Protein 5FGU (pdb70)

GO terms:
  GO:0141144 symbiont-mediated disruption of host neutrophil extracellular traps (P, EXP)

Sequence (494 aa):
KGEELLFTGVVPILVELDGDVNGHKFSVSSSGEGEGDATTYGKLTTLKFICTTGKLPVPWPTLVTTFVQCFARRYPDHMKQHDFFKSAMPEGYVQERTIFFKDDGNYKTRAEVKFEGDDTLVNRIEELKGIDFKEDGNILGHKLEYNYNSHNVYIMADKQKNGIKVNFKIRHNIEDGSVQLADHYQQNTTPIGDGPVLLPDNHYLSTQSALSKDPNEKRDHMVLLEFVTTAAGIIAAAGKAQLDIKNFPELYRTTERVYKKSGQSTKPPVTVSNIHYSVLDGYGRSGEAYGIITKDMIDMSASKPEPSGWYSYFFKNTNQRATESDYKHSPKNVSKISNNIKASILLSNGNVRNGYLFDRSGLIADSLGGRPFRNNLITGTRTQNVGNNDRKGGMQYIENKVLDHIKRNPKVHVYYKKATPPVYQGSELLPRAVLVSALSSDGFIDETVVRVFNNVAGFNIDYQNGGLLSSSSLQDTVYVNGQSDVYWYNKDSMEMSEQVALTRGKHHST

Organism: Streptococcus pyogenes (NCBI:txid1314)

InterPro domains:
  IPR001604 DNA/RNA non-specific endonuclease/pyrophosphatase/phosphodiesterase domain [SM00892] (88-318)
  IPR044927 Type VII secretion system protein EssD-like [PF13930] (174-261)
  IPR044929 DNA/RNA non-specific endonuclease superfamily [G3DSA:3.40.570.10] (49-292)

Foldseek 3Di:
DLLVLQQAKFKEKEKEWEAAARDTWIKIKIWIAHLLQQKTKMKMFTVVADDQWDPVVCVVVGALLSAHEFPLFVLQRQQSQLPQQFKKKWKWKDKPPAKIKTKIWTFHDDDRHTYTYMYIYIDGGDCCDCTSVVFFFQFAEKD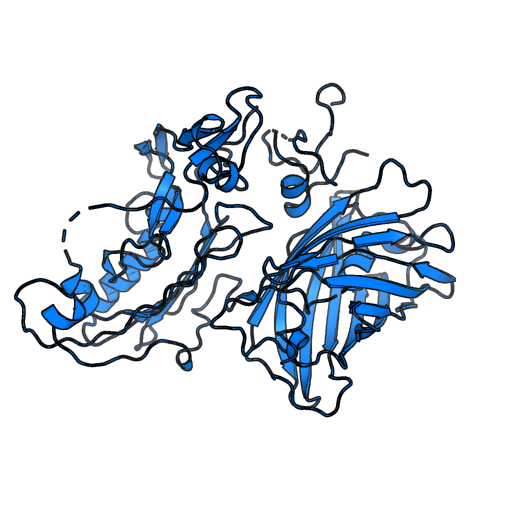KWKWAFDVVQLWIKTWDKGWTAGNVGHTIIMIMTMTMHHPDPDHGRGHHIWMKIKFKFWDDDPPDPGDMIIIMMGIYIGQDDDKDWLSDDCVSAFDKDKAALCVVVVDDDGGHIDIFGDKDFGDQGPLQAAWKIWHKFALSLLVSLCPADDGAQQKWKAFPVPSHTDDVVVCVVCVPGMDIGGQKDWDWDQAPVRDIDTGIQWDQAFQQDSSRNDDRDNNGTFGFGPCLRQNVVPCCAHPSVVVVVQVVVCVVVRGKMKTKMKGFACFRSFRHGQWIWIRIAIPVRPHTIIDTRGRDDPPFAFDRRNTHGDPVVWADDWDDVNPDLEIENDPVPDDDTSSVSRSNTHHYDD

Nearest PDB structures (foldseek):
  5fgu-assembly1_A  TM=1.002E+00  e=0.000E+00  Aequorea victoria
  1w7t-assembly1_B  TM=9.895E-01  e=1.037E-47  Aequorea victoria
  2hrs-assembly1_A  TM=9.938E-01  e=1.294E-46  Aequorea victoria
  7a7p-assembly1_A  TM=9.909E-01  e=6.013E-46  Aequorea victoria
  7a7s-assembly1_A  TM=9.895E-01  e=1.528E-45  Aequorea victoria

Solvent-accessible surface area: 22040 Å² total

Structure (mmCIF, N/CA/C/O backbone):
data_5FGU
#
_entry.id   5FGU
#
_cell.length_a   81.407
_cell.length_b   139.373
_cell.length_c   120.970
_cell.angle_alpha   90.00
_cell.angle_beta   90.00
_cell.angle_gamma   90.00
#
_symmetry.space_group_name_H-M   'C 2 2 21'
#
loop_
_entity.id
_entity.type
_entity.pdbx_description
1 polymer 'Green fluorescent protein,Extracellular streptodornase D'
2 non-polymer 'SULFATE ION'
3 non-polymer 1,2-ETHANEDIOL
4 non-polymer 'ACETATE ION'
5 water water
#
loop_
_atom_site.group_PDB
_atom_site.id
_atom_site.type_symbol
_atom_site.label_atom_id
_atom_site.label_alt_id
_atom_site.label_comp_id
_atom_site.label_asym_id
_atom_site.label_entity_id
_atom_site.label_seq_id
_atom_site.pdbx_PDB_ins_code
_atom_site.Cartn_x
_atom_site.Cartn_y
_atom_site.Cartn_z
_atom_site.occupancy
_atom_site.B_iso_or_equiv
_atom_site.auth_seq_id
_atom_site.auth_comp_id
_atom_site.auth_asym_id
_atom_site.auth_atom_id
_atom_site.pdbx_PDB_model_num
ATOM 1 N N . LYS A 1 6 ? 36.169 22.042 54.341 1.00 51.69 3 LYS A N 1
ATOM 2 C CA . LYS A 1 6 ? 36.702 21.406 55.543 1.00 48.77 3 LYS A CA 1
ATOM 3 C C . LYS A 1 6 ? 37.865 22.211 56.133 1.00 46.62 3 LYS A C 1
ATOM 4 O O . LYS A 1 6 ? 38.010 22.317 57.350 1.00 38.72 3 LYS A O 1
ATOM 6 N N . GLY A 1 7 ? 38.704 22.776 55.271 1.00 45.26 4 GLY A N 1
ATOM 7 C CA . GLY A 1 7 ? 39.771 23.628 55.754 1.00 27.16 4 GLY A CA 1
ATOM 8 C C . GLY A 1 7 ? 39.182 24.918 56.292 1.00 27.98 4 GLY A C 1
ATOM 9 O O . GLY A 1 7 ? 39.689 25.477 57.247 1.00 28.03 4 GLY A O 1
ATOM 10 N N . GLU A 1 8 ? 38.070 25.362 55.715 1.00 28.17 5 GLU A N 1
ATOM 11 C CA . GLU A 1 8 ? 37.417 26.596 56.159 1.00 28.18 5 GLU A CA 1
ATOM 12 C C . GLU A 1 8 ? 36.947 26.499 57.627 1.00 27.85 5 GLU A C 1
ATOM 13 O O . GLU A 1 8 ? 36.894 27.501 58.331 1.00 26.05 5 GLU A O 1
ATOM 16 N N . GLU A 1 9 ? 36.643 25.291 58.086 1.00 25.38 6 GLU A N 1
ATOM 17 C CA . GLU A 1 9 ? 36.185 25.083 59.465 1.00 28.73 6 GLU A CA 1
ATOM 18 C C . GLU A 1 9 ? 37.245 25.422 60.522 1.00 28.26 6 GLU A C 1
ATOM 19 O O . GLU A 1 9 ? 36.919 25.667 61.677 1.00 27.79 6 GLU A O 1
ATOM 22 N N . LEU A 1 10 ? 38.505 25.465 60.125 1.00 25.59 7 LEU A N 1
ATOM 23 C CA A LEU A 1 10 ? 39.584 25.796 61.048 0.35 22.25 7 LEU A CA 1
ATOM 24 C CA B LEU A 1 10 ? 39.593 25.805 61.034 0.65 22.13 7 LEU A CA 1
ATOM 25 C C . LEU A 1 10 ? 39.679 27.296 61.310 1.00 23.03 7 LEU A C 1
ATOM 26 O O . LEU A 1 10 ? 40.442 27.728 62.171 1.00 26.65 7 LEU A O 1
ATOM 35 N N . PHE A 1 11 ? 38.880 28.083 60.590 1.00 19.67 8 PHE A N 1
ATOM 36 C CA . PHE A 1 11 ? 38.986 29.536 60.630 1.00 20.04 8 PHE A CA 1
ATOM 37 C C . PHE A 1 11 ? 37.716 30.249 61.117 1.00 23.53 8 PHE A C 1
ATOM 38 O O . PHE A 1 11 ? 37.550 31.441 60.903 1.00 26.17 8 PHE A O 1
ATOM 46 N N . THR A 1 12 ? 36.827 29.527 61.788 1.00 25.67 9 THR A N 1
ATOM 47 C CA . THR A 1 12 ? 35.582 30.140 62.227 1.00 24.46 9 THR A CA 1
ATOM 48 C C . THR A 1 12 ? 35.753 30.886 63.559 1.00 27.62 9 THR A C 1
ATOM 49 O O . THR A 1 12 ? 34.858 31.627 63.975 1.00 21.89 9 THR A O 1
ATOM 53 N N . GLY A 1 13 ? 36.897 30.701 64.220 1.00 23.19 10 GLY A N 1
ATOM 54 C CA . GLY A 1 13 ? 37.182 31.437 65.436 1.00 20.01 10 GLY A CA 1
ATOM 55 C C . GLY A 1 13 ? 38.505 32.173 65.280 1.00 22.14 10 GLY A C 1
ATOM 56 O O . GLY A 1 13 ? 39.077 32.254 64.202 1.00 24.33 10 GLY A O 1
ATOM 57 N N . VAL A 1 14 ? 39.016 32.672 66.392 1.00 23.03 11 VAL A N 1
ATOM 58 C CA . VAL A 1 14 ? 40.324 33.303 66.404 1.00 24.19 11 VAL A CA 1
ATOM 59 C C . VAL A 1 14 ? 41.419 32.226 66.352 1.00 24.85 11 VAL A C 1
ATOM 60 O O . VAL A 1 14 ? 41.359 31.225 67.091 1.00 19.93 11 VAL A O 1
ATOM 64 N N . VAL A 1 15 ? 42.423 32.455 65.505 1.00 24.40 12 VAL A N 1
ATOM 65 C CA . VAL A 1 15 ? 43.522 31.510 65.293 1.00 19.30 12 VAL A CA 1
ATOM 66 C C . VAL A 1 15 ? 44.871 32.182 65.603 1.00 22.91 12 VAL A C 1
ATOM 67 O O . VAL A 1 15 ? 45.152 33.228 65.043 1.00 22.00 12 VAL A O 1
ATOM 71 N N . PRO A 1 16 ? 45.698 31.581 66.477 1.00 18.75 13 PRO A N 1
ATOM 72 C CA . PRO A 1 16 ? 47.022 32.150 66.792 1.00 19.45 13 PRO A CA 1
ATOM 73 C C . PRO A 1 16 ? 47.908 32.077 65.565 1.00 17.52 13 PRO A C 1
ATOM 74 O O . PRO A 1 16 ? 47.779 31.101 64.822 1.00 19.48 13 PRO A O 1
ATOM 78 N N . ILE A 1 17 ? 48.795 33.057 65.371 1.00 18.68 14 ILE A N 1
ATOM 79 C CA . ILE A 1 17 ? 49.698 33.085 64.237 1.00 17.60 14 ILE A CA 1
ATOM 80 C C . ILE A 1 17 ? 51.152 33.211 64.705 1.00 17.36 14 ILE A C 1
ATOM 81 O O . ILE A 1 17 ? 51.442 33.919 65.676 1.00 16.57 14 ILE A O 1
ATOM 86 N N . LEU A 1 18 ? 52.034 32.493 64.018 1.00 19.19 15 LEU A N 1
ATOM 87 C CA . LEU A 1 18 ? 53.489 32.638 64.183 1.00 23.10 15 LEU A CA 1
ATOM 88 C C . LEU A 1 18 ? 54.118 32.881 62.802 1.00 18.90 15 LEU A C 1
ATOM 89 O O . LEU A 1 18 ? 53.777 32.206 61.819 1.00 20.15 15 LEU A O 1
ATOM 94 N N . VAL A 1 19 ? 55.022 33.852 62.727 1.00 19.85 16 VAL A N 1
ATOM 95 C CA . VAL A 1 19 ? 55.728 34.173 61.494 1.00 17.36 16 VAL A CA 1
ATOM 96 C C . VAL A 1 19 ? 57.229 34.084 61.796 1.00 18.12 16 VAL A C 1
ATOM 97 O O . VAL A 1 19 ? 57.648 34.405 62.899 1.00 18.16 16 VAL A O 1
ATOM 101 N N . GLU A 1 20 ? 57.980 33.497 60.865 1.00 16.46 17 GLU A N 1
ATOM 102 C CA . GLU A 1 20 ? 59.427 33.425 61.003 1.00 16.55 17 GLU A CA 1
ATOM 103 C C . GLU A 1 20 ? 60.035 33.623 59.642 1.00 17.22 17 GLU A C 1
ATOM 104 O O . GLU A 1 20 ? 59.632 32.978 58.668 1.00 21.49 17 GLU A O 1
ATOM 110 N N . LEU A 1 21 ? 61.001 34.536 59.583 1.00 19.60 18 LEU A N 1
ATOM 111 C CA . LEU A 1 21 ? 61.621 34.897 58.321 1.00 17.29 18 LEU A CA 1
ATOM 112 C C . LEU A 1 21 ? 63.124 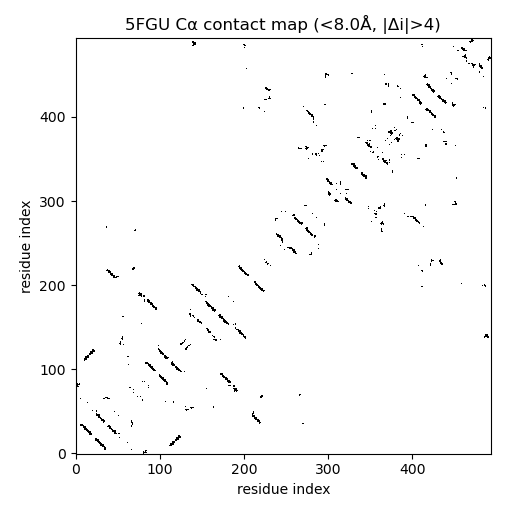34.766 58.454 1.00 21.83 18 LEU A C 1
ATOM 113 O O . LEU A 1 21 ? 63.725 35.307 59.383 1.00 19.48 18 LEU A O 1
ATOM 118 N N . ASP A 1 22 ? 63.692 34.023 57.514 1.00 19.92 19 ASP A N 1
ATOM 119 C CA . ASP A 1 22 ? 65.150 33.854 57.351 1.00 22.46 19 ASP A CA 1
ATOM 120 C C . ASP A 1 22 ? 65.512 34.696 56.132 1.00 22.51 19 ASP A C 1
ATOM 121 O O . ASP A 1 22 ? 65.116 34.342 55.007 1.00 20.13 19 ASP A O 1
ATOM 126 N N . GLY A 1 23 ? 66.265 35.778 56.338 1.00 22.17 20 GLY A N 1
ATOM 127 C CA . GLY A 1 23 ? 66.500 36.775 55.292 1.00 23.38 20 GLY A CA 1
ATOM 128 C C . GLY A 1 23 ? 67.973 36.897 54.914 1.00 24.61 20 GLY A C 1
ATOM 129 O O . GLY A 1 23 ? 68.843 36.707 55.745 1.00 21.40 20 GLY A O 1
ATOM 130 N N . ASP A 1 24 ? 68.223 37.196 53.640 1.00 20.93 21 ASP A N 1
ATOM 131 C CA . ASP A 1 24 ? 69.549 37.459 53.134 1.00 24.47 21 ASP A CA 1
ATOM 132 C C . ASP A 1 24 ? 69.388 38.558 52.081 1.00 25.00 21 ASP A C 1
ATOM 133 O O . ASP A 1 24 ? 68.716 38.343 51.092 1.00 29.92 21 ASP A O 1
ATOM 138 N N . VAL A 1 25 ? 69.920 39.750 52.340 1.00 22.91 22 VAL A N 1
ATOM 139 C CA . VAL A 1 25 ? 69.868 40.852 51.373 1.00 22.56 22 VAL A CA 1
ATOM 140 C C . VAL A 1 25 ? 71.258 41.325 51.059 1.00 25.29 22 VAL A C 1
ATOM 141 O O . VAL A 1 25 ? 72.023 41.735 51.951 1.00 24.90 22 VAL A O 1
ATOM 145 N N . ASN A 1 26 ? 71.611 41.194 49.778 1.00 22.42 23 ASN A N 1
ATOM 146 C CA . ASN A 1 26 ? 72.931 41.527 49.291 1.00 23.76 23 ASN A CA 1
ATOM 147 C C . ASN A 1 26 ? 74.014 40.756 50.080 1.00 29.19 23 ASN A C 1
ATOM 148 O O . ASN A 1 26 ? 75.103 41.272 50.326 1.00 27.18 23 ASN A O 1
ATOM 153 N N . GLY A 1 27 ? 73.673 39.539 50.492 1.00 25.15 24 GLY A N 1
ATOM 154 C CA . GLY A 1 27 ? 74.584 38.656 51.188 1.00 28.46 24 GLY A CA 1
ATOM 155 C C . GLY A 1 27 ? 74.581 38.811 52.698 1.00 34.11 24 GLY A C 1
ATOM 156 O O . GLY A 1 27 ? 75.289 38.073 53.400 1.00 31.34 24 GLY A O 1
ATOM 157 N N . HIS A 1 28 ? 73.802 39.767 53.192 1.00 24.09 25 HIS A N 1
ATOM 158 C CA . HIS A 1 28 ? 73.725 40.065 54.630 1.00 24.06 25 HIS A CA 1
ATOM 159 C C . HIS A 1 28 ? 72.502 39.427 55.262 1.00 27.56 25 HIS A C 1
ATOM 160 O O . HIS A 1 28 ? 71.365 39.682 54.855 1.00 22.34 25 HIS A O 1
ATOM 167 N N . LYS A 1 29 ? 72.752 38.598 56.267 1.00 20.48 26 LYS A N 1
ATOM 168 C CA . LYS A 1 29 ? 71.710 37.802 56.887 1.00 20.77 26 LYS A CA 1
ATOM 169 C C . LYS A 1 29 ? 70.984 38.523 58.007 1.00 21.39 26 LYS A C 1
ATOM 170 O O . LYS A 1 29 ? 71.586 39.295 58.757 1.00 20.96 26 LYS A O 1
ATOM 176 N N . PHE A 1 30 ? 69.701 38.228 58.140 1.00 21.74 27 PHE A N 1
ATOM 177 C CA . PHE A 1 30 ? 68.905 38.716 59.260 1.00 21.05 27 PHE A CA 1
ATOM 178 C C . PHE A 1 30 ? 67.744 37.779 59.508 1.00 18.59 27 PHE A C 1
ATOM 179 O O . PHE A 1 30 ? 67.379 37.006 58.637 1.00 19.23 27 PHE A O 1
ATOM 187 N N . SER A 1 31 ? 67.180 37.854 60.714 1.00 22.57 28 SER A N 1
ATOM 188 C CA . SER A 1 31 ? 66.018 37.040 61.082 1.00 22.85 28 SER A CA 1
ATOM 189 C C . SER A 1 31 ? 64.937 37.922 61.670 1.00 22.39 28 SER A C 1
ATOM 190 O O . SER A 1 31 ? 65.230 38.902 62.361 1.00 21.68 28 SER A O 1
ATOM 193 N N . VAL A 1 32 ? 63.691 37.565 61.388 1.00 19.27 29 VAL A N 1
ATOM 194 C CA . VAL A 1 32 ? 62.538 38.214 62.012 1.00 20.16 29 VAL A CA 1
ATOM 195 C C . VAL A 1 32 ? 61.573 37.165 62.562 1.00 17.76 29 VAL A C 1
ATOM 196 O O . VAL A 1 32 ? 61.317 36.153 61.913 1.00 19.08 29 VAL A O 1
ATOM 200 N N . SER A 1 33 ? 61.069 37.414 63.764 1.00 19.63 30 SER A N 1
ATOM 201 C CA A SER A 1 33 ? 60.033 36.583 64.365 0.35 19.96 30 SER A CA 1
ATOM 202 C CA B SER A 1 33 ? 60.017 36.583 64.340 0.44 19.94 30 SER A CA 1
ATOM 203 C CA C SER A 1 33 ? 60.013 36.588 64.337 0.21 19.97 30 SER A CA 1
ATOM 204 C C . SER A 1 33 ? 58.782 37.430 64.579 1.00 18.89 30 SER A C 1
ATOM 205 O O . SER A 1 33 ? 58.892 38.577 64.976 1.00 23.56 30 SER A O 1
ATOM 212 N N . GLY A 1 34 ? 57.614 36.845 64.346 1.00 20.71 31 GLY A N 1
ATOM 213 C CA . GLY A 1 34 ? 56.374 37.572 64.558 1.00 19.36 31 GLY A CA 1
ATOM 214 C C . GLY A 1 34 ? 55.329 36.686 65.251 1.00 20.05 31 GLY A C 1
ATOM 215 O O . GLY A 1 34 ? 55.377 35.461 65.177 1.00 17.29 31 GLY A O 1
ATOM 216 N N . GLU A 1 35 ? 54.380 37.305 65.930 1.00 18.27 32 GLU A N 1
ATOM 217 C CA . GLU A 1 35 ? 53.318 36.517 66.564 1.00 16.33 32 GLU A CA 1
ATOM 218 C C . GLU A 1 35 ? 52.092 37.395 66.681 1.00 17.02 32 GLU A C 1
ATOM 219 O O . GLU A 1 35 ? 52.203 38.613 66.726 1.00 20.03 32 GLU A O 1
ATOM 222 N N . GLY A 1 36 ? 50.926 36.761 66.652 1.00 21.26 33 GLY A N 1
ATOM 223 C CA . GLY A 1 36 ? 49.670 37.461 66.866 1.00 20.73 33 GLY A CA 1
ATOM 224 C C . GLY A 1 36 ? 48.517 36.511 66.608 1.00 21.08 33 GLY A C 1
ATOM 225 O O . GLY A 1 36 ? 48.578 35.340 66.991 1.00 18.74 33 GLY A O 1
ATOM 226 N N . GLU A 1 37 ? 47.467 37.011 65.972 1.00 18.27 34 GLU A N 1
ATOM 227 C CA . GLU A 1 37 ? 46.258 36.219 65.790 1.00 19.24 34 GLU A CA 1
ATOM 228 C C . GLU A 1 37 ? 45.443 36.757 64.638 1.00 19.85 34 GLU A C 1
ATOM 229 O O . GLU A 1 37 ? 45.563 37.927 64.284 1.00 17.78 34 GLU A O 1
ATOM 235 N N . GLY A 1 38 ? 44.630 35.881 64.051 1.00 19.50 35 GLY A N 1
ATOM 236 C CA . GLY A 1 38 ? 43.769 36.243 62.935 1.00 18.38 35 GLY A CA 1
ATOM 237 C C . GLY A 1 38 ? 42.341 35.794 63.165 1.00 21.68 35 GLY A C 1
ATOM 238 O O . GLY A 1 38 ? 42.108 34.799 63.837 1.00 19.94 35 GLY A O 1
ATOM 239 N N . ASP A 1 39 ? 41.386 36.543 62.619 1.00 22.81 36 ASP A N 1
ATOM 240 C CA . ASP A 1 39 ? 39.940 36.252 62.806 1.00 21.62 36 ASP A CA 1
ATOM 241 C C . ASP A 1 39 ? 39.327 36.467 61.430 1.00 21.44 36 ASP A C 1
ATOM 242 O O . ASP A 1 39 ? 38.977 37.588 61.037 1.00 25.12 36 ASP A O 1
ATOM 247 N N . ALA A 1 40 ? 39.281 35.385 60.674 1.00 19.54 37 ALA A N 1
ATOM 248 C CA . ALA A 1 40 ? 38.852 35.467 59.283 1.00 22.02 37 ALA A CA 1
ATOM 249 C C . ALA A 1 40 ? 37.396 35.871 59.125 1.00 22.74 37 ALA A C 1
ATOM 250 O O . ALA A 1 40 ? 37.032 36.326 58.063 1.00 23.51 37 ALA A O 1
ATOM 252 N N A THR A 1 41 ? 36.572 35.659 60.160 0.63 20.43 38 THR A N 1
ATOM 253 N N B THR A 1 41 ? 36.561 35.707 60.152 0.37 20.62 38 THR A N 1
ATOM 254 C CA A THR A 1 41 ? 35.182 36.118 60.140 0.63 24.66 38 THR A CA 1
ATOM 255 C CA B THR A 1 41 ? 35.163 36.112 60.014 0.37 24.50 38 THR A CA 1
ATOM 256 C C A THR A 1 41 ? 35.136 37.603 59.839 0.63 23.75 38 THR A C 1
ATOM 257 C C B THR A 1 41 ? 35.047 37.632 59.975 0.37 23.89 38 THR A C 1
ATOM 258 O O A THR A 1 41 ? 34.251 38.069 59.135 0.63 23.53 38 THR A O 1
ATOM 259 O O B THR A 1 41 ? 34.018 38.156 59.575 0.37 26.17 38 THR A O 1
ATOM 266 N N . TYR A 1 42 ? 36.106 38.330 60.379 1.00 19.56 39 TYR A N 1
ATOM 267 C CA . TYR A 1 42 ? 36.203 39.774 60.192 1.00 19.49 39 TYR A CA 1
ATOM 268 C C . TYR A 1 42 ? 37.273 40.158 59.169 1.00 27.20 39 TYR A C 1
ATOM 269 O O . TYR A 1 42 ? 37.477 41.331 58.897 1.00 24.95 39 TYR A O 1
ATOM 278 N N . GLY A 1 43 ? 38.021 39.178 58.692 1.00 21.42 40 GLY A N 1
ATOM 279 C CA . GLY A 1 43 ? 39.125 39.444 57.800 1.00 19.56 40 GLY A CA 1
ATOM 280 C C . GLY A 1 43 ? 40.245 40.227 58.473 1.00 20.26 40 GLY A C 1
ATOM 281 O O . GLY A 1 43 ? 40.949 40.993 57.834 1.00 25.94 40 GLY A O 1
ATOM 282 N N . LYS A 1 44 ? 40.431 40.020 59.765 1.00 20.99 41 LYS A N 1
ATOM 283 C CA . LYS A 1 44 ? 41.292 40.899 60.557 1.00 19.29 41 LYS A CA 1
ATOM 284 C C . LYS A 1 44 ? 42.453 40.122 61.160 1.00 26.03 41 LYS A C 1
ATOM 285 O O . LYS A 1 44 ? 42.244 39.088 61.817 1.00 21.96 41 LYS A O 1
ATOM 291 N N . LEU A 1 45 ? 43.666 40.648 61.032 1.00 21.96 42 LEU A N 1
ATOM 292 C CA . LEU A 1 45 ? 44.777 40.038 61.750 1.00 23.06 42 LEU A CA 1
ATOM 293 C C . LEU A 1 45 ? 45.678 41.106 62.366 1.00 19.47 42 LEU A C 1
ATOM 294 O O . LEU A 1 45 ? 45.715 42.243 61.914 1.00 20.34 42 LEU A O 1
ATOM 299 N N . THR A 1 46 ? 46.320 40.735 63.460 1.00 20.56 43 THR A N 1
ATOM 300 C CA A THR A 1 46 ? 47.192 41.622 64.211 0.45 21.69 43 THR A CA 1
ATOM 301 C CA B THR A 1 46 ? 47.223 41.644 64.160 0.55 21.63 43 THR A CA 1
ATOM 302 C C . THR A 1 46 ? 48.456 40.841 64.491 1.00 20.20 43 THR A C 1
ATOM 303 O O . THR A 1 46 ? 48.358 39.715 64.988 1.00 20.20 43 THR A O 1
ATOM 310 N N . LEU A 1 47 ? 49.606 41.443 64.201 1.00 21.11 44 LEU A N 1
ATOM 311 C CA . LEU A 1 47 ? 50.895 40.785 64.376 1.00 21.07 44 LEU A CA 1
ATOM 312 C C . LEU A 1 47 ? 51.914 41.789 64.859 1.00 21.72 44 LEU A C 1
ATOM 313 O O . LEU A 1 47 ? 51.831 42.965 64.520 1.00 24.25 44 LEU A O 1
ATOM 318 N N . LYS A 1 48 ? 52.877 41.317 65.636 1.00 19.82 45 LYS A N 1
ATOM 319 C CA . LYS A 1 48 ? 54.008 42.158 66.038 1.00 17.69 45 LYS A CA 1
ATOM 320 C C . LYS A 1 48 ? 55.250 41.400 65.627 1.00 18.77 45 LYS A C 1
ATOM 321 O O . LYS A 1 48 ? 55.341 40.226 65.939 1.00 20.45 45 LYS A O 1
ATOM 327 N N . PHE A 1 49 ? 56.169 42.091 64.957 1.00 19.51 46 PHE A N 1
ATOM 328 C CA . PHE A 1 49 ? 57.412 41.500 64.416 1.00 19.01 46 PHE A CA 1
ATOM 329 C C . PHE A 1 49 ? 58.603 42.113 65.116 1.00 23.90 46 PHE A C 1
ATOM 330 O O . PHE A 1 49 ? 58.625 43.316 65.372 1.00 22.31 46 PHE A O 1
ATOM 338 N N . ILE A 1 50 ? 59.590 41.274 65.408 1.00 22.02 47 ILE A N 1
ATOM 339 C CA . ILE A 1 50 ? 60.857 41.692 65.989 1.00 21.01 47 ILE A CA 1
ATOM 340 C C . ILE A 1 50 ? 62.011 41.256 65.096 1.00 19.36 47 ILE A C 1
ATOM 341 O O . ILE A 1 50 ? 62.037 40.107 64.673 1.00 18.98 47 ILE A O 1
ATOM 346 N N . CYS A 1 51 ? 62.969 42.145 64.813 1.00 21.41 48 CYS A N 1
ATOM 347 C CA . CYS A 1 51 ? 64.185 41.704 64.131 1.00 24.67 48 CYS A CA 1
ATOM 348 C C . CYS A 1 51 ? 65.103 41.139 65.224 1.00 24.90 48 CYS A C 1
ATOM 349 O O . CYS A 1 51 ? 65.652 41.875 66.060 1.00 25.96 48 CYS A O 1
ATOM 352 N N . THR A 1 52 ? 65.236 39.825 65.261 1.00 20.74 49 THR A N 1
ATOM 353 C CA . THR A 1 52 ? 65.938 39.223 66.391 1.00 22.83 49 THR A CA 1
ATOM 354 C C . THR A 1 52 ? 67.445 39.317 66.308 1.00 24.03 49 THR A C 1
ATOM 355 O O . THR A 1 52 ? 68.133 39.115 67.314 1.00 22.25 49 THR A O 1
ATOM 359 N N . THR A 1 53 ? 67.958 39.637 65.132 1.00 20.20 50 THR A N 1
ATOM 360 C CA . THR A 1 53 ? 69.389 39.660 64.919 1.00 22.10 50 THR A CA 1
ATOM 361 C C . THR A 1 53 ? 69.980 41.051 65.080 1.00 25.57 50 THR A C 1
ATOM 362 O O . THR A 1 53 ? 71.183 41.209 65.025 1.00 31.19 50 THR A O 1
ATOM 366 N N . GLY A 1 54 ? 69.140 42.057 65.281 1.00 24.87 51 GLY A N 1
ATOM 367 C CA . GLY A 1 54 ? 69.635 43.417 65.454 1.00 29.25 51 GLY A CA 1
ATOM 368 C C . GLY A 1 54 ? 68.810 44.424 64.665 1.00 33.12 51 GLY A C 1
ATOM 369 O O . GLY A 1 54 ? 67.578 44.410 64.714 1.00 31.76 51 GLY A O 1
ATOM 370 N N . LYS A 1 55 ? 69.485 45.310 63.947 1.00 28.14 52 LYS A N 1
ATOM 371 C CA . LYS A 1 55 ? 68.784 46.279 63.105 1.00 31.13 52 LYS A CA 1
ATOM 372 C C . LYS A 1 55 ? 68.336 45.609 61.803 1.00 29.34 52 LYS A C 1
ATOM 373 O O . LYS A 1 55 ? 69.117 44.909 61.155 1.00 29.92 52 LYS A O 1
ATOM 376 N N . LEU A 1 56 ? 67.084 45.819 61.422 1.00 24.82 53 LEU A N 1
ATOM 377 C CA . LEU A 1 56 ? 66.579 45.314 60.160 1.00 22.34 53 LEU A CA 1
ATOM 378 C C . LEU A 1 56 ? 67.298 46.057 59.001 1.00 24.19 53 LEU A C 1
ATOM 379 O O . LEU A 1 56 ? 67.327 47.294 58.977 1.00 26.47 53 LEU A O 1
ATOM 384 N N . PRO A 1 57 ? 67.892 45.312 58.054 1.00 24.86 54 PRO A N 1
ATOM 385 C CA . PRO A 1 57 ? 68.703 46.012 57.040 1.00 26.01 54 PRO A CA 1
ATOM 386 C C . PRO A 1 57 ? 67.913 46.535 55.842 1.00 31.65 54 PRO A C 1
ATOM 387 O O . PRO A 1 57 ? 68.482 47.113 54.918 1.00 28.18 54 PRO A O 1
ATOM 391 N N . VAL A 1 58 ? 66.610 46.302 55.857 1.00 25.96 55 VAL A N 1
ATOM 392 C CA . VAL A 1 58 ? 65.702 46.864 54.868 1.00 26.21 55 VAL A CA 1
ATOM 393 C C . VAL A 1 58 ? 64.561 47.538 55.606 1.00 27.11 55 VAL A C 1
ATOM 394 O O . VAL A 1 58 ? 64.384 47.289 56.789 1.00 24.26 55 VAL A O 1
ATOM 398 N N . PRO A 1 59 ? 63.778 48.391 54.918 1.00 24.91 56 PRO A N 1
ATOM 399 C CA . PRO A 1 59 ? 62.643 49.038 55.615 1.00 25.21 56 PRO A CA 1
ATOM 400 C C . PRO A 1 59 ? 61.521 48.079 55.941 1.00 19.64 56 PRO A C 1
ATOM 401 O O . PRO A 1 59 ? 61.175 47.226 55.107 1.00 22.95 56 PRO A O 1
ATOM 405 N N . TRP A 1 60 ? 60.934 48.228 57.127 1.00 20.35 57 TRP A N 1
ATOM 406 C CA . TRP A 1 60 ? 59.818 47.378 57.558 1.00 21.19 57 TRP A CA 1
ATOM 407 C C . TRP A 1 60 ? 58.698 47.322 56.526 1.00 22.40 57 TRP A C 1
ATOM 408 O O . TRP A 1 60 ? 58.161 46.243 56.238 1.00 20.28 57 TRP A O 1
ATOM 419 N N . PRO A 1 61 ? 58.329 48.480 55.962 1.00 22.38 58 PRO A N 1
ATOM 420 C CA . PRO A 1 61 ? 57.208 48.396 55.016 1.00 21.11 58 PRO A CA 1
ATOM 421 C C . PRO A 1 61 ? 57.456 47.480 53.791 1.00 20.59 58 PRO A C 1
ATOM 422 O O . PRO A 1 61 ? 56.469 46.972 53.231 1.00 22.48 58 PRO A O 1
ATOM 426 N N . THR A 1 62 ? 58.725 47.258 53.397 1.00 21.00 59 THR A N 1
ATOM 427 C CA . THR A 1 62 ? 59.001 46.443 52.208 1.00 17.77 59 THR A CA 1
ATOM 428 C C . THR A 1 62 ? 58.744 44.974 52.464 1.00 16.88 59 THR A C 1
ATOM 429 O O . THR A 1 62 ? 58.692 44.192 51.516 1.00 20.08 59 THR A O 1
ATOM 433 N N . LEU A 1 63 ? 58.551 44.602 53.732 1.00 19.70 60 LEU A N 1
ATOM 434 C CA . LEU A 1 63 ? 58.278 43.205 54.116 1.00 17.62 60 LEU A CA 1
ATOM 435 C C . LEU A 1 63 ? 56.816 42.889 54.496 1.00 21.07 60 LEU A C 1
ATOM 436 O O . LEU A 1 63 ? 56.507 41.737 54.767 1.00 17.90 60 LEU A O 1
ATOM 441 N N . VAL A 1 64 ? 55.942 43.891 54.504 1.00 19.92 61 VAL A N 1
ATOM 442 C CA . VAL A 1 64 ? 54.537 43.700 54.869 1.00 17.61 61 VAL A CA 1
ATOM 443 C C . VAL A 1 64 ? 53.851 42.623 54.039 1.00 18.05 61 VAL A C 1
ATOM 444 O O . VAL A 1 64 ? 53.194 41.745 54.590 1.00 19.86 61 VAL A O 1
ATOM 448 N N . THR A 1 65 ? 54.025 42.622 52.713 1.00 17.55 62 THR A N 1
ATOM 449 C CA . THR A 1 65 ? 53.383 41.590 51.919 1.00 16.81 62 THR A CA 1
ATOM 450 C C . THR A 1 65 ? 53.945 40.202 52.141 1.00 18.87 62 THR A C 1
ATOM 451 O O . THR A 1 65 ? 53.241 39.200 51.993 1.00 18.86 62 THR A O 1
ATOM 455 N N . THR A 1 66 ? 55.216 40.133 52.509 1.00 18.12 63 THR A N 1
ATOM 456 C CA . THR A 1 66 ? 55.846 38.846 52.723 1.00 17.91 63 THR A CA 1
ATOM 457 C C . THR A 1 66 ? 55.346 38.256 54.038 1.00 20.06 63 THR A C 1
ATOM 458 O O . THR A 1 66 ? 55.064 37.061 54.130 1.00 21.32 63 THR A O 1
ATOM 462 N N . PHE A 1 67 ? 55.241 39.107 55.060 1.00 16.87 64 PHE A N 1
ATOM 463 C CA . PHE A 1 67 ? 54.744 38.688 56.372 1.00 21.35 64 PHE A CA 1
ATOM 464 C C . PHE A 1 67 ? 53.242 38.352 56.404 1.00 26.58 64 PHE A C 1
ATOM 465 O O . PHE A 1 67 ? 52.847 37.338 56.998 1.00 24.99 64 PHE A O 1
ATOM 492 N N . VAL A 1 69 ? 49.427 35.925 54.775 1.00 22.39 68 VAL A N 1
ATOM 493 C CA . VAL A 1 69 ? 48.550 34.894 55.320 1.00 18.75 68 VAL A CA 1
ATOM 494 C C . VAL A 1 69 ? 47.127 35.175 54.852 1.00 22.55 68 VAL A C 1
ATOM 495 O O . VAL A 1 69 ? 46.225 35.499 55.629 1.00 21.49 68 VAL A O 1
ATOM 499 N N . GLN A 1 70 ? 46.951 34.992 53.553 1.00 19.72 69 GLN A N 1
ATOM 500 C CA . GLN A 1 70 ? 45.728 35.373 52.868 1.00 20.02 69 GLN A CA 1
ATOM 501 C C . GLN A 1 70 ? 44.614 34.395 53.233 1.00 22.70 69 GLN A C 1
ATOM 502 O O . GLN A 1 70 ? 43.458 34.608 52.901 1.00 23.35 69 GLN A O 1
ATOM 508 N N . CYS A 1 71 ? 44.964 33.343 53.971 1.00 20.64 70 CYS A N 1
ATOM 509 C CA . CYS A 1 71 ? 43.936 32.447 54.491 1.00 22.67 70 CYS A CA 1
ATOM 510 C C . CYS A 1 71 ? 43.052 33.144 55.548 1.00 20.76 70 CYS A C 1
ATOM 511 O O . CYS A 1 71 ? 41.986 32.609 55.928 1.00 21.06 70 CYS A O 1
ATOM 514 N N . PHE A 1 72 ? 43.434 34.343 55.996 1.00 18.97 71 PHE A N 1
ATOM 515 C CA . PHE A 1 72 ? 42.582 35.078 56.950 1.00 20.01 71 PHE A CA 1
ATOM 516 C C . PHE A 1 72 ? 41.625 36.066 56.282 1.00 21.17 71 PHE A C 1
ATOM 517 O O . PHE A 1 72 ? 40.879 36.784 56.962 1.00 19.87 71 PHE A O 1
ATOM 525 N N . ALA A 1 73 ? 41.547 36.050 54.956 1.00 20.80 72 ALA A N 1
ATOM 526 C CA . ALA A 1 73 ? 40.581 36.884 54.261 1.00 18.74 72 ALA A CA 1
ATOM 527 C C . ALA A 1 73 ? 39.143 36.495 54.595 1.00 23.87 72 ALA A C 1
ATOM 528 O O . ALA A 1 73 ? 38.818 35.332 54.772 1.00 20.70 72 ALA A O 1
ATOM 530 N N . ARG A 1 74 ? 38.283 37.491 54.676 1.00 22.34 73 ARG A N 1
ATOM 531 C CA A ARG A 1 74 ? 36.855 37.252 54.768 0.58 20.96 73 ARG A CA 1
ATOM 532 C CA B ARG A 1 74 ? 36.848 37.248 54.773 0.42 20.98 73 ARG A CA 1
ATOM 533 C C . ARG A 1 74 ? 36.258 37.164 53.367 1.00 20.77 73 ARG A C 1
ATOM 534 O O . ARG A 1 74 ? 36.237 38.161 52.634 1.00 21.06 73 ARG A O 1
ATOM 549 N N . TYR A 1 75 ? 35.794 35.976 52.995 1.00 20.33 74 TYR A N 1
ATOM 550 C CA . TYR A 1 75 ? 35.061 35.795 51.729 1.00 21.32 74 TYR A CA 1
ATOM 551 C C . TYR A 1 75 ? 33.588 35.951 52.014 1.00 24.51 74 TYR A C 1
ATOM 552 O O . TYR A 1 75 ? 33.075 35.331 52.975 1.00 21.95 74 TYR A O 1
ATOM 561 N N . PRO A 1 76 ? 32.886 36.779 51.212 1.00 23.82 75 PRO A N 1
ATOM 562 C CA . PRO A 1 76 ? 31.423 36.777 51.347 1.00 25.75 75 PRO A CA 1
ATOM 563 C C . PRO A 1 76 ? 30.869 35.371 51.204 1.00 24.86 75 PRO A C 1
ATOM 564 O O . PRO A 1 76 ? 31.453 34.557 50.485 1.00 23.16 75 PRO A O 1
ATOM 568 N N . ASP A 1 77 ? 29.747 35.090 51.854 1.00 25.64 76 ASP A N 1
ATOM 569 C CA . ASP A 1 77 ? 29.205 33.742 51.874 1.00 26.86 76 ASP A CA 1
ATOM 570 C C . ASP A 1 77 ? 28.976 33.165 50.474 1.00 25.16 76 ASP A C 1
ATOM 571 O O . ASP A 1 77 ? 29.245 31.997 50.245 1.00 27.35 76 ASP A O 1
ATOM 576 N N . HIS A 1 78 ? 28.466 33.969 49.543 1.00 26.28 77 HIS A N 1
ATOM 577 C CA . HIS A 1 78 ? 28.211 33.475 48.187 1.00 29.02 77 HIS A CA 1
ATOM 578 C C . HIS A 1 78 ? 29.489 33.340 47.338 1.00 33.86 77 HIS A C 1
ATOM 579 O O . HIS A 1 78 ? 29.420 33.018 46.144 1.00 30.27 77 HIS A O 1
ATOM 586 N N . MET A 1 79 ? 30.642 33.619 47.935 1.00 26.26 78 MET A N 1
ATOM 587 C CA . MET A 1 79 ? 31.949 33.455 47.274 1.00 24.08 78 MET A CA 1
ATOM 588 C C . MET A 1 79 ? 32.832 32.424 47.935 1.00 23.69 78 MET A C 1
ATOM 589 O O . MET A 1 79 ? 34.001 32.266 47.569 1.00 22.57 78 MET A O 1
ATOM 594 N N . LYS A 1 80 ? 32.319 31.740 48.947 1.00 26.77 79 LYS A N 1
ATOM 595 C CA . LYS A 1 80 ? 33.208 30.962 49.796 1.00 24.83 79 LYS A CA 1
ATOM 596 C C . LYS A 1 80 ? 33.793 29.792 49.026 1.00 31.49 79 LYS A C 1
ATOM 597 O O . LYS A 1 80 ? 34.836 29.247 49.406 1.00 32.00 79 LYS A O 1
ATOM 603 N N . GLN A 1 81 ? 33.160 29.453 47.906 1.00 25.41 80 GLN A N 1
ATOM 604 C CA . GLN A 1 81 ? 33.662 28.375 47.056 1.00 26.30 80 GLN A CA 1
ATOM 605 C C . GLN A 1 81 ? 34.925 28.767 46.294 1.00 29.89 80 GLN A C 1
ATOM 606 O O . GLN A 1 81 ? 35.509 27.929 45.597 1.00 37.25 80 GLN A O 1
ATOM 612 N N . HIS A 1 82 ? 35.333 30.033 46.398 1.00 25.61 81 HIS A N 1
ATOM 613 C CA . HIS A 1 82 ? 36.511 30.524 45.677 1.00 22.86 81 HIS A CA 1
ATOM 614 C C . HIS A 1 82 ? 37.689 30.729 46.603 1.00 22.66 81 HIS A C 1
ATOM 615 O O . HIS A 1 82 ? 38.691 31.342 46.217 1.00 24.91 81 HIS A O 1
ATOM 622 N N . ASP A 1 83 ? 37.576 30.209 47.819 1.00 23.80 82 ASP A N 1
ATOM 623 C CA . ASP A 1 83 ? 38.622 30.410 48.835 1.00 24.47 82 ASP A CA 1
ATOM 624 C C . ASP A 1 83 ? 39.641 29.278 48.822 1.00 24.30 82 ASP A C 1
ATOM 625 O O . ASP A 1 83 ? 39.597 28.352 49.645 1.00 26.12 82 ASP A O 1
ATOM 630 N N . PHE A 1 84 ? 40.586 29.382 47.901 1.00 21.67 83 PHE A N 1
ATOM 631 C CA . PHE A 1 84 ? 41.705 28.434 47.799 1.00 21.19 83 PHE A CA 1
ATOM 632 C C . PHE A 1 84 ? 42.521 28.293 49.093 1.00 20.93 83 PHE A C 1
ATOM 633 O O . PHE A 1 84 ? 42.869 27.190 49.506 1.00 23.67 83 PHE A O 1
ATOM 641 N N . PHE A 1 85 ? 42.857 29.436 49.681 1.00 24.36 84 PHE A N 1
ATOM 642 C CA . PHE A 1 85 ? 43.747 29.525 50.828 1.00 21.37 84 PHE A CA 1
ATOM 643 C C . PHE A 1 85 ? 43.297 28.654 51.988 1.00 23.43 84 PHE A C 1
ATOM 644 O O . PHE A 1 85 ? 44.085 27.884 52.513 1.00 22.48 84 PHE A O 1
ATOM 652 N N . LYS A 1 86 ? 42.040 28.764 52.396 1.00 20.89 85 LYS A N 1
ATOM 653 C CA . LYS A 1 86 ? 41.540 27.912 53.487 1.00 21.98 85 LYS A CA 1
ATOM 654 C C . LYS A 1 86 ? 41.361 26.468 53.050 1.00 21.72 85 LYS A C 1
ATOM 655 O O . LYS A 1 86 ? 41.542 25.566 53.850 1.00 26.30 85 LYS A O 1
ATOM 661 N N . SER A 1 87 ? 41.043 26.231 51.774 1.00 21.96 86 SER A N 1
ATOM 662 C CA . SER A 1 87 ? 40.736 24.868 51.338 1.00 24.35 86 SER A CA 1
ATOM 663 C C . SER A 1 87 ? 41.995 24.017 51.398 1.00 29.99 86 SER A C 1
ATOM 664 O O . SER A 1 87 ? 41.908 22.802 51.567 1.00 29.22 86 SER A O 1
ATOM 667 N N . ALA A 1 88 ? 43.157 24.660 51.326 1.00 26.81 87 ALA A N 1
ATOM 668 C CA . ALA A 1 88 ? 44.438 23.943 51.417 1.00 26.53 87 ALA A CA 1
ATOM 669 C C . ALA A 1 88 ? 44.815 23.507 52.837 1.00 29.20 87 ALA A C 1
ATOM 670 O O . ALA A 1 88 ? 45.745 22.722 53.029 1.00 28.90 87 ALA A O 1
ATOM 672 N N . MET A 1 89 ? 44.116 24.043 53.826 1.00 23.66 88 MET A N 1
ATOM 673 C CA . MET A 1 89 ? 44.432 23.775 55.226 1.00 30.03 88 MET A CA 1
ATOM 674 C C . MET A 1 89 ? 43.808 22.470 55.723 1.00 30.66 88 MET A C 1
ATOM 675 O O . MET A 1 89 ? 42.743 22.046 55.226 1.00 32.79 88 MET A O 1
ATOM 680 N N . PRO A 1 90 ? 44.457 21.823 56.715 1.00 27.95 89 PRO A N 1
ATOM 681 C CA . PRO A 1 90 ? 45.614 22.270 57.507 1.00 26.38 89 PRO A CA 1
ATOM 682 C C . PRO A 1 90 ? 47.005 21.993 56.903 1.00 24.55 89 PRO A C 1
ATOM 683 O O . PRO A 1 90 ? 48.016 22.506 57.410 1.00 26.94 89 PRO A O 1
ATOM 687 N N . GLU A 1 91 ? 47.060 21.219 55.831 1.00 29.36 90 GLU A N 1
ATOM 688 C CA . GLU A 1 91 ? 48.354 20.860 55.240 1.00 27.75 90 GLU A CA 1
ATOM 689 C C . GLU A 1 91 ? 49.088 22.094 54.745 1.00 28.10 90 GLU A C 1
ATOM 690 O O . GLU A 1 91 ? 50.329 22.171 54.788 1.00 28.63 90 GLU A O 1
ATOM 696 N N . GLY A 1 92 ? 48.327 23.039 54.224 1.00 26.04 91 GLY A N 1
ATOM 697 C CA . GLY A 1 92 ? 48.853 24.347 53.892 1.00 26.50 91 GLY A CA 1
ATOM 698 C C . GLY A 1 92 ? 49.209 24.530 52.426 1.00 26.84 91 GLY A C 1
ATOM 699 O O . GLY A 1 92 ? 48.894 23.703 51.562 1.00 22.70 91 GLY A O 1
ATOM 700 N N . TYR A 1 93 ? 49.855 25.652 52.145 1.00 21.89 92 TYR A N 1
ATOM 701 C CA . TYR A 1 93 ? 50.328 25.933 50.809 1.00 23.04 92 TYR A CA 1
ATOM 702 C C . TYR A 1 93 ? 51.708 26.572 50.850 1.00 23.44 92 TYR A C 1
ATOM 703 O O . TYR A 1 93 ? 52.155 27.114 51.876 1.00 21.00 92 TYR A O 1
ATOM 712 N N . VAL A 1 94 ? 52.377 26.454 49.711 1.00 22.24 93 VAL A N 1
ATOM 713 C CA . VAL A 1 94 ? 53.604 27.180 49.430 1.00 21.78 93 VAL A CA 1
ATOM 714 C C . VAL A 1 94 ? 53.257 28.479 48.722 1.00 23.58 93 VAL A C 1
ATOM 715 O O . VAL A 1 94 ? 52.467 28.477 47.791 1.00 27.99 93 VAL A O 1
ATOM 719 N N . GLN A 1 95 ? 53.816 29.584 49.185 1.00 21.18 94 GLN A N 1
ATOM 720 C CA . GLN A 1 95 ? 53.630 30.901 48.564 1.00 21.18 94 GLN A CA 1
ATOM 721 C C . GLN A 1 95 ? 55.000 31.387 48.109 1.00 23.29 94 GLN A C 1
ATOM 722 O O . GLN A 1 95 ? 55.895 31.538 48.932 1.00 23.33 94 GLN A O 1
ATOM 728 N N . GLU A 1 96 ? 55.164 31.600 46.813 1.00 20.29 95 GLU A N 1
ATOM 729 C CA . GLU A 1 96 ? 56.436 32.068 46.250 1.00 21.14 95 GLU A CA 1
ATOM 730 C C . GLU A 1 96 ? 56.215 33.402 45.590 1.00 21.46 95 GLU A C 1
ATOM 731 O O . GLU A 1 96 ? 55.218 33.572 44.882 1.00 22.71 95 GLU A O 1
ATOM 737 N N . ARG A 1 97 ? 57.130 34.342 45.822 1.00 19.97 96 ARG A N 1
ATOM 738 C CA . ARG A 1 97 ? 57.088 35.630 45.132 1.00 19.62 96 ARG A CA 1
ATOM 739 C C . ARG A 1 97 ? 58.433 36.049 44.583 1.00 25.30 96 ARG A C 1
ATOM 740 O O . ARG A 1 97 ? 59.500 35.659 45.111 1.00 20.09 96 ARG A O 1
ATOM 748 N N . THR A 1 98 ? 58.374 36.832 43.518 1.00 19.25 97 THR A N 1
ATOM 749 C CA . THR A 1 98 ? 59.487 37.705 43.150 1.00 20.39 97 THR A CA 1
ATOM 750 C C . THR A 1 98 ? 58.932 39.112 43.307 1.00 21.56 97 THR A C 1
ATOM 751 O O . THR A 1 98 ? 57.817 39.388 42.867 1.00 22.08 97 THR A O 1
ATOM 755 N N . ILE A 1 99 ? 59.664 39.965 44.011 1.00 20.03 98 ILE A N 1
ATOM 756 C CA . ILE A 1 99 ? 59.269 41.352 44.213 1.00 18.80 98 ILE A CA 1
ATOM 757 C C . ILE A 1 99 ? 60.351 42.249 43.653 1.00 23.79 98 ILE A C 1
ATOM 758 O O . ILE A 1 99 ? 61.464 42.313 44.175 1.00 18.57 98 ILE A O 1
ATOM 763 N N . PHE A 1 100 ? 60.027 42.925 42.563 1.00 19.17 99 PHE A N 1
ATOM 764 C CA . PHE A 1 100 ? 60.959 43.833 41.942 1.00 20.88 99 PHE A CA 1
ATOM 765 C C . PHE A 1 100 ? 60.787 45.243 42.468 1.00 21.16 99 PHE A C 1
ATOM 766 O O . PHE A 1 100 ? 59.692 45.791 42.421 1.00 23.80 99 PHE A O 1
ATOM 774 N N . PHE A 1 101 ? 61.888 45.854 42.918 1.00 21.66 100 PHE A N 1
ATOM 775 C CA . PHE A 1 101 ? 61.866 47.267 43.296 1.00 22.17 100 PHE A CA 1
ATOM 776 C C . PHE A 1 101 ? 62.421 48.071 42.139 1.00 22.25 100 PHE A C 1
ATOM 777 O O . PHE A 1 101 ? 63.552 47.849 41.698 1.00 22.80 100 PHE A O 1
ATOM 785 N N . LYS A 1 102 ? 61.593 48.963 41.574 1.00 26.25 101 LYS A N 1
ATOM 786 C CA . LYS A 1 102 ? 61.990 49.716 40.385 1.00 23.96 101 LYS A CA 1
ATOM 787 C C . LYS A 1 102 ? 63.285 50.472 40.602 1.00 28.22 101 LYS A C 1
ATOM 788 O O . LYS A 1 102 ? 63.414 51.183 41.601 1.00 28.37 101 LYS A O 1
ATOM 794 N N . ASP A 1 103 ? 64.224 50.291 39.657 1.00 24.54 102 ASP A N 1
ATOM 795 C CA . ASP A 1 103 ? 65.545 50.911 39.635 1.00 26.50 102 ASP A CA 1
ATOM 796 C C . ASP A 1 103 ? 66.403 50.490 40.837 1.00 31.24 102 ASP A C 1
ATOM 797 O O . ASP A 1 103 ? 67.350 51.178 41.189 1.00 31.98 102 ASP A O 1
ATOM 802 N N . ASP A 1 104 ? 66.119 49.319 41.368 1.00 25.32 103 ASP A N 1
ATOM 803 C CA . ASP A 1 104 ? 66.847 48.795 42.534 1.00 23.41 103 ASP A CA 1
ATOM 804 C C . ASP A 1 104 ? 66.807 47.267 42.472 1.00 24.50 103 ASP A C 1
ATOM 805 O O . ASP A 1 104 ? 66.600 46.678 41.385 1.00 26.49 103 ASP A O 1
ATOM 810 N N . GLY A 1 105 ? 66.971 46.611 43.611 1.00 22.38 104 GLY A N 1
ATOM 811 C CA . GLY A 1 105 ? 67.072 45.163 43.629 1.00 17.78 104 GLY A CA 1
ATOM 812 C C . GLY A 1 105 ? 65.749 44.463 43.685 1.00 19.55 104 GLY A C 1
ATOM 813 O O . GLY A 1 105 ? 64.693 45.102 43.533 1.00 24.75 104 GLY A O 1
ATOM 814 N N . ASN A 1 106 ? 65.805 43.144 43.922 1.00 22.89 105 ASN A N 1
ATOM 815 C CA . ASN A 1 106 ? 64.615 42.320 44.036 1.00 21.72 105 ASN A CA 1
ATOM 816 C C . ASN A 1 106 ? 64.709 41.325 45.185 1.00 24.94 105 ASN A C 1
ATOM 817 O O . ASN A 1 106 ? 65.793 40.851 45.543 1.00 25.08 105 ASN A O 1
ATOM 822 N N . TYR A 1 107 ? 63.551 41.050 45.765 1.00 21.22 106 TYR A N 1
ATOM 823 C CA . TYR A 1 107 ? 63.378 39.933 46.692 1.00 19.34 106 TYR A CA 1
ATOM 824 C C . TYR A 1 107 ? 62.815 38.721 45.957 1.00 23.15 106 TYR A C 1
ATOM 825 O O . TYR A 1 107 ? 61.933 38.856 45.103 1.00 23.13 106 TYR A O 1
ATOM 834 N N . LYS A 1 108 ? 63.303 37.542 46.308 1.00 19.82 107 LYS A N 1
ATOM 835 C CA . LYS A 1 108 ? 62.626 36.286 46.000 1.00 18.33 107 LYS A CA 1
ATOM 836 C C . LYS A 1 108 ? 62.305 35.620 47.325 1.00 22.34 107 LYS A C 1
ATOM 837 O O . LYS A 1 108 ? 63.175 35.511 48.201 1.00 20.20 107 LYS A O 1
ATOM 843 N N . THR A 1 109 ? 61.051 35.205 47.486 1.00 20.50 108 THR A N 1
ATOM 844 C CA . THR A 1 109 ? 60.610 34.640 48.744 1.00 18.70 108 THR A CA 1
ATOM 845 C C . THR A 1 109 ? 59.950 33.299 48.510 1.00 24.07 108 THR A C 1
ATOM 846 O O . THR A 1 109 ? 59.331 33.058 47.467 1.00 21.69 108 THR A O 1
ATOM 850 N N . ARG A 1 110 ? 60.114 32.421 49.487 1.00 21.16 109 ARG A N 1
ATOM 851 C CA . ARG A 1 110 ? 59.398 31.162 49.511 1.00 20.79 109 ARG A CA 1
ATOM 852 C C . ARG A 1 110 ? 58.910 30.962 50.917 1.00 22.07 109 ARG A C 1
ATOM 853 O O . ARG A 1 110 ? 59.702 30.987 51.859 1.00 18.72 109 ARG A O 1
ATOM 861 N N . ALA A 1 111 ? 57.602 30.743 51.040 1.00 23.42 110 ALA A N 1
ATOM 862 C CA . ALA A 1 111 ? 56.975 30.584 52.333 1.00 22.85 110 ALA A CA 1
ATOM 863 C C . ALA A 1 111 ? 56.085 29.364 52.357 1.00 24.33 110 ALA A C 1
ATOM 864 O O . ALA A 1 111 ? 55.505 28.965 51.336 1.00 24.51 110 ALA A O 1
ATOM 866 N N . GLU A 1 112 ? 56.014 28.749 53.528 1.00 23.34 111 GLU A N 1
ATOM 867 C CA . GLU A 1 112 ? 55.078 27.674 53.775 1.00 23.91 111 GLU A CA 1
ATOM 868 C C . GLU A 1 112 ? 54.120 28.196 54.808 1.00 20.02 111 GLU A C 1
ATOM 869 O O . GLU A 1 112 ? 54.517 28.642 55.887 1.00 22.19 111 GLU A O 1
ATOM 875 N N . VAL A 1 113 ? 52.856 28.114 54.473 1.00 18.42 112 VAL A N 1
ATOM 876 C CA . VAL A 1 113 ? 51.792 28.545 55.356 1.00 17.57 112 VAL A CA 1
ATOM 877 C C . VAL A 1 113 ? 50.964 27.316 55.687 1.00 18.53 112 VAL A C 1
ATOM 878 O O . VAL A 1 113 ? 50.314 26.736 54.816 1.00 21.43 112 VAL A O 1
ATOM 882 N N . LYS A 1 114 ? 50.990 26.924 56.951 1.00 21.19 113 LYS A N 1
ATOM 883 C CA . LYS A 1 114 ? 50.345 25.697 57.386 1.00 20.40 113 LYS A CA 1
ATOM 884 C C . LYS A 1 114 ? 50.153 25.689 58.897 1.00 21.06 113 LYS A C 1
ATOM 885 O O . LYS A 1 114 ? 50.735 26.516 59.598 1.00 22.61 113 LYS A O 1
ATOM 891 N N . PHE A 1 115 ? 49.369 24.749 59.403 1.00 19.90 114 PHE A N 1
ATOM 892 C CA . PHE A 1 115 ? 49.207 24.623 60.841 1.00 21.51 114 PHE A CA 1
ATOM 893 C C . PHE A 1 115 ? 50.327 23.791 61.446 1.00 28.26 114 PHE A C 1
ATOM 894 O O . PHE A 1 115 ? 50.737 22.795 60.872 1.00 25.21 114 PHE A O 1
ATOM 902 N N . GLU A 1 116 ? 50.805 24.235 62.603 1.00 24.14 115 GLU A N 1
ATOM 903 C CA . GLU A 1 116 ? 51.658 23.448 63.502 1.00 24.77 115 GLU A CA 1
ATOM 904 C C . GLU A 1 116 ? 50.911 23.433 64.810 1.00 28.99 115 GLU A C 1
ATOM 905 O O . GLU A 1 116 ? 50.807 24.476 65.471 1.00 27.09 115 GLU A O 1
ATOM 911 N N . GLY A 1 117 ? 50.330 22.286 65.154 1.00 30.87 116 GLY A N 1
ATOM 912 C CA . GLY A 1 117 ? 49.409 22.235 66.272 1.00 28.29 116 GLY A CA 1
ATOM 913 C C . GLY A 1 117 ? 48.206 23.108 65.905 1.00 29.51 116 GLY A C 1
ATOM 914 O O . GLY A 1 117 ? 47.696 23.017 64.784 1.00 27.86 116 GLY A O 1
ATOM 915 N N A ASP A 1 118 ? 47.756 23.950 66.835 0.51 29.71 117 ASP A N 1
ATOM 916 N N B ASP A 1 118 ? 47.782 23.961 66.841 0.49 29.71 117 ASP A N 1
ATOM 917 C CA A ASP A 1 118 ? 46.599 24.817 66.589 0.51 33.15 117 ASP A CA 1
ATOM 918 C CA B ASP A 1 118 ? 46.626 24.840 66.641 0.49 33.18 117 ASP A CA 1
ATOM 919 C C A ASP A 1 118 ? 47.005 26.198 66.083 0.51 31.54 117 ASP A C 1
ATOM 920 C C B ASP A 1 118 ? 47.004 26.194 66.064 0.49 31.53 117 ASP A C 1
ATOM 921 O O A ASP A 1 118 ? 46.162 27.089 65.967 0.51 25.51 117 ASP A O 1
ATOM 922 O O B ASP A 1 118 ? 46.145 27.059 65.877 0.49 25.44 117 ASP A O 1
ATOM 931 N N . THR A 1 119 ? 48.288 26.374 65.774 1.00 24.67 118 THR A N 1
ATOM 932 C CA . THR A 1 119 ? 48.804 27.662 65.293 1.00 23.12 118 THR A CA 1
ATOM 933 C C . THR A 1 119 ? 49.017 27.691 63.784 1.00 24.96 118 THR A C 1
ATOM 934 O O . THR A 1 119 ? 49.566 26.748 63.209 1.00 23.46 118 THR A O 1
ATOM 938 N N . LEU A 1 120 ? 48.594 28.784 63.154 1.00 20.35 119 LEU A N 1
ATOM 939 C CA . LEU A 1 120 ? 48.868 29.007 61.746 1.00 18.58 119 LEU A CA 1
ATOM 940 C C . LEU A 1 120 ? 50.244 29.636 61.654 1.00 22.72 119 LEU A C 1
ATOM 941 O O . LEU A 1 120 ? 50.467 30.721 62.205 1.00 20.77 119 LEU A O 1
ATOM 946 N N . VAL A 1 121 ? 51.168 28.968 60.963 1.00 22.74 120 VAL A N 1
ATOM 947 C CA . VAL A 1 121 ? 52.547 29.435 60.872 1.00 20.79 120 VAL A CA 1
ATOM 948 C C . VAL A 1 121 ? 52.888 29.853 59.442 1.00 24.91 120 VAL A C 1
ATOM 949 O O . VAL A 1 121 ? 52.444 29.242 58.484 1.00 23.16 120 VAL A O 1
ATOM 953 N N . ASN A 1 122 ? 53.629 30.945 59.312 1.00 19.40 121 ASN A N 1
ATOM 954 C CA . ASN A 1 122 ? 54.099 31.434 58.035 1.00 18.97 121 ASN A CA 1
ATOM 955 C C . ASN A 1 122 ? 55.618 31.430 58.150 1.00 18.19 121 ASN A C 1
ATOM 956 O O . ASN A 1 122 ? 56.177 32.320 58.796 1.00 19.17 121 ASN A O 1
ATOM 961 N N . ARG A 1 123 ? 56.257 30.403 57.588 1.00 18.24 122 ARG A N 1
ATOM 962 C CA . ARG A 1 123 ? 57.729 30.273 57.593 1.00 18.85 122 ARG A CA 1
ATOM 963 C C . ARG A 1 123 ? 58.336 30.633 56.242 1.00 17.82 122 ARG A C 1
ATOM 964 O O . ARG A 1 123 ? 58.018 30.007 55.233 1.00 19.86 122 ARG A O 1
ATOM 972 N N . ILE A 1 124 ? 59.209 31.636 56.235 1.00 19.08 123 ILE A N 1
ATOM 973 C CA . ILE A 1 124 ? 59.619 32.315 55.013 1.00 19.22 123 ILE A CA 1
ATOM 974 C C . ILE A 1 124 ? 61.125 32.330 54.892 1.00 19.81 123 ILE A C 1
ATOM 975 O O . ILE A 1 124 ? 61.827 32.565 55.901 1.00 17.52 123 ILE A O 1
ATOM 980 N N . GLU A 1 125 ? 61.599 32.058 53.675 1.00 22.81 124 GLU A N 1
ATOM 981 C CA A GLU A 1 125 ? 62.975 32.343 53.299 0.59 21.62 124 GLU A CA 1
ATOM 982 C CA B GLU A 1 125 ? 62.978 32.330 53.286 0.41 21.63 124 GLU A CA 1
ATOM 983 C C . GLU A 1 125 ? 62.964 33.461 52.266 1.00 21.31 124 GLU A C 1
ATOM 984 O O . GLU A 1 125 ? 62.172 33.423 51.309 1.00 23.26 124 GLU A O 1
ATOM 989 N N . LEU A 1 126 ? 63.825 34.456 52.466 1.00 20.35 125 LEU A N 1
ATOM 990 C CA . LEU A 1 126 ? 63.899 35.602 51.569 1.00 18.50 125 LEU A CA 1
ATOM 991 C C . LEU A 1 126 ? 65.326 35.838 51.146 1.00 21.39 125 LEU A C 1
ATOM 992 O O . LEU A 1 126 ? 66.232 35.864 51.969 1.00 21.67 125 LEU A O 1
ATOM 997 N N . LYS A 1 127 ? 65.501 35.994 49.841 1.00 16.45 126 LYS A N 1
ATOM 998 C CA . LYS A 1 127 ? 66.798 36.344 49.276 1.00 18.54 126 LYS A CA 1
ATOM 999 C C . LYS A 1 127 ? 66.660 37.610 48.436 1.00 21.57 126 LYS A C 1
ATOM 1000 O O . LYS A 1 127 ? 65.862 37.659 47.478 1.00 21.18 126 LYS A O 1
ATOM 1006 N N . GLY A 1 128 ? 67.399 38.648 48.815 1.00 19.73 127 GLY A N 1
ATOM 1007 C CA . GLY A 1 128 ? 67.443 39.891 48.056 1.00 22.62 127 GLY A CA 1
ATOM 1008 C C . GLY A 1 128 ? 68.789 40.108 47.390 1.00 26.45 127 GLY A C 1
ATOM 1009 O O . GLY A 1 128 ? 69.856 39.932 48.008 1.00 20.58 127 GLY A O 1
ATOM 1010 N N . ILE A 1 129 ? 68.753 40.486 46.118 1.00 21.48 128 ILE A N 1
ATOM 1011 C CA . ILE A 1 129 ? 69.980 40.732 45.376 1.00 24.69 128 ILE A CA 1
ATOM 1012 C C . ILE A 1 129 ? 69.910 42.059 44.626 1.00 30.71 128 ILE A C 1
ATOM 1013 O O . ILE A 1 129 ? 68.817 42.611 44.405 1.00 23.66 128 ILE A O 1
ATOM 1018 N N . ASP A 1 130 ? 71.097 42.570 44.300 1.00 26.74 129 ASP A N 1
ATOM 1019 C CA . ASP A 1 130 ? 71.283 43.725 43.431 1.00 25.24 129 ASP A CA 1
ATOM 1020 C C . ASP A 1 130 ? 70.731 45.030 44.002 1.00 27.93 129 ASP A C 1
ATOM 1021 O O . ASP A 1 130 ? 70.339 45.923 43.257 1.00 27.66 129 ASP A O 1
ATOM 1026 N N . PHE A 1 131 ? 70.690 45.166 45.328 1.00 23.17 130 PHE A N 1
ATOM 1027 C CA . PHE A 1 131 ? 70.215 46.423 45.889 1.00 21.39 130 PHE A CA 1
ATOM 1028 C C . PHE A 1 131 ? 71.306 47.448 45.916 1.00 37.25 130 PHE A C 1
ATOM 1029 O O . PHE A 1 131 ? 72.477 47.114 46.082 1.00 29.92 130 PHE A O 1
ATOM 1037 N N . LYS A 1 132 ? 70.913 48.698 45.706 1.00 31.63 131 LYS A N 1
ATOM 1038 C CA . LYS A 1 132 ? 71.851 49.812 45.712 1.00 38.27 131 LYS A CA 1
ATOM 1039 C C . LYS A 1 132 ? 72.130 50.248 47.134 1.00 42.36 131 LYS A C 1
ATOM 1040 O O . LYS A 1 132 ? 71.195 50.454 47.906 1.00 31.40 131 LYS A O 1
ATOM 1046 N N . GLU A 1 133 ? 73.404 50.422 47.480 1.00 37.98 132 GLU A N 1
ATOM 1047 C CA . GLU A 1 133 ? 73.769 50.740 48.863 1.00 40.48 132 GLU A CA 1
ATOM 1048 C C . GLU A 1 133 ? 73.159 52.064 49.336 1.00 39.80 132 GLU A C 1
ATOM 1049 O O . GLU A 1 133 ? 72.808 52.193 50.513 1.00 46.81 132 GLU A O 1
ATOM 1051 N N . ASP A 1 134 ? 73.017 53.031 48.428 1.00 45.59 133 ASP A N 1
ATOM 1052 C CA . ASP A 1 134 ? 72.463 54.340 48.785 1.00 41.86 133 ASP A CA 1
ATOM 1053 C C . ASP A 1 134 ? 71.036 54.558 48.266 1.00 49.40 133 ASP A C 1
ATOM 1054 O O . ASP A 1 134 ? 70.552 55.688 48.246 1.00 47.41 133 ASP A O 1
ATOM 1056 N N . GLY A 1 135 ? 70.362 53.483 47.861 1.00 44.17 134 GLY A N 1
ATOM 1057 C CA . GLY A 1 135 ? 69.000 53.575 47.345 1.00 36.79 134 GLY A CA 1
ATOM 1058 C C . GLY A 1 135 ? 67.937 53.689 48.414 1.00 30.99 134 GLY A C 1
ATOM 1059 O O . GLY A 1 135 ? 68.244 53.810 49.595 1.00 36.17 134 GLY A O 1
ATOM 1060 N N . ASN A 1 136 ? 66.666 53.643 48.015 1.00 30.31 135 ASN A N 1
ATOM 1061 C CA . ASN A 1 136 ? 65.583 53.817 48.984 1.00 28.10 135 ASN A CA 1
ATOM 1062 C C . ASN A 1 136 ? 65.454 52.672 49.965 1.00 26.26 135 ASN A C 1
ATOM 1063 O O . ASN A 1 136 ? 64.962 52.855 51.083 1.00 30.31 135 ASN A O 1
ATOM 1068 N N . ILE A 1 137 ? 65.874 51.485 49.544 1.00 23.84 136 ILE A N 1
ATOM 1069 C CA . ILE A 1 137 ? 65.724 50.292 50.367 1.00 25.37 136 ILE A CA 1
ATOM 1070 C C . ILE A 1 137 ? 66.868 50.232 51.412 1.00 26.80 136 ILE A C 1
ATOM 1071 O O . ILE A 1 137 ? 66.634 50.352 52.613 1.00 27.43 136 ILE A O 1
ATOM 1076 N N . LEU A 1 138 ? 68.107 50.077 50.956 1.00 28.13 137 LEU A N 1
ATOM 1077 C CA . LEU A 1 138 ? 69.217 49.920 51.891 1.00 28.40 137 LEU A CA 1
ATOM 1078 C C . LEU A 1 138 ? 69.511 51.237 52.585 1.00 31.97 137 LEU A C 1
ATOM 1079 O O . LEU A 1 138 ? 70.096 51.241 53.657 1.00 32.65 137 LEU A O 1
ATOM 1084 N N . GLY A 1 139 ? 69.067 52.343 51.991 1.00 29.31 138 GLY A N 1
ATOM 1085 C CA . GLY A 1 139 ? 69.190 53.656 52.606 1.00 33.41 138 GLY A CA 1
ATOM 1086 C C . GLY A 1 139 ? 68.055 54.027 53.564 1.00 38.00 138 GLY A C 1
ATOM 1087 O O . GLY A 1 139 ? 68.068 55.120 54.128 1.00 33.49 138 GLY A O 1
ATOM 1088 N N . HIS A 1 140 ? 67.090 53.127 53.750 1.00 32.09 139 HIS A N 1
ATOM 1089 C CA . HIS A 1 140 ? 65.936 53.379 54.615 1.00 30.38 139 HIS A CA 1
ATOM 1090 C C . HIS A 1 140 ? 65.291 54.736 54.342 1.00 33.16 139 HIS A C 1
ATOM 1091 O O . HIS A 1 140 ? 65.224 55.573 55.241 1.00 32.56 139 HIS A O 1
ATOM 1098 N N . LYS A 1 141 ? 64.837 54.963 53.109 1.00 32.14 140 LYS A N 1
ATOM 1099 C CA . LYS A 1 141 ? 64.256 56.254 52.744 1.00 29.92 140 LYS A CA 1
ATOM 1100 C C . LYS A 1 141 ? 62.734 56.172 52.600 1.00 33.95 140 LYS A C 1
ATOM 1101 O O . LYS A 1 141 ? 62.098 57.116 52.131 1.00 39.16 140 LYS A O 1
ATOM 1107 N N . LEU A 1 142 ? 62.160 55.042 52.994 1.00 29.67 141 LEU A N 1
ATOM 1108 C CA . LEU A 1 142 ? 60.715 54.858 52.920 1.00 27.44 141 LEU A CA 1
ATOM 1109 C C . LEU A 1 142 ? 59.997 55.371 54.177 1.00 29.75 141 LEU A C 1
ATOM 1110 O O . LEU A 1 142 ? 60.489 55.244 55.309 1.00 33.20 141 LEU A O 1
ATOM 1115 N N . GLU A 1 143 ? 58.832 55.961 53.969 1.00 30.74 142 GLU A N 1
ATOM 1116 C CA . GLU A 1 143 ? 57.986 56.367 55.080 1.00 34.08 142 GLU A CA 1
ATOM 1117 C C . GLU A 1 143 ? 57.373 55.146 55.758 1.00 28.44 142 GLU A C 1
ATOM 1118 O O . GLU A 1 143 ? 57.166 54.094 55.149 1.00 26.46 142 GLU A O 1
ATOM 1124 N N . TYR A 1 144 ? 57.089 55.286 57.040 1.00 25.03 143 TYR A N 1
ATOM 1125 C CA . TYR A 1 144 ? 56.501 54.196 57.796 1.00 26.94 143 TYR A CA 1
ATOM 1126 C C . TYR A 1 144 ? 54.989 54.298 57.695 1.00 28.94 143 TYR A C 1
ATOM 1127 O O . TYR A 1 144 ? 54.324 54.826 58.583 1.00 29.15 143 TYR A O 1
ATOM 1136 N N . ASN A 1 145 ? 54.464 53.841 56.569 1.00 26.57 144 ASN A N 1
ATOM 1137 C CA . ASN A 1 145 ? 53.036 53.929 56.306 1.00 25.43 144 ASN A CA 1
ATOM 1138 C C . ASN A 1 145 ? 52.700 52.908 55.247 1.00 25.71 144 ASN A C 1
ATOM 1139 O O . ASN A 1 145 ? 53.574 52.183 54.778 1.00 25.42 144 ASN A O 1
ATOM 1144 N N . TYR A 1 146 ? 51.434 52.839 54.867 1.00 27.73 145 TYR A N 1
ATOM 1145 C CA . TYR A 1 146 ? 51.009 51.830 53.927 1.00 25.15 145 TYR A CA 1
ATOM 1146 C C . TYR A 1 146 ? 49.642 52.204 53.419 1.00 25.95 145 TYR A C 1
ATOM 1147 O O . TYR A 1 146 ? 48.802 52.690 54.186 1.00 31.45 145 TYR A O 1
ATOM 1156 N N . ASN A 1 147 ? 49.450 51.961 52.121 1.00 31.31 146 ASN A N 1
ATOM 1157 C CA . ASN A 1 147 ? 48.228 52.265 51.403 1.00 28.65 146 ASN A CA 1
ATOM 1158 C C . ASN A 1 147 ? 47.345 51.031 51.203 1.00 29.50 146 ASN A C 1
ATOM 1159 O O . ASN A 1 147 ? 47.835 49.908 51.162 1.00 24.64 146 ASN A O 1
ATOM 1164 N N . SER A 1 148 ? 46.042 51.252 51.073 1.00 30.97 147 SER A N 1
ATOM 1165 C CA . SER A 1 148 ? 45.109 50.181 50.743 1.00 29.25 147 SER A CA 1
ATOM 1166 C C . SER A 1 148 ? 45.410 49.678 49.337 1.00 28.25 147 SER A C 1
ATOM 1167 O O . SER A 1 148 ? 45.709 50.481 48.448 1.00 27.63 147 SER A O 1
ATOM 1170 N N . HIS A 1 149 ? 45.366 48.365 49.128 1.00 24.77 148 HIS A N 1
ATOM 1171 C CA . HIS A 1 149 ? 45.574 47.825 47.785 1.00 29.96 148 HIS A CA 1
ATOM 1172 C C . HIS A 1 149 ? 44.662 46.624 47.483 1.00 26.53 148 HIS A C 1
ATOM 1173 O O . HIS A 1 149 ? 44.346 45.813 48.357 1.00 25.68 148 HIS A O 1
ATOM 1180 N N . ASN A 1 150 ? 44.243 46.538 46.233 1.00 24.88 149 ASN A N 1
ATOM 1181 C CA . ASN A 1 150 ? 43.414 45.446 45.721 1.00 23.11 149 ASN A CA 1
ATOM 1182 C C . ASN A 1 150 ? 44.291 44.559 44.860 1.00 26.34 149 ASN A C 1
ATOM 1183 O O . ASN A 1 150 ? 45.008 45.078 44.009 1.00 28.97 149 ASN A O 1
ATOM 1188 N N . VAL A 1 151 ? 44.221 43.245 45.028 1.00 20.41 150 VAL A N 1
ATOM 1189 C CA . VAL A 1 151 ? 44.986 42.325 44.181 1.00 25.12 150 VAL A CA 1
ATOM 1190 C C . VAL A 1 151 ? 44.054 41.327 43.526 1.00 24.52 150 VAL A C 1
ATOM 1191 O O . VAL A 1 151 ? 43.078 40.918 44.124 1.00 22.38 150 VAL A O 1
ATOM 1195 N N . TYR A 1 152 ? 44.354 40.953 42.287 1.00 23.73 151 TYR A N 1
ATOM 1196 C CA . TYR A 1 152 ? 43.489 40.097 41.493 1.00 24.64 151 TYR A CA 1
ATOM 1197 C C . TYR A 1 152 ? 43.965 38.659 41.470 1.00 26.56 151 TYR A C 1
ATOM 1198 O O . TYR A 1 152 ? 44.975 38.352 40.845 1.00 25.98 151 TYR A O 1
ATOM 1207 N N . ILE A 1 153 ? 43.251 37.793 42.184 1.00 24.18 152 ILE A N 1
ATOM 1208 C CA . ILE A 1 153 ? 43.580 36.372 42.305 1.00 21.20 152 ILE A CA 1
ATOM 1209 C C . ILE A 1 153 ? 43.093 35.637 41.069 1.00 27.33 152 ILE A C 1
ATOM 1210 O O . ILE A 1 153 ? 41.931 35.773 40.673 1.00 23.57 152 ILE A O 1
ATOM 1215 N N . MET A 1 154 ? 43.965 34.833 40.472 1.00 22.98 153 MET A N 1
ATOM 1216 C CA . MET A 1 154 ? 43.573 34.015 39.326 1.00 26.70 153 MET A CA 1
ATOM 1217 C C . MET A 1 154 ? 43.951 32.559 39.548 1.00 28.03 153 MET A C 1
ATOM 1218 O O . MET A 1 154 ? 44.991 32.279 40.143 1.00 26.39 153 MET A O 1
ATOM 1223 N N . ALA A 1 155 ? 43.105 31.631 39.099 1.00 23.25 154 ALA A N 1
ATOM 1224 C CA . ALA A 1 155 ? 43.449 30.205 39.125 1.00 31.21 154 ALA A CA 1
ATOM 1225 C C . ALA A 1 155 ? 44.665 29.925 38.263 1.00 37.34 154 ALA A C 1
ATOM 1226 O O . ALA A 1 155 ? 44.832 30.513 37.204 1.00 32.15 154 ALA A O 1
ATOM 1228 N N . ASP A 1 156 ? 45.499 29.007 38.734 1.00 36.58 155 ASP A N 1
ATOM 1229 C CA . ASP A 1 156 ? 46.639 28.491 37.982 1.00 42.21 155 ASP A CA 1
ATOM 1230 C C . ASP A 1 156 ? 46.433 26.985 37.865 1.00 48.76 155 ASP A C 1
ATOM 1231 O O . ASP A 1 156 ? 46.939 26.218 38.686 1.00 46.61 155 ASP A O 1
ATOM 1236 N N . LYS A 1 157 ? 45.637 26.567 36.888 1.00 45.96 156 LYS A N 1
ATOM 1237 C CA . LYS A 1 157 ? 45.213 25.169 36.798 1.00 54.02 156 LYS A CA 1
ATOM 1238 C C . LYS A 1 157 ? 46.413 24.235 36.636 1.00 58.06 156 LYS A C 1
ATOM 1239 O O . LYS A 1 157 ? 46.446 23.144 37.216 1.00 58.80 156 LYS A O 1
ATOM 1241 N N . GLN A 1 158 ? 47.398 24.683 35.862 1.00 57.83 157 GLN A N 1
ATOM 1242 C CA . GLN A 1 158 ? 48.593 23.895 35.589 1.00 62.36 157 GLN A CA 1
ATOM 1243 C C . GLN A 1 158 ? 49.318 23.443 36.866 1.00 71.29 157 GLN A C 1
ATOM 1244 O O . GLN A 1 158 ? 50.017 22.429 36.855 1.00 79.02 157 GLN A O 1
ATOM 1246 N N . LYS A 1 159 ? 49.141 24.189 37.957 1.00 59.66 158 LYS A N 1
ATOM 1247 C CA . LYS A 1 159 ? 49.819 23.900 39.215 1.00 54.53 158 LYS A CA 1
ATOM 1248 C C . LYS A 1 159 ? 48.840 23.613 40.360 1.00 56.22 158 LYS A C 1
ATOM 1249 O O . LYS A 1 159 ? 49.244 23.479 41.516 1.00 49.56 158 LYS A O 1
ATOM 1252 N N . ASN A 1 160 ? 47.555 23.515 40.030 1.00 49.14 159 ASN A N 1
ATOM 1253 C CA . ASN A 1 160 ? 46.516 23.254 41.017 1.00 51.36 159 ASN A CA 1
ATOM 1254 C C . ASN A 1 160 ? 46.535 24.312 42.114 1.00 44.19 159 ASN A C 1
ATOM 1255 O O . ASN A 1 160 ? 46.306 24.010 43.284 1.00 40.96 159 ASN A O 1
ATOM 1260 N N . GLY A 1 161 ? 46.821 25.551 41.730 1.00 39.31 160 GLY A N 1
ATOM 1261 C CA . GLY A 1 161 ? 46.874 26.643 42.682 1.00 35.71 160 GLY A CA 1
ATOM 1262 C C . GLY A 1 161 ? 46.361 27.957 42.153 1.00 34.46 160 GLY A C 1
ATOM 1263 O O . GLY A 1 161 ? 45.455 27.986 41.329 1.00 34.77 160 GLY A O 1
ATOM 1264 N N . ILE A 1 162 ? 46.947 29.042 42.639 1.00 25.12 161 ILE A N 1
ATOM 1265 C CA . ILE A 1 162 ? 46.603 30.386 42.202 1.00 23.61 161 ILE A CA 1
ATOM 1266 C C . ILE A 1 162 ? 47.854 31.210 41.859 1.00 26.41 161 ILE A C 1
ATOM 1267 O O . ILE A 1 162 ? 48.989 30.843 42.215 1.00 26.86 161 ILE A O 1
ATOM 1272 N N . LYS A 1 163 ? 47.632 32.296 41.121 1.00 23.69 162 LYS A N 1
ATOM 1273 C CA . LYS A 1 163 ? 48.676 33.257 40.783 1.00 23.33 162 LYS A CA 1
ATOM 1274 C C . LYS A 1 163 ? 48.111 34.673 40.898 1.00 25.28 162 LYS A C 1
ATOM 1275 O O . LYS A 1 163 ? 46.900 34.906 40.732 1.00 23.82 162 LYS A O 1
ATOM 1281 N N . VAL A 1 164 ? 48.996 35.602 41.238 1.00 22.51 163 VAL A N 1
ATOM 1282 C CA . VAL A 1 164 ? 48.668 37.008 41.474 1.00 26.24 163 VAL A CA 1
ATOM 1283 C C . VAL A 1 164 ? 49.807 37.881 41.040 1.00 25.05 163 VAL A C 1
ATOM 1284 O O . VAL A 1 164 ? 50.950 37.568 41.341 1.00 30.37 163 VAL A O 1
ATOM 1288 N N . ASN A 1 165 ? 49.514 38.975 40.354 1.00 27.50 164 ASN A N 1
ATOM 1289 C CA . ASN A 1 165 ? 50.548 39.970 40.051 1.00 24.68 164 ASN A CA 1
ATOM 1290 C C . ASN A 1 165 ? 50.024 41.352 40.385 1.00 30.62 164 ASN A C 1
ATOM 1291 O O . ASN A 1 165 ? 48.931 41.739 39.954 1.00 30.38 164 ASN A O 1
ATOM 1296 N N . PHE A 1 166 ? 50.798 42.111 41.142 1.00 20.56 165 PHE A N 1
ATOM 1297 C CA . PHE A 1 166 ? 50.318 43.398 41.645 1.00 23.86 165 PHE A CA 1
ATOM 1298 C C . PHE A 1 166 ? 51.461 44.337 41.985 1.00 23.37 165 PHE A C 1
ATOM 1299 O O . PHE A 1 166 ? 52.580 43.915 42.162 1.00 24.04 165 PHE A O 1
ATOM 1307 N N . LYS A 1 167 ? 51.138 45.617 42.049 1.00 25.46 166 LYS A N 1
ATOM 1308 C CA . LYS A 1 167 ? 52.107 46.678 42.244 1.00 25.50 166 LYS A CA 1
ATOM 1309 C C . LYS A 1 167 ? 51.847 47.425 43.545 1.00 29.44 166 LYS A C 1
ATOM 1310 O O . LYS A 1 167 ? 50.760 47.942 43.757 1.00 26.64 166 LYS A O 1
ATOM 1316 N N . ILE A 1 168 ? 52.848 47.478 44.414 1.00 21.79 167 ILE A N 1
ATOM 1317 C CA . ILE A 1 168 ? 52.751 48.212 45.675 1.00 24.20 167 ILE A CA 1
ATOM 1318 C C . ILE A 1 168 ? 53.463 49.542 45.519 1.00 25.25 167 ILE A C 1
ATOM 1319 O O . ILE A 1 168 ? 54.531 49.625 44.915 1.00 27.36 167 ILE A O 1
ATOM 1324 N N . ARG A 1 169 ? 52.855 50.587 46.055 1.00 26.66 168 ARG A N 1
ATOM 1325 C CA . ARG A 1 169 ? 53.422 51.928 46.014 1.00 28.04 168 ARG A CA 1
ATOM 1326 C C . ARG A 1 169 ? 53.929 52.299 47.410 1.00 28.57 168 ARG A C 1
ATOM 1327 O O . ARG A 1 169 ? 53.123 52.456 48.325 1.00 28.32 168 ARG A O 1
ATOM 1335 N N . HIS A 1 170 ? 55.244 52.394 47.586 1.00 27.50 169 HIS A N 1
ATOM 1336 C CA . HIS A 1 170 ? 55.811 52.776 48.875 1.00 22.94 169 HIS A CA 1
ATOM 1337 C C . HIS A 1 170 ? 56.146 54.242 48.852 1.00 28.46 169 HIS A C 1
ATOM 1338 O O . HIS A 1 170 ? 56.956 54.689 48.051 1.00 32.38 169 HIS A O 1
ATOM 1345 N N . ASN A 1 171 ? 55.565 55.009 49.753 1.00 28.76 170 ASN A N 1
ATOM 1346 C CA . ASN A 1 171 ? 55.926 56.412 49.804 1.00 28.98 170 ASN A CA 1
ATOM 1347 C C . ASN A 1 171 ? 57.316 56.610 50.351 1.00 37.23 170 ASN A C 1
ATOM 1348 O O . ASN A 1 171 ? 57.761 55.912 51.262 1.00 34.46 170 ASN A O 1
ATOM 1353 N N . ILE A 1 172 ? 57.990 57.577 49.745 1.00 34.39 171 ILE A N 1
ATOM 1354 C CA . ILE A 1 172 ? 59.342 57.965 50.086 1.00 34.92 171 ILE A CA 1
ATOM 1355 C C . ILE A 1 172 ? 59.329 59.284 50.844 1.00 44.47 171 ILE A C 1
ATOM 1356 O O . ILE A 1 172 ? 58.482 60.136 50.595 1.00 43.21 171 ILE A O 1
ATOM 1361 N N . GLU A 1 173 ? 60.298 59.455 51.744 1.00 48.85 172 GLU A N 1
ATOM 1362 C CA . GLU A 1 173 ? 60.362 60.621 52.629 1.00 54.54 172 GLU A CA 1
ATOM 1363 C C . GLU A 1 173 ? 60.453 61.977 51.922 1.00 56.64 172 GLU A C 1
ATOM 1364 O O . GLU A 1 173 ? 59.951 62.972 52.439 1.00 59.69 172 GLU A O 1
ATOM 1370 N N . ASP A 1 174 ? 61.090 62.026 50.757 1.00 55.08 173 ASP A N 1
ATOM 1371 C CA . ASP A 1 174 ? 61.199 63.286 50.017 1.00 64.37 173 ASP A CA 1
ATOM 1372 C C . ASP A 1 174 ? 59.900 63.677 49.296 1.00 58.89 173 ASP A C 1
ATOM 1373 O O . ASP A 1 174 ? 59.706 64.842 48.958 1.00 66.79 173 ASP A O 1
ATOM 1378 N N . GLY A 1 175 ? 59.026 62.707 49.043 1.00 56.33 174 GLY A N 1
ATOM 1379 C CA . GLY A 1 175 ? 57.750 62.988 48.400 1.00 42.65 174 GLY A CA 1
ATOM 1380 C C . GLY A 1 175 ? 57.440 62.117 47.199 1.00 49.94 174 GLY A C 1
ATOM 1381 O O . GLY A 1 175 ? 56.340 62.160 46.647 1.00 50.36 174 GLY A O 1
ATOM 1382 N N . SER A 1 176 ? 58.405 61.318 46.782 1.00 45.54 175 SER A N 1
ATOM 1383 C CA . SER A 1 176 ? 58.189 60.442 45.645 1.00 45.64 175 SER A CA 1
ATOM 1384 C C . SER A 1 176 ? 57.621 59.100 46.107 1.00 39.93 175 SER A C 1
ATOM 1385 O O . SER A 1 176 ? 57.258 58.934 47.268 1.00 39.17 175 SER A O 1
ATOM 1388 N N . VAL A 1 177 ? 57.522 58.167 45.171 1.00 40.31 176 VAL A N 1
ATOM 1389 C CA . VAL A 1 177 ? 57.095 56.809 45.437 1.00 39.70 176 VAL A CA 1
ATOM 1390 C C . VAL A 1 177 ? 58.129 55.809 44.911 1.00 36.34 176 VAL A C 1
ATOM 1391 O O . VAL A 1 177 ? 58.733 56.026 43.864 1.00 35.37 176 VAL A O 1
ATOM 1395 N N . GLN A 1 178 ? 58.292 54.715 45.644 1.00 27.41 177 GLN A N 1
ATOM 1396 C CA . GLN A 1 178 ? 59.083 53.568 45.236 1.00 25.62 177 GLN A CA 1
ATOM 1397 C C . GLN A 1 178 ? 58.134 52.444 44.882 1.00 30.51 177 GLN A C 1
ATOM 1398 O O . GLN A 1 178 ? 57.375 51.995 45.731 1.00 27.35 177 GLN A O 1
ATOM 1404 N N . LEU A 1 179 ? 58.167 51.998 43.632 1.00 24.77 178 LEU A N 1
ATOM 1405 C CA . LEU A 1 179 ? 57.282 50.927 43.174 1.00 22.44 178 LEU A CA 1
ATOM 1406 C C . LEU A 1 179 ? 57.889 49.560 43.428 1.00 24.25 178 LEU A C 1
ATOM 1407 O O . LEU A 1 179 ? 59.118 49.366 43.321 1.00 25.88 178 LEU A O 1
ATOM 1412 N N . ALA A 1 180 ? 57.028 48.619 43.779 1.00 23.65 179 ALA A N 1
ATOM 1413 C CA . ALA A 1 180 ? 57.408 47.234 44.022 1.00 21.14 179 ALA A CA 1
ATOM 1414 C C . ALA A 1 180 ? 56.453 46.286 43.305 1.00 20.55 179 ALA A C 1
ATOM 1415 O O . ALA A 1 180 ? 55.347 46.058 43.758 1.00 22.05 179 ALA A O 1
ATOM 1417 N N . ASP A 1 181 ? 56.900 45.715 42.187 1.00 22.25 180 ASP A N 1
ATOM 1418 C CA . ASP A 1 181 ? 56.029 44.803 41.413 1.00 23.19 180 ASP A CA 1
ATOM 1419 C C . ASP A 1 181 ? 56.127 43.395 41.931 1.00 20.56 180 ASP A C 1
ATOM 1420 O O . ASP A 1 181 ? 57.232 42.829 41.980 1.00 20.07 180 ASP A O 1
ATOM 1425 N N . HIS A 1 182 ? 54.987 42.859 42.350 1.00 20.27 181 HIS A N 1
ATOM 1426 C CA . HIS A 1 182 ? 54.920 41.549 42.983 1.00 19.62 181 HIS A CA 1
ATOM 1427 C C . HIS A 1 182 ? 54.387 40.521 42.002 1.00 20.08 181 HIS A C 1
ATOM 1428 O O . HIS A 1 182 ? 53.342 40.745 41.352 1.00 21.39 181 HIS A O 1
ATOM 1435 N N . TYR A 1 183 ? 55.096 39.403 41.890 1.00 19.74 182 TYR A N 1
ATOM 1436 C CA . TYR A 1 183 ? 54.632 38.223 41.126 1.00 18.70 182 TYR A CA 1
ATOM 1437 C C . TYR A 1 183 ? 54.528 37.054 42.093 1.00 22.44 182 TYR A C 1
ATOM 1438 O O . TYR A 1 183 ? 55.515 36.717 42.738 1.00 22.69 182 TYR A O 1
ATOM 1447 N N . GLN A 1 184 ? 53.364 36.427 42.164 1.00 18.96 183 GLN A N 1
ATOM 1448 C CA . GLN A 1 184 ? 53.042 35.476 43.246 1.00 17.58 183 GLN A CA 1
ATOM 1449 C C . GLN A 1 184 ? 52.438 34.199 42.690 1.00 21.10 183 GLN A C 1
ATOM 1450 O O . GLN A 1 184 ? 51.627 34.238 41.770 1.00 23.89 183 GLN A O 1
ATOM 1456 N N . GLN A 1 185 ? 52.858 33.068 43.228 1.00 17.70 184 GLN A N 1
ATOM 1457 C CA . GLN A 1 185 ? 52.306 31.759 42.871 1.00 22.91 184 GLN A CA 1
ATOM 1458 C C . GLN A 1 185 ? 52.104 30.998 44.159 1.00 25.40 184 GLN A C 1
ATOM 1459 O O . GLN A 1 185 ? 53.007 30.988 45.007 1.00 25.33 184 GLN A O 1
ATOM 1465 N N . ASN A 1 186 ? 50.949 30.356 44.308 1.00 20.88 185 ASN A N 1
ATOM 1466 C CA . ASN A 1 186 ? 50.673 29.528 45.490 1.00 24.52 185 ASN A CA 1
ATOM 1467 C C . ASN A 1 186 ? 50.284 28.139 45.043 1.00 26.06 185 ASN A C 1
ATOM 1468 O O . ASN A 1 186 ? 49.503 27.993 44.105 1.00 25.19 185 ASN A O 1
ATOM 1473 N N A THR A 1 187 ? 50.819 27.128 45.725 0.55 24.28 186 THR A N 1
ATOM 1474 N N B THR A 1 187 ? 50.796 27.117 45.716 0.45 24.33 186 THR A N 1
ATOM 1475 C CA A THR A 1 187 ? 50.554 25.720 45.415 0.55 26.50 186 THR A CA 1
ATOM 1476 C CA B THR A 1 187 ? 50.440 25.738 45.387 0.45 26.48 186 THR A CA 1
ATOM 1477 C C A THR A 1 187 ? 50.227 24.968 46.708 0.55 26.35 186 THR A C 1
ATOM 1478 C C B THR A 1 187 ? 50.257 24.924 46.658 0.45 26.32 186 THR A C 1
ATOM 1479 O O A THR A 1 187 ? 50.863 25.220 47.738 0.55 25.41 186 THR A O 1
ATOM 1480 O O B THR A 1 187 ? 51.021 25.081 47.618 0.45 25.19 186 THR A O 1
ATOM 1487 N N . PRO A 1 188 ? 49.261 24.033 46.663 1.00 25.20 187 PRO A N 1
ATOM 1488 C CA . PRO A 1 188 ? 48.968 23.250 47.870 1.00 26.82 187 PRO A CA 1
ATOM 1489 C C . PRO A 1 188 ? 50.133 22.357 48.283 1.00 32.90 187 PRO A C 1
ATOM 1490 O O . PRO A 1 188 ? 50.833 21.821 47.436 1.00 30.55 187 PRO A O 1
ATOM 1494 N N . ILE A 1 189 ? 50.324 22.187 49.582 1.00 28.54 188 ILE A N 1
ATOM 1495 C CA . ILE A 1 189 ? 51.297 21.230 50.085 1.00 28.30 188 ILE A CA 1
ATOM 1496 C C . ILE A 1 189 ? 50.695 19.824 50.057 1.00 37.47 188 ILE A C 1
ATOM 1497 O O . ILE A 1 189 ? 51.374 18.857 49.731 1.00 38.48 188 ILE A O 1
ATOM 1502 N N . GLY A 1 190 ? 49.414 19.713 50.394 1.00 33.35 189 GLY A N 1
ATOM 1503 C CA . GLY A 1 190 ? 48.771 18.412 50.477 1.00 47.49 189 GLY A CA 1
ATOM 1504 C C . GLY A 1 190 ? 48.448 17.850 49.102 1.00 49.12 189 GLY A C 1
ATOM 1505 O O . GLY A 1 190 ? 48.607 18.534 48.096 1.00 44.73 189 GLY A O 1
ATOM 1506 N N . ASP A 1 191 ? 48.005 16.597 49.065 1.00 49.86 190 ASP A N 1
ATOM 1507 C CA . ASP A 1 191 ? 47.561 15.959 47.836 1.00 54.28 190 ASP A CA 1
ATOM 1508 C C . ASP A 1 191 ? 46.043 15.963 47.733 1.00 52.36 190 ASP A C 1
ATOM 1509 O O . ASP A 1 191 ? 45.483 15.634 46.688 1.00 59.42 190 ASP A O 1
ATOM 1514 N N . GLY A 1 192 ? 45.380 16.357 48.813 1.00 49.73 191 GLY A N 1
ATOM 1515 C CA . GLY A 1 192 ? 43.932 16.348 48.852 1.00 54.47 191 GLY A CA 1
ATOM 1516 C C . GLY A 1 192 ? 43.335 17.432 47.978 1.00 55.35 191 GLY A C 1
ATOM 1517 O O . GLY A 1 192 ? 44.041 18.338 47.534 1.00 54.77 191 GLY A O 1
ATOM 1518 N N . PRO A 1 193 ? 42.020 17.356 47.735 1.00 58.45 192 PRO A N 1
ATOM 1519 C CA . PRO A 1 193 ? 41.361 18.330 46.860 1.00 56.70 192 PRO A CA 1
ATOM 1520 C C . PRO A 1 193 ? 41.395 19.741 47.432 1.00 51.21 192 PRO A C 1
ATOM 1521 O O . PRO A 1 193 ? 41.347 19.929 48.653 1.00 45.17 192 PRO A O 1
ATOM 1525 N N . VAL A 1 194 ? 41.518 20.720 46.543 1.00 47.17 193 VAL A N 1
ATOM 1526 C CA . VAL A 1 194 ? 41.429 22.123 46.922 1.00 44.81 193 VAL A CA 1
ATOM 1527 C C . VAL A 1 194 ? 40.481 22.844 45.972 1.00 45.48 193 VAL A C 1
ATOM 1528 O O . VAL A 1 194 ? 40.218 22.361 44.876 1.00 48.73 193 VAL A O 1
ATOM 1532 N N . LEU A 1 195 ? 39.982 24.000 46.394 1.00 37.05 194 LEU A N 1
ATOM 1533 C CA . LEU A 1 195 ? 39.153 24.836 45.533 1.00 43.41 194 LEU A CA 1
ATOM 1534 C C . LEU A 1 195 ? 40.003 25.660 44.567 1.00 45.77 194 LEU A C 1
ATOM 1535 O O . LEU A 1 195 ? 40.792 26.498 45.001 1.00 46.68 194 LEU A O 1
ATOM 1540 N N . LEU A 1 196 ? 39.820 25.448 43.265 1.00 45.25 195 LEU A N 1
ATOM 1541 C CA . LEU A 1 196 ? 40.428 26.324 42.268 1.00 43.21 195 LEU A CA 1
ATOM 1542 C C . LEU A 1 196 ? 39.424 27.429 41.938 1.00 44.81 195 LEU A C 1
ATOM 1543 O O . LEU A 1 196 ? 38.365 27.156 41.408 1.00 41.61 195 LEU A O 1
ATOM 1546 N N . PRO A 1 197 ? 39.765 28.684 42.246 1.00 34.92 196 PRO A N 1
ATOM 1547 C CA . PRO A 1 197 ? 38.806 29.784 42.210 1.00 26.93 196 PRO A CA 1
ATOM 1548 C C . PRO A 1 197 ? 38.530 30.375 40.859 1.00 30.03 196 PRO A C 1
ATOM 1549 O O . PRO A 1 197 ? 39.365 30.271 39.957 1.00 28.29 196 PRO A O 1
ATOM 1553 N N . ASP A 1 198 ? 37.350 30.973 40.715 1.00 28.86 197 ASP A N 1
ATOM 1554 C CA . ASP A 1 198 ? 37.113 31.914 39.630 1.00 27.57 197 ASP A CA 1
ATOM 1555 C C . ASP A 1 198 ? 37.943 33.165 39.956 1.00 31.21 197 ASP A C 1
ATOM 1556 O O . ASP A 1 198 ? 38.269 33.379 41.121 1.00 32.36 197 ASP A O 1
ATOM 1561 N N . ASN A 1 199 ? 38.262 33.994 38.967 1.00 27.75 198 ASN A N 1
ATOM 1562 C CA . ASN A 1 199 ? 39.036 35.210 39.235 1.00 30.64 198 ASN A CA 1
ATOM 1563 C C . ASN A 1 199 ? 38.302 36.128 40.209 1.00 32.30 198 ASN A C 1
ATOM 1564 O O . ASN A 1 199 ? 37.092 36.305 40.086 1.00 27.62 198 ASN A O 1
ATOM 1569 N N . HIS A 1 200 ? 39.026 36.763 41.124 1.00 23.46 199 HIS A N 1
ATOM 1570 C CA . HIS A 1 200 ? 38.395 37.676 42.093 1.00 22.12 199 HIS A CA 1
ATOM 1571 C C . HIS A 1 200 ? 39.459 38.554 42.755 1.00 21.85 199 HIS A C 1
ATOM 1572 O O . HIS A 1 200 ? 40.646 38.353 42.541 1.00 23.07 199 HIS A O 1
ATOM 1579 N N . TYR A 1 201 ? 39.031 39.530 43.556 1.00 21.16 200 TYR A N 1
ATOM 1580 C CA . TYR A 1 201 ? 39.973 40.400 44.261 1.00 21.31 200 TYR A CA 1
ATOM 1581 C C . TYR A 1 201 ? 40.062 40.133 45.736 1.00 21.59 200 TYR A C 1
ATOM 1582 O O . TYR A 1 201 ? 39.072 39.729 46.362 1.00 20.54 200 TYR A O 1
ATOM 1591 N N . LEU A 1 202 ? 41.236 40.399 46.302 1.00 19.32 201 LEU A N 1
ATOM 1592 C CA . LEU A 1 202 ? 41.357 40.644 47.717 1.00 17.63 201 LEU A CA 1
ATOM 1593 C C . LEU A 1 202 ? 41.705 42.106 47.955 1.00 24.75 201 LEU A C 1
ATOM 1594 O O . LEU A 1 202 ? 42.664 42.630 47.393 1.00 25.70 201 LEU A O 1
ATOM 1599 N N . SER A 1 203 ? 40.944 42.746 48.829 1.00 20.73 202 SER A N 1
ATOM 1600 C CA . SER A 1 203 ? 41.196 44.131 49.202 1.00 21.56 202 SER A CA 1
ATOM 1601 C C . SER A 1 203 ? 41.852 44.162 50.562 1.00 24.09 202 SER A C 1
ATOM 1602 O O . SER A 1 203 ? 41.296 43.623 51.530 1.00 22.20 202 SER A O 1
ATOM 1605 N N . THR A 1 204 ? 43.017 44.803 50.655 1.00 21.65 203 THR A N 1
ATOM 1606 C CA . THR A 1 204 ? 43.761 44.830 51.910 1.00 22.72 203 THR A CA 1
ATOM 1607 C C . THR A 1 204 ? 44.032 46.237 52.410 1.00 23.29 203 THR A C 1
ATOM 1608 O O . THR A 1 204 ? 44.442 47.093 51.646 1.00 24.15 203 THR A O 1
ATOM 1612 N N . GLN A 1 205 ? 43.801 46.472 53.700 1.00 20.47 204 GLN A N 1
ATOM 1613 C CA . GLN A 1 205 ? 44.236 47.702 54.345 1.00 21.79 204 GLN A CA 1
ATOM 1614 C C . GLN A 1 205 ? 45.230 47.291 55.429 1.00 27.46 204 GLN A C 1
ATOM 1615 O O . GLN A 1 205 ? 45.020 46.296 56.131 1.00 22.77 204 GLN A O 1
ATOM 1621 N N . SER A 1 206 ? 46.298 48.070 55.571 1.00 23.09 205 SER A N 1
ATOM 1622 C CA . SER A 1 206 ? 47.412 47.743 56.449 1.00 22.64 205 SER A CA 1
ATOM 1623 C C . SER A 1 206 ? 47.754 48.961 57.277 1.00 23.63 205 SER A C 1
ATOM 1624 O O . SER A 1 206 ? 47.975 50.030 56.699 1.00 26.38 205 SER A O 1
ATOM 1627 N N . ALA A 1 207 ? 47.803 48.808 58.604 1.00 23.03 206 ALA A N 1
ATOM 1628 C CA . ALA A 1 207 ? 48.175 49.882 59.481 1.00 24.79 206 ALA A CA 1
ATOM 1629 C C . ALA A 1 207 ? 49.440 49.478 60.242 1.00 24.35 206 ALA A C 1
ATOM 1630 O O . ALA A 1 207 ? 49.457 48.448 60.918 1.00 22.88 206 ALA A O 1
ATOM 1632 N N . LEU A 1 208 ? 50.470 50.314 60.170 1.00 19.74 207 LEU A N 1
ATOM 1633 C CA . LEU A 1 208 ? 51.769 50.011 60.799 1.00 17.73 207 LEU A CA 1
ATOM 1634 C C . LEU A 1 208 ? 51.954 50.917 61.972 1.00 21.03 207 LEU A C 1
ATOM 1635 O O . LEU A 1 208 ? 51.694 52.114 61.874 1.00 24.02 207 LEU A O 1
ATOM 1640 N N . SER A 1 209 ? 52.392 50.355 63.087 1.00 24.61 208 SER A N 1
ATOM 1641 C CA . SER A 1 209 ? 52.636 51.134 64.284 1.00 25.86 208 SER A CA 1
ATOM 1642 C C . SER A 1 209 ? 53.815 50.571 65.072 1.00 28.05 208 SER A C 1
ATOM 1643 O O . SER A 1 209 ? 54.474 49.626 64.644 1.00 23.09 208 SER A O 1
ATOM 1646 N N . LYS A 1 210 ? 54.075 51.182 66.217 1.00 28.26 209 LYS A N 1
ATOM 1647 C CA . LYS A 1 210 ? 55.127 50.759 67.138 1.00 27.07 209 LYS A CA 1
ATOM 1648 C C . LYS A 1 210 ? 54.546 50.461 68.531 1.00 32.33 209 LYS A C 1
ATOM 1649 O O . LYS A 1 210 ? 53.525 51.033 68.926 1.00 34.08 209 LYS A O 1
ATOM 1655 N N . ASP A 1 211 ? 55.202 49.542 69.237 1.00 34.28 210 ASP A N 1
ATOM 1656 C CA . ASP A 1 211 ? 54.996 49.255 70.661 1.00 28.23 210 ASP A CA 1
ATOM 1657 C C . ASP A 1 211 ? 55.892 50.163 71.482 1.00 39.33 210 ASP A C 1
ATOM 1658 O O . ASP A 1 211 ? 57.123 50.071 71.379 1.00 30.20 210 ASP A O 1
ATOM 1663 N N . PRO A 1 212 ? 55.288 51.041 72.316 1.00 43.86 211 PRO A N 1
ATOM 1664 C CA . PRO A 1 212 ? 56.051 52.021 73.106 1.00 40.01 211 PRO A CA 1
ATOM 1665 C C . PRO A 1 212 ? 57.026 51.391 74.092 1.00 41.30 211 PRO A C 1
ATOM 1666 O O . PRO A 1 212 ? 57.973 52.050 74.524 1.00 41.21 211 PRO A O 1
ATOM 1670 N N . ASN A 1 213 ? 56.791 50.131 74.439 1.00 37.51 212 ASN A N 1
ATOM 1671 C CA . ASN A 1 213 ? 57.609 49.444 75.432 1.00 42.93 212 ASN A CA 1
ATOM 1672 C C . ASN A 1 213 ? 58.660 48.529 74.827 1.00 47.09 212 ASN A C 1
ATOM 1673 O O . ASN A 1 213 ? 59.405 47.870 75.561 1.00 43.02 212 ASN A O 1
ATOM 1678 N N . GLU A 1 214 ? 58.739 48.506 73.497 1.00 34.47 213 GLU A N 1
ATOM 1679 C CA . GLU A 1 214 ? 59.621 47.585 72.801 1.00 30.63 213 GLU A CA 1
ATOM 1680 C C . GLU A 1 214 ? 60.914 48.290 72.402 1.00 41.86 213 GLU A C 1
ATOM 1681 O O . GLU A 1 214 ? 60.887 49.257 71.644 1.00 40.43 213 GLU A O 1
ATOM 1687 N N . LYS A 1 215 ? 62.045 47.794 72.894 1.00 33.31 214 LYS A N 1
ATOM 1688 C CA . LYS A 1 215 ? 63.330 48.442 72.656 1.00 33.38 214 LYS A CA 1
ATOM 1689 C C . LYS A 1 215 ? 64.008 47.892 71.411 1.00 33.96 214 LYS A C 1
ATOM 1690 O O . LYS A 1 215 ? 64.871 48.539 70.832 1.00 34.67 214 LYS A O 1
ATOM 1693 N N . ARG A 1 216 ? 63.638 46.686 71.008 1.00 26.50 215 ARG A N 1
ATOM 1694 C CA . ARG A 1 216 ? 64.181 46.131 69.776 1.00 27.44 215 ARG A CA 1
ATOM 1695 C C . ARG A 1 216 ? 63.533 46.754 68.547 1.00 27.72 215 ARG A C 1
ATOM 1696 O O . ARG A 1 216 ? 62.452 47.348 68.623 1.00 26.86 215 ARG A O 1
ATOM 1704 N N . ASP A 1 217 ? 64.202 46.594 67.408 1.00 25.94 216 ASP A N 1
ATOM 1705 C CA . ASP A 1 217 ? 63.673 47.024 66.128 1.00 27.23 216 ASP A CA 1
ATOM 1706 C C . ASP A 1 217 ? 62.462 46.143 65.794 1.00 22.29 216 ASP A C 1
ATOM 1707 O O . ASP A 1 217 ? 62.545 44.906 65.825 1.00 20.69 216 ASP A O 1
ATOM 1712 N N . HIS A 1 218 ? 61.331 46.769 65.501 1.00 25.55 217 HIS A N 1
ATOM 1713 C CA . HIS A 1 218 ? 60.067 46.010 65.469 1.00 21.45 217 HIS A CA 1
ATOM 1714 C C . HIS A 1 218 ? 59.028 46.706 64.617 1.00 25.73 217 HIS A C 1
ATOM 1715 O O . HIS A 1 218 ? 59.163 47.892 64.298 1.00 23.53 217 HIS A O 1
ATOM 1722 N N . MET A 1 219 ? 58.010 45.948 64.224 1.00 23.69 218 MET A N 1
ATOM 1723 C CA . MET A 1 219 ? 56.831 46.518 63.587 1.00 18.44 218 MET A CA 1
ATOM 1724 C C . MET A 1 219 ? 55.535 45.906 64.144 1.00 22.57 218 MET A C 1
ATOM 1725 O O . MET A 1 219 ? 55.454 44.697 64.310 1.00 19.42 218 MET A O 1
ATOM 1730 N N . VAL A 1 220 ? 54.539 46.747 64.419 1.00 19.73 219 VAL A N 1
ATOM 1731 C CA . VAL A 1 220 ? 53.186 46.262 64.724 1.00 18.79 219 VAL A CA 1
ATOM 1732 C C . VAL A 1 220 ? 52.356 46.460 63.470 1.00 20.37 219 VAL A C 1
ATOM 1733 O O . VAL A 1 220 ? 52.353 47.546 62.855 1.00 20.47 219 VAL A O 1
ATOM 1737 N N . LEU A 1 221 ? 51.688 45.384 63.068 1.00 20.13 220 LEU A N 1
ATOM 1738 C CA . LEU A 1 221 ? 50.902 45.344 61.841 1.00 19.72 220 LEU A CA 1
ATOM 1739 C C . LEU A 1 221 ? 49.436 44.990 62.120 1.00 22.41 220 LEU A C 1
ATOM 1740 O O . LEU A 1 221 ? 49.170 43.988 62.770 1.00 21.81 220 LEU A O 1
ATOM 1745 N N . LEU A 1 222 ? 48.504 45.834 61.670 1.00 21.24 221 LEU A N 1
ATOM 1746 C CA . LEU A 1 222 ? 47.067 45.504 61.670 1.00 19.99 221 LEU A CA 1
ATOM 1747 C C . LEU A 1 222 ? 46.627 45.438 60.224 1.00 24.02 221 LEU A C 1
ATOM 1748 O O . LEU A 1 222 ? 46.891 46.380 59.464 1.00 21.98 221 LEU A O 1
ATOM 1753 N N . GLU A 1 223 ? 46.040 44.310 59.816 1.00 17.99 222 GLU A N 1
ATOM 1754 C CA . GLU A 1 223 ? 45.626 44.126 58.429 1.00 17.53 222 GLU A CA 1
ATOM 1755 C C . GLU A 1 223 ? 44.164 43.704 58.368 1.00 23.89 222 GLU A C 1
ATOM 1756 O O . GLU A 1 223 ? 43.718 42.917 59.201 1.00 21.37 222 GLU A O 1
ATOM 1762 N N . PHE A 1 224 ? 43.433 44.272 57.404 1.00 19.70 223 PHE A N 1
ATOM 1763 C CA . PHE A 1 224 ? 42.082 43.835 57.052 1.00 20.90 223 PHE A CA 1
ATOM 1764 C C . PHE A 1 224 ? 42.099 43.322 55.612 1.00 22.04 223 PHE A C 1
ATOM 1765 O O . PHE A 1 224 ? 42.631 43.999 54.731 1.00 22.63 223 PHE A O 1
ATOM 1773 N N . VAL A 1 225 ? 41.541 42.137 55.383 1.00 18.72 224 VAL A N 1
ATOM 1774 C CA . VAL A 1 225 ? 41.562 41.507 54.072 1.00 18.66 224 VAL A CA 1
ATOM 1775 C C . VAL A 1 225 ? 40.164 40.963 53.750 1.00 19.03 224 VAL A C 1
ATOM 1776 O O . VAL A 1 225 ? 39.623 40.163 54.497 1.00 19.87 224 VAL A O 1
ATOM 1780 N N A THR A 1 226 ? 39.659 41.339 52.582 0.30 18.06 225 THR A N 1
ATOM 1781 N N B THR A 1 226 ? 39.588 41.392 52.640 0.70 17.95 225 THR A N 1
ATOM 1782 C CA A THR A 1 226 ? 38.293 41.030 52.196 0.30 21.16 225 THR A CA 1
ATOM 1783 C CA B THR A 1 226 ? 38.275 40.893 52.245 0.70 20.97 225 THR A CA 1
ATOM 1784 C C A THR A 1 226 ? 38.195 40.714 50.709 0.30 20.61 225 THR A C 1
ATOM 1785 C C B THR A 1 226 ? 38.275 40.633 50.758 0.70 20.51 225 THR A C 1
ATOM 1786 O O A THR A 1 226 ? 38.695 41.478 49.891 0.30 21.10 225 THR A O 1
ATOM 1787 O O B THR A 1 226 ? 38.904 41.351 50.001 0.70 20.80 225 THR A O 1
ATOM 1794 N N . ALA A 1 227 ? 37.532 39.610 50.365 1.00 21.73 226 ALA A N 1
ATOM 1795 C CA . ALA A 1 227 ? 37.387 39.220 48.974 1.00 20.00 226 ALA A CA 1
ATOM 1796 C C . ALA A 1 227 ? 36.176 39.898 48.334 1.00 21.78 226 ALA A C 1
ATOM 1797 O O . ALA A 1 227 ? 35.168 40.154 48.992 1.00 23.20 226 ALA A O 1
ATOM 1799 N N . ALA A 1 228 ? 36.292 40.213 47.056 1.00 20.98 227 ALA A N 1
ATOM 1800 C CA . ALA A 1 228 ? 35.208 40.828 46.306 1.00 23.24 227 ALA A CA 1
ATOM 1801 C C . ALA A 1 228 ? 35.313 40.431 44.833 1.00 24.06 227 ALA A C 1
ATOM 1802 O O . ALA A 1 228 ? 36.404 40.143 44.361 1.00 22.22 227 ALA A O 1
ATOM 1804 N N . GLY A 1 229 ? 34.185 40.463 44.118 1.00 24.81 228 GLY A N 1
ATOM 1805 C CA . GLY A 1 229 ? 34.162 40.117 42.711 1.00 22.55 228 GLY A CA 1
ATOM 1806 C C . GLY A 1 229 ? 34.603 41.273 41.836 1.00 28.86 228 GLY A C 1
ATOM 1807 O O . GLY A 1 229 ? 35.023 41.075 40.703 1.00 33.54 228 GLY A O 1
ATOM 1808 N N A ILE A 1 230 ? 34.484 42.481 42.379 0.54 25.82 229 ILE A N 1
ATOM 1809 N N B ILE A 1 230 ? 34.529 42.484 42.372 0.46 25.82 229 ILE A N 1
ATOM 1810 C CA A ILE A 1 230 ? 34.761 43.715 41.654 0.54 25.43 229 ILE A CA 1
ATOM 1811 C CA B ILE A 1 230 ? 34.815 43.683 41.595 0.46 25.38 229 ILE A CA 1
ATOM 1812 C C A ILE A 1 230 ? 35.671 44.613 42.497 0.54 28.47 229 ILE A C 1
ATOM 1813 C C B ILE A 1 230 ? 35.530 44.729 42.455 0.46 28.41 229 ILE A C 1
ATOM 1814 O O A ILE A 1 230 ? 35.652 44.542 43.723 0.54 30.14 229 ILE A O 1
ATOM 1815 O O B ILE A 1 230 ? 35.197 44.901 43.633 0.46 27.62 229 ILE A O 1
ATOM 1824 N N . ALA A 1 231 ? 36.481 45.443 41.849 1.00 25.29 230 ALA A N 1
ATOM 1825 C CA . ALA A 1 231 ? 37.337 46.401 42.579 1.00 31.09 230 ALA A CA 1
ATOM 1826 C C . ALA A 1 231 ? 37.444 47.781 41.919 1.00 28.71 230 ALA A C 1
ATOM 1827 O O . ALA A 1 231 ? 37.758 48.759 42.595 1.00 30.52 230 ALA A O 1
ATOM 1829 N N . ALA A 1 232 ? 37.162 47.885 40.622 1.00 26.60 231 ALA A N 1
ATOM 1830 C CA . ALA A 1 232 ? 37.318 49.160 39.926 1.00 29.31 231 ALA A CA 1
ATOM 1831 C C . ALA A 1 232 ? 36.292 49.393 38.869 1.00 28.62 231 ALA A C 1
ATOM 1832 O O . ALA A 1 232 ? 35.716 48.457 38.328 1.00 25.19 231 ALA A O 1
ATOM 1834 N N . ALA A 1 233 ? 36.095 50.669 38.550 1.00 25.97 232 ALA A N 1
ATOM 1835 C CA . ALA A 1 233 ? 35.204 51.083 37.503 1.00 26.81 232 ALA A CA 1
ATOM 1836 C C . ALA A 1 233 ? 35.758 50.636 36.151 1.00 29.91 232 ALA A C 1
ATOM 1837 O O . ALA A 1 233 ? 36.949 50.388 36.001 1.00 27.67 232 ALA A O 1
ATOM 1839 N N . GLY A 1 234 ? 34.872 50.491 35.190 1.00 27.76 1059 GLY A N 1
ATOM 1840 C CA . GLY A 1 234 ? 35.231 50.069 33.850 1.00 28.15 1059 GLY A CA 1
ATOM 1841 C C . GLY A 1 234 ? 34.026 49.440 33.200 1.00 25.74 1059 GLY A C 1
ATOM 1842 O O . GLY A 1 234 ? 32.937 50.008 33.227 1.00 24.41 1059 GLY A O 1
ATOM 1843 N N . LYS A 1 235 ? 34.226 48.263 32.624 1.00 21.90 1060 LYS A N 1
ATOM 1844 C CA . LYS A 1 235 ? 33.130 47.463 32.090 1.00 24.99 1060 LYS A CA 1
ATOM 1845 C C . LYS A 1 235 ? 32.354 46.775 33.225 1.00 25.40 1060 LYS A C 1
ATOM 1846 O O . LYS A 1 235 ? 32.722 46.894 34.420 1.00 22.48 1060 LYS A O 1
ATOM 1850 N N . ALA A 1 236 ? 31.298 46.042 32.874 1.00 23.04 1061 ALA A N 1
ATOM 1851 C CA . ALA A 1 236 ? 30.438 45.464 33.899 1.00 23.72 1061 ALA A CA 1
ATOM 1852 C C . ALA A 1 236 ? 31.183 44.443 34.754 1.00 24.31 1061 ALA A C 1
ATOM 1853 O O . ALA A 1 236 ? 30.911 44.348 35.937 1.00 24.32 1061 ALA A O 1
ATOM 1855 N N . GLN A 1 237 ? 32.081 43.660 34.145 1.00 24.43 1062 GLN A N 1
ATOM 1856 C CA . GLN A 1 237 ? 32.929 42.717 34.890 1.00 30.09 1062 GLN A CA 1
ATOM 1857 C C . GLN A 1 237 ? 32.107 41.707 35.703 1.00 32.42 1062 GLN A C 1
ATOM 1858 O O . GLN A 1 237 ? 32.441 41.391 36.842 1.00 35.28 1062 GLN A O 1
ATOM 1864 N N . LEU A 1 238 ? 31.032 41.202 35.111 1.00 27.91 1063 LEU A N 1
ATOM 1865 C CA . LEU A 1 238 ? 30.109 40.307 35.812 1.00 29.04 1063 LEU A CA 1
ATOM 1866 C C . LEU A 1 238 ? 30.206 38.901 35.277 1.00 39.54 1063 LEU A C 1
ATOM 1867 O O . LEU A 1 238 ? 30.474 38.716 34.093 1.00 39.33 1063 LEU A O 1
ATOM 1872 N N . ASP A 1 239 ? 29.998 37.905 36.139 1.00 43.42 1064 ASP A N 1
ATOM 1873 C CA . ASP A 1 239 ? 29.788 36.545 35.633 1.00 52.35 1064 ASP A CA 1
ATOM 1874 C C . ASP A 1 239 ? 28.329 36.172 35.808 1.00 32.98 1064 ASP A C 1
ATOM 1875 O O . ASP A 1 239 ? 27.870 35.913 36.924 1.00 36.60 1064 ASP A O 1
ATOM 1880 N N . ILE A 1 240 ? 27.630 36.143 34.690 1.00 36.66 1065 ILE A N 1
ATOM 1881 C CA . ILE A 1 240 ? 26.194 35.975 34.680 1.00 42.61 1065 ILE A CA 1
ATOM 1882 C C . ILE A 1 240 ? 25.772 34.620 35.227 1.00 37.14 1065 ILE A C 1
ATOM 1883 O O . ILE A 1 240 ? 24.662 34.481 35.719 1.00 34.13 1065 ILE A O 1
ATOM 1888 N N . LYS A 1 241 ? 26.658 33.630 35.168 1.00 34.66 1066 LYS A N 1
ATOM 1889 C CA . LYS A 1 241 ? 26.318 32.289 35.659 1.00 36.57 1066 LYS A CA 1
ATOM 1890 C C . LYS A 1 241 ? 26.036 32.297 37.156 1.00 37.25 1066 LYS A C 1
ATOM 1891 O O . LYS A 1 241 ? 25.420 31.377 37.678 1.00 46.50 1066 LYS A O 1
ATOM 1897 N N . ASN A 1 242 ? 26.501 33.336 37.842 1.00 37.58 1067 ASN A N 1
ATOM 1898 C CA . ASN A 1 242 ? 26.359 33.420 39.293 1.00 35.74 1067 ASN A CA 1
ATOM 1899 C C . ASN A 1 242 ? 25.087 34.121 39.700 1.00 33.10 1067 ASN A C 1
ATOM 1900 O O . ASN A 1 242 ? 24.800 34.219 40.883 1.00 37.24 1067 ASN A O 1
ATOM 1905 N N . PHE A 1 243 ? 24.323 34.619 38.735 1.00 28.72 1068 PHE A N 1
ATOM 1906 C CA . PHE A 1 243 ? 23.167 35.452 39.070 1.00 31.04 1068 PHE A CA 1
ATOM 1907 C C . PHE A 1 243 ? 21.946 34.576 39.266 1.00 34.24 1068 PHE A C 1
ATOM 1908 O O . PHE A 1 243 ? 21.817 33.526 38.634 1.00 35.45 1068 PHE A O 1
ATOM 1916 N N . PRO A 1 244 ? 21.017 35.021 40.115 1.00 32.64 1069 PRO A N 1
ATOM 1917 C CA . PRO A 1 244 ? 19.761 34.271 40.216 1.00 33.26 1069 PRO A CA 1
ATOM 1918 C C . PRO A 1 244 ? 19.043 34.269 38.876 1.00 32.76 1069 PRO A C 1
ATOM 1919 O O . PRO A 1 244 ? 19.057 35.275 38.173 1.00 40.12 1069 PRO A O 1
ATOM 1923 N N . GLU A 1 245 ? 18.422 33.158 38.525 1.00 37.24 1070 GLU A N 1
ATOM 1924 C CA . GLU A 1 245 ? 17.909 33.018 37.166 1.00 40.96 1070 GLU A CA 1
ATOM 1925 C C . GLU A 1 245 ? 16.519 33.616 36.999 1.00 38.33 1070 GLU A C 1
ATOM 1926 O O . GLU A 1 245 ? 15.746 33.701 37.953 1.00 38.28 1070 GLU A O 1
ATOM 1932 N N . LEU A 1 246 ? 16.227 34.038 35.769 1.00 34.20 1071 LEU A N 1
ATOM 1933 C CA . LEU A 1 246 ? 14.894 34.492 35.378 1.00 36.67 1071 LEU A CA 1
ATOM 1934 C C . LEU A 1 246 ? 13.916 33.344 35.466 1.00 38.64 1071 LEU A C 1
ATOM 1935 O O . LEU A 1 246 ? 14.248 32.212 35.118 1.00 36.78 1071 LEU A O 1
ATOM 1940 N N . TYR A 1 247 ? 12.713 33.634 35.945 1.00 38.26 1072 TYR A N 1
ATOM 1941 C CA . TYR A 1 247 ? 11.652 32.645 35.949 1.00 34.81 1072 TYR A CA 1
ATOM 1942 C C . TYR A 1 247 ? 10.315 33.337 35.798 1.00 42.14 1072 TYR A C 1
ATOM 1943 O O . TYR A 1 247 ? 10.205 34.557 35.944 1.00 35.87 1072 TYR A O 1
ATOM 1952 N N . ARG A 1 248 ? 9.299 32.549 35.483 1.00 43.67 1073 ARG A N 1
ATOM 1953 C CA . ARG A 1 248 ? 7.984 33.071 35.194 1.00 42.55 1073 ARG A CA 1
ATOM 1954 C C . ARG A 1 248 ? 7.071 32.821 36.399 1.00 41.62 1073 ARG A C 1
ATOM 1955 O O . ARG A 1 248 ? 7.093 31.732 36.976 1.00 45.51 1073 ARG A O 1
ATOM 1963 N N . THR A 1 249 ? 6.318 33.840 36.811 1.00 41.85 1074 THR A N 1
ATOM 1964 C CA . THR A 1 249 ? 5.341 33.693 37.897 1.00 47.51 1074 THR A CA 1
ATOM 1965 C C . THR A 1 249 ? 4.180 34.680 37.707 1.00 40.57 1074 THR A C 1
ATOM 1966 O O . THR A 1 249 ? 3.949 35.142 36.597 1.00 45.73 1074 THR A O 1
ATOM 1970 N N . THR A 1 250 ? 3.474 35.027 38.784 1.00 48.28 1075 THR A N 1
ATOM 1971 C CA . THR A 1 250 ? 2.426 36.043 38.695 1.00 42.07 1075 THR A CA 1
ATOM 1972 C C . THR A 1 250 ? 2.658 37.188 39.661 1.00 43.00 1075 THR A C 1
ATOM 1973 O O . THR A 1 250 ? 3.375 37.043 40.650 1.00 39.01 1075 THR A O 1
ATOM 1977 N N . GLU A 1 251 ? 2.015 38.322 39.383 1.00 39.76 1076 GLU A N 1
ATOM 1978 C CA . GLU A 1 251 ? 2.322 39.563 40.082 1.00 44.76 1076 GLU A CA 1
ATOM 1979 C C . GLU A 1 251 ? 2.133 39.447 41.589 1.00 56.02 1076 GLU A C 1
ATOM 1980 O O . GLU A 1 251 ? 3.044 39.754 42.369 1.00 46.54 1076 GLU A O 1
ATOM 1986 N N . ARG A 1 252 ? 0.939 39.023 41.992 1.00 57.58 1077 ARG A N 1
ATOM 1987 C CA . ARG A 1 252 ? 0.603 38.932 43.408 1.00 60.63 1077 ARG A CA 1
ATOM 1988 C C . ARG A 1 252 ? 1.549 37.957 44.102 1.00 42.03 1077 ARG A C 1
ATOM 1989 O O . ARG A 1 252 ? 1.980 38.200 45.227 1.00 49.55 1077 ARG A O 1
ATOM 1997 N N . VAL A 1 253 ? 1.889 36.868 43.426 1.00 42.29 1078 VAL A N 1
ATOM 1998 C CA . VAL A 1 253 ? 2.811 35.882 43.989 1.00 48.71 1078 VAL A CA 1
ATOM 1999 C C . VAL A 1 253 ? 4.224 36.442 44.140 1.00 47.00 1078 VAL A C 1
ATOM 2000 O O . VAL A 1 253 ? 4.897 36.161 45.123 1.00 45.26 1078 VAL A O 1
ATOM 2004 N N . TYR A 1 254 ? 4.688 37.218 43.168 1.00 45.79 1079 TYR A N 1
ATOM 2005 C CA . TYR A 1 254 ? 6.013 37.813 43.283 1.00 47.93 1079 TYR A CA 1
ATOM 2006 C C . TYR A 1 254 ? 6.014 38.901 44.349 1.00 49.22 1079 TYR A C 1
ATOM 2007 O O . TYR A 1 254 ? 6.906 38.951 45.194 1.00 44.14 1079 TYR A O 1
ATOM 2016 N N . LYS A 1 255 ? 5.011 39.769 44.303 1.00 48.82 1080 LYS A N 1
ATOM 2017 C CA . LYS A 1 255 ? 4.966 40.928 45.180 1.00 53.43 1080 LYS A CA 1
ATOM 2018 C C . LYS A 1 255 ? 4.630 40.524 46.620 1.00 49.76 1080 LYS A C 1
ATOM 2019 O O . LYS A 1 255 ? 4.944 41.255 47.570 1.00 50.05 1080 LYS A O 1
ATOM 2025 N N . LYS A 1 256 ? 4.007 39.353 46.765 1.00 51.14 1081 LYS A N 1
ATOM 2026 C CA . LYS A 1 256 ? 3.556 38.837 48.062 1.00 55.47 1081 LYS A CA 1
ATOM 2027 C C . LYS A 1 256 ? 2.458 39.727 48.662 1.00 55.06 1081 LYS A C 1
ATOM 2028 O O . LYS A 1 256 ? 2.321 39.828 49.885 1.00 48.47 1081 LYS A O 1
ATOM 2031 N N . SER A 1 257 ? 1.681 40.370 47.792 1.00 51.68 1082 SER A N 1
ATOM 2032 C CA . SER A 1 257 ? 0.622 41.296 48.209 1.00 48.35 1082 SER A CA 1
ATOM 2033 C C . SER A 1 257 ? -0.207 41.739 47.003 1.00 64.17 1082 SER A C 1
ATOM 2034 O O . SER A 1 257 ? 0.182 41.484 45.865 1.00 50.45 1082 SER A O 1
ATOM 2037 N N . GLY A 1 258 ? -1.336 42.410 47.249 1.00 54.08 1083 GLY A N 1
ATOM 2038 C CA . GLY A 1 258 ? -2.153 42.954 46.170 1.00 57.76 1083 GLY A CA 1
ATOM 2039 C C . GLY A 1 258 ? -3.020 41.940 45.442 1.00 55.49 1083 GLY A C 1
ATOM 2040 O O . GLY A 1 258 ? -2.987 40.744 45.754 1.00 49.77 1083 GLY A O 1
ATOM 2041 N N . GLN A 1 259 ? -3.776 42.428 44.450 1.00 51.36 1084 GLN A N 1
ATOM 2042 C CA . GLN A 1 259 ? -4.799 41.640 43.765 1.00 53.16 1084 GLN A CA 1
ATOM 2043 C C . GLN A 1 259 ? -4.410 41.235 42.340 1.00 60.18 1084 GLN A C 1
ATOM 2044 O O . GLN A 1 259 ? -5.108 40.440 41.718 1.00 59.62 1084 GLN A O 1
ATOM 2050 N N . SER A 1 260 ? -3.304 41.764 41.820 1.00 59.12 1085 SER A N 1
ATOM 2051 C CA . SER A 1 260 ? -2.989 41.545 40.405 1.00 58.43 1085 SER A CA 1
ATOM 2052 C C . SER A 1 260 ? -2.527 40.103 40.125 1.00 60.21 1085 SER A C 1
ATOM 2053 O O . SER A 1 260 ? -1.649 39.573 40.806 1.00 55.72 1085 SER A O 1
ATOM 2056 N N . THR A 1 261 ? -3.129 39.487 39.111 1.00 48.43 1086 THR A N 1
ATOM 2057 C CA . THR A 1 261 ? -2.837 38.103 38.724 1.00 55.54 1086 THR A CA 1
ATOM 2058 C C . THR A 1 261 ? -1.967 38.048 37.463 1.00 57.83 1086 THR A C 1
ATOM 2059 O O . THR A 1 261 ? -1.719 36.970 36.907 1.00 58.01 1086 THR A O 1
ATOM 2063 N N . LYS A 1 262 ? -1.501 39.210 37.014 1.00 50.21 1087 LYS A N 1
ATOM 2064 C CA . LYS A 1 262 ? -0.781 39.301 35.736 1.00 59.18 1087 LYS A CA 1
ATOM 2065 C C . LYS A 1 262 ? 0.515 38.466 35.725 1.00 57.01 1087 LYS A C 1
ATOM 2066 O O . LYS A 1 262 ? 1.328 38.565 36.648 1.00 52.03 1087 LYS A O 1
ATOM 2068 N N A PRO A 1 263 ? 0.678 37.589 34.717 0.50 53.23 1088 PRO A N 1
ATOM 2069 N N B PRO A 1 263 ? 0.714 37.665 34.658 0.50 53.23 1088 PRO A N 1
ATOM 2070 C CA A PRO A 1 263 ? 1.938 36.860 34.509 0.50 52.98 1088 PRO A CA 1
ATOM 2071 C CA B PRO A 1 263 ? 1.947 36.880 34.512 0.50 52.98 1088 PRO A CA 1
ATOM 2072 C C A PRO A 1 263 ? 3.164 37.797 34.385 0.50 47.89 1088 PRO A C 1
ATOM 2073 C C B PRO A 1 263 ? 3.173 37.801 34.379 0.50 47.89 1088 PRO A C 1
ATOM 2074 O O A PRO A 1 263 ? 3.075 38.823 33.702 0.50 46.30 1088 PRO A O 1
ATOM 2075 O O B PRO A 1 263 ? 3.095 38.823 33.690 0.50 46.31 1088 PRO A O 1
ATOM 2082 N N . VAL A 1 264 ? 4.267 37.465 35.060 1.00 51.26 1089 VAL A N 1
ATOM 2083 C CA . VAL A 1 264 ? 5.473 38.279 35.031 1.00 44.38 1089 VAL A CA 1
ATOM 2084 C C . VAL A 1 264 ? 6.741 37.430 34.965 1.00 38.15 1089 VAL A C 1
ATOM 2085 O O . VAL A 1 264 ? 6.778 36.288 35.431 1.00 38.57 1089 VAL A O 1
ATOM 2089 N N . THR A 1 265 ? 7.778 38.025 34.378 1.00 34.21 1090 THR A N 1
ATOM 2090 C CA . THR A 1 265 ? 9.128 37.453 34.380 1.00 35.09 1090 THR A CA 1
ATOM 2091 C C . THR A 1 265 ? 10.014 38.300 35.238 1.00 25.78 1090 THR A C 1
ATOM 2092 O O . THR A 1 265 ? 10.032 39.521 35.117 1.00 29.49 1090 THR A O 1
ATOM 2096 N N . VAL A 1 266 ? 10.737 37.618 36.119 1.00 27.05 1091 VAL A N 1
ATOM 2097 C CA . VAL A 1 266 ? 11.451 38.237 37.225 1.00 32.47 1091 VAL A CA 1
ATOM 2098 C C . VAL A 1 266 ? 12.651 37.389 37.632 1.00 30.06 1091 VAL A C 1
ATOM 2099 O O . VAL A 1 266 ? 12.792 36.260 37.184 1.00 30.01 1091 VAL A O 1
ATOM 2103 N N . SER A 1 267 ? 13.492 37.917 38.524 1.00 28.82 1092 SER A N 1
ATOM 2104 C CA . SER A 1 267 ? 14.462 37.093 39.233 1.00 26.73 1092 SER A CA 1
ATOM 2105 C C . SER A 1 267 ? 14.319 37.451 40.707 1.00 28.27 1092 SER A C 1
ATOM 2106 O O . SER A 1 267 ? 13.772 38.511 41.024 1.00 26.84 1092 SER A O 1
ATOM 2109 N N . ASN A 1 268 ? 14.825 36.586 41.585 1.00 24.75 1093 ASN A N 1
ATOM 2110 C CA . ASN A 1 268 ? 14.889 36.878 43.018 1.00 30.48 1093 ASN A CA 1
ATOM 2111 C C . ASN A 1 268 ? 16.210 37.528 43.365 1.00 30.70 1093 ASN A C 1
ATOM 2112 O O . ASN A 1 268 ? 17.269 36.903 43.236 1.00 30.51 1093 ASN A O 1
ATOM 2117 N N . ILE A 1 269 ? 16.153 38.785 43.786 1.00 26.69 1094 ILE A N 1
ATOM 2118 C CA . ILE A 1 269 ? 17.354 39.563 44.039 1.00 24.56 1094 ILE A CA 1
ATOM 2119 C C . ILE A 1 269 ? 18.052 38.954 45.250 1.00 27.32 1094 ILE A C 1
ATOM 2120 O O . ILE A 1 269 ? 17.384 38.554 46.219 1.00 25.55 1094 ILE A O 1
ATOM 2125 N N . HIS A 1 270 ? 19.368 38.872 45.175 1.00 23.79 1095 HIS A N 1
ATOM 2126 C CA . HIS A 1 270 ? 20.181 38.321 46.240 1.00 23.59 1095 HIS A CA 1
ATOM 2127 C C . HIS A 1 270 ? 20.674 39.457 47.108 1.00 24.53 1095 HIS A C 1
ATOM 2128 O O . HIS A 1 270 ? 21.318 40.364 46.617 1.00 25.21 1095 HIS A O 1
ATOM 2135 N N . TYR A 1 271 ? 20.360 39.425 48.406 1.00 21.74 1096 TYR A N 1
ATOM 2136 C CA . TYR A 1 271 ? 20.976 40.363 49.359 1.00 24.44 1096 TYR A CA 1
ATOM 2137 C C . TYR A 1 271 ? 21.927 39.597 50.271 1.00 25.20 1096 TYR A C 1
ATOM 2138 O O . TYR A 1 271 ? 21.588 38.498 50.706 1.00 27.30 1096 TYR A O 1
ATOM 2147 N N . SER A 1 272 ? 23.079 40.173 50.618 1.00 21.91 1097 SER A N 1
ATOM 2148 C CA . SER A 1 272 ? 23.995 39.486 51.511 1.00 21.60 1097 SER A CA 1
ATOM 2149 C C . SER A 1 272 ? 23.568 39.539 52.987 1.00 23.04 1097 SER A C 1
ATOM 2150 O O . SER A 1 272 ? 22.967 40.517 53.438 1.00 23.17 1097 SER A O 1
ATOM 2153 N N . VAL A 1 273 ? 23.873 38.471 53.727 1.00 24.09 1098 VAL A N 1
ATOM 2154 C CA . VAL A 1 273 ? 23.842 38.498 55.172 1.00 23.60 1098 VAL A CA 1
ATOM 2155 C C . VAL A 1 273 ? 24.727 39.632 55.645 1.00 23.91 1098 VAL A C 1
ATOM 2156 O O . VAL A 1 273 ? 25.742 39.938 55.008 1.00 22.94 1098 VAL A O 1
ATOM 2160 N N . LEU A 1 274 ? 24.326 40.279 56.737 1.00 20.49 1099 LEU A N 1
ATOM 2161 C CA . LEU A 1 274 ? 25.098 41.403 57.268 1.00 25.04 1099 LEU A CA 1
ATOM 2162 C C . LEU A 1 274 ? 26.432 40.836 57.733 1.00 25.38 1099 LEU A C 1
ATOM 2163 O O . LEU A 1 274 ? 26.474 39.694 58.169 1.00 21.72 1099 LEU A O 1
ATOM 2168 N N . ASP A 1 275 ? 27.529 41.574 57.606 1.00 24.57 1100 ASP A N 1
ATOM 2169 C CA . ASP A 1 275 ? 28.810 40.984 57.988 1.00 21.26 1100 ASP A CA 1
ATOM 2170 C C . ASP A 1 275 ? 28.998 41.066 59.504 1.00 22.36 1100 ASP A C 1
ATOM 2171 O O . ASP A 1 275 ? 28.081 41.445 60.240 1.00 21.11 1100 ASP A O 1
ATOM 2176 N N . GLY A 1 276 ? 30.174 40.674 60.001 1.00 23.70 1101 GLY A N 1
ATOM 2177 C CA . GLY A 1 276 ? 30.370 40.584 61.430 1.00 25.54 1101 GLY A CA 1
ATOM 2178 C C . GLY A 1 276 ? 30.289 41.913 62.148 1.00 24.57 1101 GLY A C 1
ATOM 2179 O O . GLY A 1 276 ? 30.093 41.969 63.368 1.00 23.95 1101 GLY A O 1
ATOM 2180 N N . TYR A 1 277 ? 30.478 42.982 61.402 1.00 20.56 1102 TYR A N 1
ATOM 2181 C CA . TYR A 1 277 ? 30.367 44.313 61.945 1.00 18.76 1102 TYR A CA 1
ATOM 2182 C C . TYR A 1 277 ? 28.955 44.876 61.796 1.00 21.68 1102 TYR A C 1
ATOM 2183 O O . TYR A 1 277 ? 28.733 46.023 62.163 1.00 23.96 1102 TYR A O 1
ATOM 2192 N N . GLY A 1 278 ? 28.032 44.074 61.256 1.00 21.90 1103 GLY A N 1
ATOM 2193 C CA . GLY A 1 278 ? 26.663 44.522 60.995 1.00 23.59 1103 GLY A CA 1
ATOM 2194 C C . GLY A 1 278 ? 26.468 45.322 59.712 1.00 22.33 1103 GLY A C 1
ATOM 2195 O O . GLY A 1 278 ? 25.430 45.963 59.548 1.00 21.60 1103 GLY A O 1
ATOM 2196 N N . ARG A 1 279 ? 27.449 45.278 58.802 1.00 18.64 1104 ARG A N 1
ATOM 2197 C CA . ARG A 1 279 ? 27.441 46.139 57.625 1.00 19.50 1104 ARG A CA 1
ATOM 2198 C C . ARG A 1 279 ? 26.776 45.396 56.459 1.00 18.92 1104 ARG A C 1
ATOM 2199 O O . ARG A 1 279 ? 26.903 44.172 56.322 1.00 20.27 1104 ARG A O 1
ATOM 2207 N N . SER A 1 280 ? 26.055 46.148 55.638 1.00 18.71 1105 SER A N 1
ATOM 2208 C CA . SER A 1 280 ? 25.450 45.599 54.419 1.00 18.58 1105 SER A CA 1
ATOM 2209 C C . SER A 1 280 ? 26.518 45.279 53.376 1.00 20.69 1105 SER A C 1
ATOM 2210 O O . SER A 1 280 ? 27.503 45.995 53.243 1.00 22.64 1105 SER A O 1
ATOM 2213 N N . GLY A 1 281 ? 26.306 44.190 52.647 1.00 16.33 1106 GLY A N 1
ATOM 2214 C CA . GLY A 1 281 ? 27.226 43.739 51.633 1.00 18.68 1106 GLY A CA 1
ATOM 2215 C C . GLY A 1 281 ? 26.549 43.747 50.283 1.00 19.99 1106 GLY A C 1
ATOM 2216 O O . GLY A 1 281 ? 25.488 44.357 50.070 1.00 19.28 1106 GLY A O 1
ATOM 2217 N N . GLU A 1 282 ? 27.143 43.035 49.346 1.00 20.67 1107 GLU A N 1
ATOM 2218 C CA . GLU A 1 282 ? 26.684 43.214 47.975 1.00 21.04 1107 GLU A CA 1
ATOM 2219 C C . GLU A 1 282 ? 25.316 42.596 47.693 1.00 17.81 1107 GLU A C 1
ATOM 2220 O O . GLU A 1 282 ? 24.920 41.605 48.291 1.00 23.60 1107 GLU A O 1
ATOM 2226 N N . ALA A 1 283 ? 24.618 43.214 46.757 1.00 19.06 1108 ALA A N 1
ATOM 2227 C CA . ALA A 1 283 ? 23.273 42.810 46.362 1.00 18.42 1108 ALA A CA 1
ATOM 2228 C C . ALA A 1 283 ? 23.292 42.692 44.842 1.00 22.07 1108 ALA A C 1
ATOM 2229 O O . ALA A 1 283 ? 23.947 43.486 44.197 1.00 23.10 1108 ALA A O 1
ATOM 2231 N N . TYR A 1 284 ? 22.608 41.698 44.288 1.00 20.92 1109 TYR A N 1
ATOM 2232 C CA . TYR A 1 284 ? 22.612 41.524 42.853 1.00 20.94 1109 TYR A CA 1
ATOM 2233 C C . TYR A 1 284 ? 21.419 40.723 42.389 1.00 19.61 1109 TYR A C 1
ATOM 2234 O O . TYR A 1 284 ? 20.818 39.928 43.126 1.00 22.67 1109 TYR A O 1
ATOM 2243 N N . GLY A 1 285 ? 21.071 40.934 41.129 1.00 22.20 1110 GLY A N 1
ATOM 2244 C CA . GLY A 1 285 ? 19.925 40.247 40.560 1.00 23.67 1110 GLY A CA 1
ATOM 2245 C C . GLY A 1 285 ? 19.771 40.624 39.103 1.00 25.08 1110 GLY A C 1
ATOM 2246 O O . GLY A 1 285 ? 20.588 41.387 38.565 1.00 23.20 1110 GLY A O 1
ATOM 2247 N N . ILE A 1 286 ? 18.766 40.059 38.463 1.00 22.54 1111 ILE A N 1
ATOM 2248 C CA . ILE A 1 286 ? 18.480 40.361 37.058 1.00 21.75 1111 ILE A CA 1
ATOM 2249 C C . ILE A 1 286 ? 17.217 41.204 37.029 1.00 26.54 1111 ILE A C 1
ATOM 2250 O O . ILE A 1 286 ? 16.165 40.747 37.476 1.00 26.33 1111 ILE A O 1
ATOM 2255 N N . ILE A 1 287 ? 17.333 42.434 36.546 1.00 21.42 1112 ILE A N 1
ATOM 2256 C CA . ILE A 1 287 ? 16.204 43.346 36.518 1.00 25.20 1112 ILE A CA 1
ATOM 2257 C C . ILE A 1 287 ? 15.429 43.242 35.214 1.00 24.12 1112 ILE A C 1
ATOM 2258 O O . ILE A 1 287 ? 16.010 43.284 34.122 1.00 22.87 1112 ILE A O 1
ATOM 2263 N N . THR A 1 288 ? 14.113 43.121 35.334 1.00 26.17 1113 THR A N 1
ATOM 2264 C CA . THR A 1 288 ? 13.228 43.040 34.187 1.00 25.44 1113 THR A CA 1
ATOM 2265 C C . THR A 1 288 ? 12.191 44.161 34.175 1.00 28.30 1113 THR A C 1
ATOM 2266 O O . THR A 1 288 ? 11.938 44.820 35.185 1.00 28.92 1113 THR A O 1
ATOM 2270 N N . LYS A 1 289 ? 11.583 44.345 33.016 1.00 27.71 1114 LYS A N 1
ATOM 2271 C CA . LYS A 1 289 ? 10.534 45.337 32.868 1.00 32.75 1114 LYS A CA 1
ATOM 2272 C C . LYS A 1 289 ? 9.386 45.106 33.876 1.00 26.52 1114 LYS A C 1
ATOM 2273 O O . LYS A 1 289 ? 8.835 46.057 34.431 1.00 31.47 1114 LYS A O 1
ATOM 2279 N N . ASP A 1 290 ? 9.022 43.851 34.103 1.00 29.00 1115 ASP A N 1
ATOM 2280 C CA . ASP A 1 290 ? 7.959 43.534 35.054 1.00 31.76 1115 ASP A CA 1
ATOM 2281 C C . ASP A 1 290 ? 8.347 43.919 36.483 1.00 35.40 1115 ASP A C 1
ATOM 2282 O O . ASP A 1 290 ? 7.516 44.382 37.227 1.00 28.64 1115 ASP A O 1
ATOM 2287 N N . MET A 1 291 ? 9.611 43.782 36.857 1.00 29.96 1116 MET A N 1
ATOM 2288 C CA . MET A 1 291 ? 10.018 44.126 38.202 1.00 29.26 1116 MET A CA 1
ATOM 2289 C C . MET A 1 291 ? 9.944 45.635 38.365 1.00 28.79 1116 MET A C 1
ATOM 2290 O O . MET A 1 291 ? 9.524 46.142 39.396 1.00 36.49 1116 MET A O 1
ATOM 2295 N N . ILE A 1 292 ? 10.323 46.344 37.313 1.00 24.55 1117 ILE A N 1
ATOM 2296 C CA . ILE A 1 292 ? 10.269 47.797 37.307 1.00 28.74 1117 ILE A CA 1
ATOM 2297 C C . ILE A 1 292 ? 8.799 48.266 37.397 1.00 38.79 1117 ILE A C 1
ATOM 2298 O O . ILE A 1 292 ? 8.473 49.136 38.220 1.00 36.53 1117 ILE A O 1
ATOM 2303 N N . ASP A 1 293 ? 7.937 47.681 36.578 1.00 35.45 1118 ASP A N 1
ATOM 2304 C CA . ASP A 1 293 ? 6.516 48.061 36.557 1.00 38.73 1118 ASP A CA 1
ATOM 2305 C C . ASP A 1 293 ? 5.874 47.818 37.926 1.00 34.72 1118 ASP A C 1
ATOM 2306 O O . ASP A 1 293 ? 5.149 48.676 38.437 1.00 40.96 1118 ASP A O 1
ATOM 2311 N N . MET A 1 294 ? 6.145 46.654 38.514 1.00 41.91 1119 MET A N 1
ATOM 2312 C CA . MET A 1 294 ? 5.545 46.282 39.805 1.00 38.42 1119 MET A CA 1
ATOM 2313 C C . MET A 1 294 ? 6.008 47.159 40.963 1.00 45.84 1119 MET A C 1
ATOM 2314 O O . MET A 1 294 ? 5.323 47.282 41.970 1.00 42.99 1119 MET A O 1
ATOM 2319 N N . SER A 1 295 ? 7.168 47.771 40.828 1.00 37.48 1120 SER A N 1
ATOM 2320 C CA . SER A 1 295 ? 7.669 48.667 41.863 1.00 44.54 1120 SER A CA 1
ATOM 2321 C C . SER A 1 295 ? 7.139 50.086 41.722 1.00 50.97 1120 SER A C 1
ATOM 2322 O O . SER A 1 295 ? 7.167 50.856 42.669 1.00 51.36 1120 SER A O 1
ATOM 2325 N N . ALA A 1 296 ? 6.618 50.427 40.541 1.00 44.38 1121 ALA A N 1
ATOM 2326 C CA . ALA A 1 296 ? 6.208 51.809 40.229 1.00 52.89 1121 ALA A CA 1
ATOM 2327 C C . ALA A 1 296 ? 4.909 52.203 40.942 1.00 52.17 1121 ALA A C 1
ATOM 2328 O O . ALA A 1 296 ? 4.064 51.344 41.199 1.00 63.21 1121 ALA A O 1
ATOM 2330 N N . SER A 1 304 ? 8.312 51.975 56.243 1.00 54.85 1129 SER A N 1
ATOM 2331 C CA . SER A 1 304 ? 8.833 51.530 57.530 1.00 59.68 1129 SER A CA 1
ATOM 2332 C C . SER A 1 304 ? 10.294 51.053 57.406 1.00 50.37 1129 SER A C 1
ATOM 2333 O O . SER A 1 304 ? 10.588 49.887 57.657 1.00 51.44 1129 SER A O 1
ATOM 2336 N N . LYS A 1 305 ? 11.200 51.959 57.027 1.00 47.27 1130 LYS A N 1
ATOM 2337 C CA . LYS A 1 305 ? 12.584 51.601 56.724 1.00 39.20 1130 LYS A CA 1
ATOM 2338 C C . LYS A 1 305 ? 13.446 51.397 57.989 1.00 41.71 1130 LYS A C 1
ATOM 2339 O O . LYS A 1 305 ? 13.364 52.157 58.953 1.00 41.83 1130 LYS A O 1
ATOM 2345 N N . PRO A 1 306 ? 14.272 50.358 57.992 1.00 33.77 1131 PRO A N 1
ATOM 2346 C CA . PRO A 1 306 ? 15.244 50.229 59.079 1.00 33.87 1131 PRO A CA 1
ATOM 2347 C C . PRO A 1 306 ? 16.454 51.152 58.888 1.00 28.39 1131 PRO A C 1
ATOM 2348 O O . PRO A 1 306 ? 16.625 51.775 57.835 1.00 28.31 1131 PRO A O 1
ATOM 2352 N N . GLU A 1 307 ? 17.313 51.182 59.899 1.00 26.51 1132 GLU A N 1
ATOM 2353 C CA . GLU A 1 307 ? 18.569 51.947 59.855 1.00 28.45 1132 GLU A CA 1
ATOM 2354 C C . GLU A 1 307 ? 19.782 51.059 59.645 1.00 27.18 1132 GLU A C 1
ATOM 2355 O O . GLU A 1 307 ? 19.972 50.087 60.370 1.00 30.39 1132 GLU A O 1
ATOM 2361 N N . PRO A 1 308 ? 20.620 51.398 58.662 1.00 24.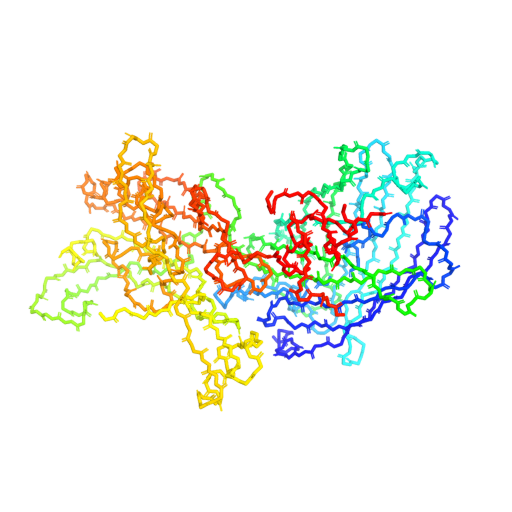05 1133 PRO A N 1
ATOM 2362 C CA . PRO A 1 308 ? 21.832 50.622 58.412 1.00 20.39 1133 PRO A CA 1
ATOM 2363 C C . PRO A 1 308 ? 22.963 51.021 59.363 1.00 24.67 1133 PRO A C 1
ATOM 2364 O O . PRO A 1 308 ? 22.797 51.921 60.217 1.00 24.16 1133 PRO A O 1
ATOM 2368 N N . SER A 1 309 ? 24.063 50.305 59.262 1.00 23.17 1134 SER A N 1
ATOM 2369 C CA . SER A 1 309 ? 25.206 50.518 60.143 1.00 24.49 1134 SER A CA 1
ATOM 2370 C C . SER A 1 309 ? 25.696 51.961 59.997 1.00 25.22 1134 SER A C 1
ATOM 2371 O O . SER A 1 309 ? 25.682 52.549 58.907 1.00 22.96 1134 SER A O 1
ATOM 2374 N N . GLY A 1 310 ? 26.058 52.568 61.124 1.00 26.50 1135 GLY A N 1
ATOM 2375 C CA . GLY A 1 310 ? 26.564 53.927 61.123 1.00 23.08 1135 GLY A CA 1
ATOM 2376 C C . GLY A 1 310 ? 25.523 55.012 61.265 1.00 24.86 1135 GLY A C 1
ATOM 2377 O O . GLY A 1 310 ? 25.854 56.199 61.291 1.00 27.25 1135 GLY A O 1
ATOM 2378 N N . TRP A 1 311 ? 24.258 54.627 61.386 1.00 20.03 1136 TRP A N 1
ATOM 2379 C CA . TRP A 1 311 ? 23.208 55.612 61.429 1.00 23.78 1136 TRP A CA 1
ATOM 2380 C C . TRP A 1 311 ? 23.191 56.350 62.757 1.00 24.17 1136 TRP A C 1
ATOM 2381 O O . TRP A 1 311 ? 22.919 57.555 62.791 1.00 24.64 1136 TRP A O 1
ATOM 2392 N N . TYR A 1 312 ? 23.430 55.613 63.842 1.00 23.34 1137 TYR A N 1
ATOM 2393 C CA . TYR A 1 312 ? 23.522 56.188 65.193 1.00 24.91 1137 TYR A CA 1
ATOM 2394 C C . TYR A 1 312 ? 24.924 56.069 65.783 1.00 28.52 1137 TYR A C 1
ATOM 2395 O O . TYR A 1 312 ? 25.667 55.175 65.420 1.00 29.43 1137 TYR A O 1
ATOM 2404 N N . SER A 1 313 ? 25.245 56.952 66.737 1.00 26.59 1138 SER A N 1
ATOM 2405 C CA . SER A 1 313 ? 26.381 56.768 67.631 1.00 22.89 1138 SER A CA 1
ATOM 2406 C C . SER A 1 313 ? 25.840 56.363 69.000 1.00 25.98 1138 SER A C 1
ATOM 2407 O O . SER A 1 313 ? 24.659 56.581 69.299 1.00 27.76 1138 SER A O 1
ATOM 2410 N N . TYR A 1 314 ? 26.716 55.782 69.813 1.00 27.59 1139 TYR A N 1
ATOM 2411 C CA . TYR A 1 314 ? 26.372 55.290 71.133 1.00 29.96 1139 TYR A CA 1
ATOM 2412 C C . TYR A 1 314 ? 27.428 55.726 72.108 1.00 27.99 1139 TYR A C 1
ATOM 2413 O O . TYR A 1 314 ? 28.611 55.695 71.762 1.00 30.71 1139 TYR A O 1
ATOM 2422 N N . PHE A 1 315 ? 26.988 56.109 73.306 1.00 33.72 1140 PHE A N 1
ATOM 2423 C CA . PHE A 1 315 ? 27.880 56.590 74.353 1.00 42.00 1140 PHE A CA 1
ATOM 2424 C C . PHE A 1 315 ? 27.428 56.108 75.723 1.00 34.61 1140 PHE A C 1
ATOM 2425 O O . PHE A 1 315 ? 26.229 55.953 75.988 1.00 38.66 1140 PHE A O 1
ATOM 2433 N N . PHE A 1 316 ? 28.389 55.881 76.608 1.00 43.82 1141 PHE A N 1
ATOM 2434 C CA . PHE A 1 316 ? 28.059 55.561 77.996 1.00 49.89 1141 PHE A CA 1
ATOM 2435 C C . PHE A 1 316 ? 27.512 56.792 78.704 1.00 46.88 1141 PHE A C 1
ATOM 2436 O O . PHE A 1 316 ? 28.077 57.884 78.587 1.00 46.48 1141 PHE A O 1
ATOM 2444 N N . LYS A 1 317 ? 26.396 56.620 79.412 1.00 48.97 1142 LYS A N 1
ATOM 2445 C CA . LYS A 1 317 ? 25.731 57.747 80.060 1.00 60.41 1142 LYS A CA 1
ATOM 2446 C C . LYS A 1 317 ? 26.614 58.423 81.103 1.00 64.91 1142 LYS A C 1
ATOM 2447 O O . LYS A 1 317 ? 26.559 59.646 81.272 1.00 66.34 1142 LYS A O 1
ATOM 2453 N N . ASN A 1 318 ? 27.441 57.633 81.782 1.00 56.99 1143 ASN A N 1
ATOM 2454 C CA . ASN A 1 318 ? 28.235 58.150 82.890 1.00 71.04 1143 ASN A CA 1
ATOM 2455 C C . ASN A 1 318 ? 29.550 58.726 82.395 1.00 78.02 1143 ASN A C 1
ATOM 2456 O O . ASN A 1 318 ? 29.977 59.792 82.844 1.00 82.33 1143 ASN A O 1
ATOM 2458 N N . THR A 1 319 ? 30.180 58.016 81.462 1.00 76.60 1144 THR A N 1
ATOM 2459 C CA . THR A 1 319 ? 31.504 58.384 80.960 1.00 71.58 1144 THR A CA 1
ATOM 2460 C C . THR A 1 319 ? 31.451 59.409 79.833 1.00 71.49 1144 THR A C 1
ATOM 2461 O O . THR A 1 319 ? 32.384 60.194 79.652 1.00 74.71 1144 THR A O 1
ATOM 2463 N N . ASN A 1 320 ? 30.357 59.388 79.076 1.00 72.30 1145 ASN A N 1
ATOM 2464 C CA . ASN A 1 320 ? 30.271 60.108 77.810 1.00 66.08 1145 ASN A CA 1
ATOM 2465 C C . ASN A 1 320 ? 31.364 59.625 76.846 1.00 65.53 1145 ASN A C 1
ATOM 2466 O O . ASN A 1 320 ? 31.696 60.308 75.879 1.00 66.78 1145 ASN A O 1
ATOM 2468 N N . GLN A 1 321 ? 31.910 58.442 77.123 1.00 59.65 1146 GLN A N 1
ATOM 2469 C CA . GLN A 1 321 ? 32.891 57.812 76.254 1.00 51.82 1146 GLN A CA 1
ATOM 2470 C C . GLN A 1 321 ? 32.148 56.984 75.201 1.00 51.14 1146 GLN A C 1
ATOM 2471 O O . GLN A 1 321 ? 31.071 56.434 75.487 1.00 45.02 1146 GLN A O 1
ATOM 2473 N N . ARG A 1 322 ? 32.697 56.912 73.991 1.00 46.04 1147 ARG A N 1
ATOM 2474 C CA . ARG A 1 322 ? 31.993 56.222 72.901 1.00 38.72 1147 ARG A CA 1
ATOM 2475 C C . ARG A 1 322 ? 31.777 54.758 73.244 1.00 45.06 1147 ARG A C 1
ATOM 2476 O O . ARG A 1 322 ? 32.686 54.053 73.691 1.00 49.02 1147 ARG A O 1
ATOM 2484 N N . ALA A 1 323 ? 30.535 54.336 73.053 1.00 32.81 1148 ALA A N 1
ATOM 2485 C CA . ALA A 1 323 ? 30.123 52.948 73.196 1.00 42.20 1148 ALA A CA 1
ATOM 2486 C C . ALA A 1 323 ? 29.850 52.326 71.834 1.00 49.12 1148 ALA A C 1
ATOM 2487 O O . ALA A 1 323 ? 29.843 53.011 70.810 1.00 42.71 1148 ALA A O 1
ATOM 2489 N N . THR A 1 324 ? 29.592 51.025 71.840 1.00 49.21 1149 THR A N 1
ATOM 2490 C CA . THR A 1 324 ? 29.225 50.300 70.634 1.00 42.95 1149 THR A CA 1
ATOM 2491 C C . THR A 1 324 ? 27.736 50.001 70.666 1.00 46.24 1149 THR A C 1
ATOM 2492 O O . THR A 1 324 ? 27.102 50.092 71.718 1.00 48.68 1149 THR A O 1
ATOM 2496 N N . GLU A 1 325 ? 27.191 49.616 69.529 1.00 40.72 1150 GLU A N 1
ATOM 2497 C CA . GLU A 1 325 ? 25.790 49.255 69.443 1.00 53.02 1150 GLU A CA 1
ATOM 2498 C C . GLU A 1 325 ? 25.453 48.066 70.331 1.00 62.96 1150 GLU A C 1
ATOM 2499 O O . GLU A 1 325 ? 24.362 47.995 70.885 1.00 62.69 1150 GLU A O 1
ATOM 2505 N N . SER A 1 326 ? 26.384 47.128 70.461 1.00 52.70 1151 SER A N 1
ATOM 2506 C CA . SER A 1 326 ? 26.136 45.946 71.271 1.00 55.35 1151 SER A CA 1
ATOM 2507 C C . SER A 1 326 ? 26.021 46.348 72.735 1.00 62.27 1151 SER A C 1
ATOM 2508 O O . SER A 1 326 ? 25.186 45.818 73.464 1.00 64.73 1151 SER A O 1
ATOM 2511 N N . ASP A 1 327 ? 26.865 47.283 73.159 1.00 51.18 1152 ASP A N 1
ATOM 2512 C CA . ASP A 1 327 ? 26.760 47.863 74.474 1.00 56.83 1152 ASP A CA 1
ATOM 2513 C C . ASP A 1 327 ? 25.346 48.408 74.675 1.00 58.74 1152 ASP A C 1
ATOM 2514 O O . ASP A 1 327 ? 24.741 48.219 75.734 1.00 59.66 1152 ASP A O 1
ATOM 2519 N N . TYR A 1 328 ? 24.828 49.079 73.652 1.00 49.65 1153 TYR A N 1
ATOM 2520 C CA . TYR A 1 328 ? 23.485 49.657 73.707 1.00 51.08 1153 TYR A CA 1
ATOM 2521 C C . TYR A 1 328 ? 22.434 48.568 73.829 1.00 58.20 1153 TYR A C 1
ATOM 2522 O O . TYR A 1 328 ? 21.434 48.728 74.526 1.00 52.94 1153 TYR A O 1
ATOM 2531 N N . LYS A 1 329 ? 22.666 47.457 73.144 1.00 55.68 1154 LYS A N 1
ATOM 2532 C CA . LYS A 1 329 ? 21.778 46.305 73.240 1.00 56.93 1154 LYS A CA 1
ATOM 2533 C C . LYS A 1 329 ? 21.845 45.611 74.601 1.00 65.15 1154 LYS A C 1
ATOM 2534 O O . LYS A 1 329 ? 20.823 45.220 75.157 1.00 66.43 1154 LYS A O 1
ATOM 2540 N N . HIS A 1 330 ? 23.057 45.452 75.123 1.00 61.62 1155 HIS A N 1
ATOM 2541 C CA . HIS A 1 330 ? 23.274 44.709 76.348 1.00 62.06 1155 HIS A CA 1
ATOM 2542 C C . HIS A 1 330 ? 22.896 45.523 77.578 1.00 68.54 1155 HIS A C 1
ATOM 2543 O O . HIS A 1 330 ? 22.784 44.971 78.669 1.00 80.31 1155 HIS A O 1
ATOM 2545 N N . SER A 1 331 ? 22.704 46.828 77.415 1.00 61.36 1156 SER A N 1
ATOM 2546 C CA . SER A 1 331 ? 22.295 47.664 78.542 1.00 58.54 1156 SER A CA 1
ATOM 2547 C C . SER A 1 331 ? 21.895 49.076 78.107 1.00 53.55 1156 SER A C 1
ATOM 2548 O O . SER A 1 331 ? 22.664 50.022 78.270 1.00 58.83 1156 SER A O 1
ATOM 2550 N N . PRO A 1 332 ? 20.676 49.229 77.571 1.00 47.98 1157 PRO A N 1
ATOM 2551 C CA . PRO A 1 332 ? 20.231 50.561 77.148 1.00 50.73 1157 PRO A CA 1
ATOM 2552 C C . PRO A 1 332 ? 20.147 51.571 78.283 1.00 62.29 1157 PRO A C 1
ATOM 2553 O O . PRO A 1 332 ? 20.226 52.769 78.013 1.00 57.74 1157 PRO A O 1
ATOM 2557 N N . LYS A 1 333 ? 20.009 51.098 79.523 1.00 63.56 1158 LYS A N 1
ATOM 2558 C CA . LYS A 1 333 ? 19.902 51.984 80.675 1.00 64.46 1158 LYS A CA 1
ATOM 2559 C C . LYS A 1 333 ? 21.193 52.762 80.911 1.00 62.49 1158 LYS A C 1
ATOM 2560 O O . LYS A 1 333 ? 21.163 53.847 81.496 1.00 63.48 1158 LYS A O 1
ATOM 2562 N N . ASN A 1 334 ? 22.341 52.171 80.545 1.00 55.90 1159 ASN A N 1
ATOM 2563 C CA . ASN A 1 334 ? 23.648 52.823 80.713 1.00 49.42 1159 ASN A CA 1
ATOM 2564 C C . ASN A 1 334 ? 24.199 53.493 79.412 1.00 56.91 1159 ASN A C 1
ATOM 2565 O O . ASN A 1 334 ? 25.203 54.231 79.459 1.00 48.88 1159 ASN A O 1
ATOM 2567 N N . VAL A 1 335 ? 23.535 53.272 78.268 1.00 51.18 1160 VAL A N 1
ATOM 2568 C CA . VAL A 1 335 ? 24.084 53.705 76.971 1.00 48.54 1160 VAL A CA 1
ATOM 2569 C C . VAL A 1 335 ? 23.108 54.599 76.203 1.00 39.30 1160 VAL A C 1
ATOM 2570 O O . VAL A 1 335 ? 21.951 54.237 75.998 1.00 39.90 1160 VAL A O 1
ATOM 2574 N N . SER A 1 336 ? 23.585 55.776 75.801 1.00 41.75 1161 SER A N 1
ATOM 2575 C CA . SER A 1 336 ? 22.780 56.717 75.024 1.00 42.45 1161 SER A CA 1
ATOM 2576 C C . SER A 1 336 ? 22.981 56.472 73.529 1.00 30.88 1161 SER A C 1
ATOM 2577 O O . SER A 1 336 ? 24.100 56.266 73.085 1.00 37.14 1161 SER A O 1
ATOM 2580 N N . LYS A 1 337 ? 21.881 56.507 72.786 1.00 33.99 1162 LYS A N 1
ATOM 2581 C CA . LYS A 1 337 ? 21.862 56.363 71.339 1.00 38.52 1162 LYS A CA 1
ATOM 2582 C C . LYS A 1 337 ? 21.625 57.756 70.775 1.00 39.79 1162 LYS A C 1
ATOM 2583 O O . LYS A 1 337 ? 20.737 58.455 71.239 1.00 39.47 1162 LYS A O 1
ATOM 2587 N N . ILE A 1 338 ? 22.424 58.174 69.798 1.00 30.23 1163 ILE A N 1
ATOM 2588 C CA . ILE A 1 338 ? 22.305 59.523 69.240 1.00 28.74 1163 ILE A CA 1
ATOM 2589 C C . ILE A 1 338 ? 22.353 59.466 67.718 1.00 30.51 1163 ILE A C 1
ATOM 2590 O O . ILE A 1 338 ? 23.221 58.811 67.143 1.00 28.32 1163 ILE A O 1
ATOM 2595 N N . SER A 1 339 ? 21.440 60.169 67.064 1.00 28.47 1164 SER A N 1
ATOM 2596 C CA . SER A 1 339 ? 21.441 60.170 65.604 1.00 28.39 1164 SER A CA 1
ATOM 2597 C C . SER A 1 339 ? 22.681 60.871 65.071 1.00 26.14 1164 SER A C 1
ATOM 2598 O O . SER A 1 339 ? 23.068 61.948 65.564 1.00 29.52 1164 SER A O 1
ATOM 2601 N N . ASN A 1 340 ? 23.291 60.268 64.053 1.00 31.99 1165 ASN A N 1
ATOM 2602 C CA . ASN A 1 340 ? 24.447 60.851 63.389 1.00 28.58 1165 ASN A CA 1
ATOM 2603 C C . ASN A 1 340 ? 24.084 61.830 62.296 1.00 26.37 1165 ASN A C 1
ATOM 2604 O O . ASN A 1 340 ? 24.957 62.506 61.748 1.00 27.55 1165 ASN A O 1
ATOM 2609 N N . ASN A 1 341 ? 22.806 61.881 61.927 1.00 26.93 1166 ASN A N 1
ATOM 2610 C CA . ASN A 1 341 ? 22.428 62.640 60.752 1.00 28.62 1166 ASN A CA 1
ATOM 2611 C C . ASN A 1 341 ? 22.488 64.132 61.047 1.00 33.97 1166 ASN A C 1
ATOM 2612 O O . ASN A 1 341 ? 22.398 64.565 62.201 1.00 30.06 1166 ASN A O 1
ATOM 2617 N N . ILE A 1 342 ? 22.599 64.903 59.977 1.00 28.55 1167 ILE A N 1
ATOM 2618 C CA . ILE A 1 342 ? 22.818 66.346 60.024 1.00 30.73 1167 ILE A CA 1
ATOM 2619 C C . ILE A 1 342 ? 21.920 66.973 58.982 1.00 34.34 1167 ILE A C 1
ATOM 2620 O O . ILE A 1 342 ? 21.923 66.515 57.855 1.00 29.49 1167 ILE A O 1
ATOM 2625 N N . LYS A 1 343 ? 21.180 68.011 59.329 1.00 27.51 1168 LYS A N 1
ATOM 2626 C CA . LYS A 1 343 ? 20.421 68.742 58.331 1.00 30.06 1168 LYS A CA 1
ATOM 2627 C C . LYS A 1 343 ? 21.182 70.031 58.012 1.00 38.57 1168 LYS A C 1
ATOM 2628 O O . LYS A 1 343 ? 21.638 70.735 58.914 1.00 35.36 1168 LYS A O 1
ATOM 2634 N N . ALA A 1 344 ? 21.347 70.321 56.729 1.00 30.15 1169 ALA A N 1
ATOM 2635 C CA . ALA A 1 344 ? 22.127 71.483 56.310 1.00 27.14 1169 ALA A CA 1
ATOM 2636 C C . ALA A 1 344 ? 21.650 71.996 54.983 1.00 37.06 1169 ALA A C 1
ATOM 2637 O O . ALA A 1 344 ? 20.958 71.287 54.265 1.00 38.19 1169 ALA A O 1
ATOM 2639 N N . SER A 1 345 ? 22.042 73.221 54.652 1.00 39.19 1170 SER A N 1
ATOM 2640 C CA . SER A 1 345 ? 21.817 73.771 53.318 1.00 40.64 1170 SER A CA 1
ATOM 2641 C C . SER A 1 345 ? 23.140 73.814 52.577 1.00 40.51 1170 SER A C 1
ATOM 2642 O O . SER A 1 345 ? 24.113 74.346 53.091 1.00 35.62 1170 SER A O 1
ATOM 2645 N N . ILE A 1 346 ? 23.155 73.274 51.360 1.00 36.49 1171 ILE A N 1
ATOM 2646 C CA . ILE A 1 346 ? 24.372 73.126 50.573 1.00 43.21 1171 ILE A CA 1
ATOM 2647 C C . ILE A 1 346 ? 24.191 73.723 49.183 1.00 36.39 1171 ILE A C 1
ATOM 2648 O O . ILE A 1 346 ? 23.108 73.650 48.632 1.00 39.81 1171 ILE A O 1
ATOM 2653 N N . LEU A 1 347 ? 25.251 74.327 48.646 1.00 46.03 1172 LEU A N 1
ATOM 2654 C CA . LEU A 1 347 ? 25.276 74.775 47.254 1.00 58.75 1172 LEU A CA 1
ATOM 2655 C C . LEU A 1 347 ? 25.765 73.645 46.354 1.00 53.80 1172 LEU A C 1
ATOM 2656 O O . LEU A 1 347 ? 26.888 73.150 46.511 1.00 55.04 1172 LEU A O 1
ATOM 2661 N N . LEU A 1 348 ? 24.907 73.224 45.431 1.00 50.15 1173 LEU A N 1
ATOM 2662 C CA . LEU A 1 348 ? 25.242 72.150 44.497 1.00 58.85 1173 LEU A CA 1
ATOM 2663 C C . LEU A 1 348 ? 26.033 72.671 43.296 1.00 59.08 1173 LEU A C 1
ATOM 2664 O O . LEU A 1 348 ? 26.037 73.875 43.020 1.00 52.71 1173 LEU A O 1
ATOM 2669 N N . SER A 1 349 ? 26.686 71.743 42.591 1.00 65.49 1174 SER A N 1
ATOM 2670 C CA . SER A 1 349 ? 27.456 72.039 41.375 1.00 64.33 1174 SER A CA 1
ATOM 2671 C C . SER A 1 349 ? 26.655 72.841 40.353 1.00 61.66 1174 SER A C 1
ATOM 2672 O O . SER A 1 349 ? 27.167 73.780 39.740 1.00 64.90 1174 SER A O 1
ATOM 2674 N N . ASN A 1 350 ? 25.392 72.473 40.173 1.00 61.55 1175 ASN A N 1
ATOM 2675 C CA . ASN A 1 350 ? 24.545 73.133 39.185 1.00 63.36 1175 ASN A CA 1
ATOM 2676 C C . ASN A 1 350 ? 24.000 74.477 39.665 1.00 68.40 1175 ASN A C 1
ATOM 2677 O O . ASN A 1 350 ? 23.139 75.068 39.010 1.00 67.94 1175 ASN A O 1
ATOM 2682 N N . GLY A 1 351 ? 24.487 74.945 40.813 1.00 68.37 1176 GLY A N 1
ATOM 2683 C CA . GLY A 1 351 ? 24.102 76.242 41.347 1.00 64.10 1176 GLY A CA 1
ATOM 2684 C C . GLY A 1 351 ? 22.818 76.249 42.166 1.00 67.25 1176 GLY A C 1
ATOM 2685 O O . GLY A 1 351 ? 22.350 77.312 42.590 1.00 73.62 1176 GLY A O 1
ATOM 2686 N N . ASN A 1 352 ? 22.243 75.068 42.386 1.00 63.29 1177 ASN A N 1
ATOM 2687 C CA . ASN A 1 352 ? 21.008 74.946 43.161 1.00 64.48 1177 ASN A CA 1
ATOM 2688 C C . ASN A 1 352 ? 21.317 74.724 44.646 1.00 50.40 1177 ASN A C 1
ATOM 2689 O O . ASN A 1 352 ? 22.342 74.143 44.993 1.00 43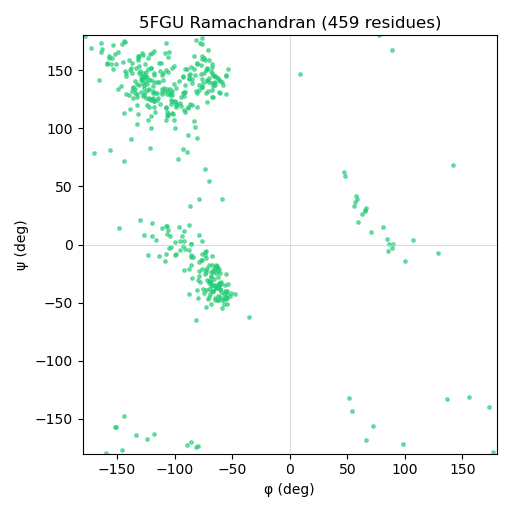.94 1177 ASN A O 1
ATOM 2694 N N . VAL A 1 353 ? 20.405 75.168 45.500 1.00 50.50 1178 VAL A N 1
ATOM 2695 C CA . VAL A 1 353 ? 20.540 75.003 46.946 1.00 51.24 1178 VAL A CA 1
ATOM 2696 C C . VAL A 1 353 ? 19.718 73.817 47.457 1.00 50.87 1178 VAL A C 1
ATOM 2697 O O . VAL A 1 353 ? 18.503 73.766 47.267 1.00 50.77 1178 VAL A O 1
ATOM 2701 N N . ARG A 1 354 ? 20.386 72.878 48.122 1.00 40.85 1179 ARG A N 1
ATOM 2702 C CA . ARG A 1 354 ? 19.726 71.733 48.715 1.00 36.13 1179 ARG A CA 1
ATOM 2703 C C . ARG A 1 354 ? 19.657 71.874 50.224 1.00 33.96 1179 ARG A C 1
ATOM 2704 O O . ARG A 1 354 ? 20.679 71.800 50.890 1.00 35.37 1179 ARG A O 1
ATOM 2712 N N . ASN A 1 355 ? 18.453 72.065 50.741 1.00 36.95 1180 ASN A N 1
ATOM 2713 C CA . ASN A 1 355 ? 18.204 72.055 52.179 1.00 44.96 1180 ASN A CA 1
ATOM 2714 C C . ASN A 1 355 ? 17.608 70.713 52.592 1.00 41.65 1180 ASN A C 1
ATOM 2715 O O . ASN A 1 355 ? 16.493 70.373 52.210 1.00 47.30 1180 ASN A O 1
ATOM 2720 N N . GLY A 1 356 ? 18.369 69.941 53.354 1.00 33.41 1181 GLY A N 1
ATOM 2721 C CA . GLY A 1 356 ? 17.946 68.609 53.758 1.00 32.61 1181 GLY A CA 1
ATOM 2722 C C . GLY A 1 356 ? 18.986 67.859 54.559 1.00 35.20 1181 GLY A C 1
ATOM 2723 O O . GLY A 1 356 ? 20.050 68.392 54.859 1.00 30.86 1181 GLY A O 1
ATOM 2724 N N . TYR A 1 357 ? 18.668 66.624 54.928 1.00 31.09 1182 TYR A N 1
ATOM 2725 C CA . TYR A 1 357 ? 19.590 65.796 55.679 1.00 28.10 1182 TYR A CA 1
ATOM 2726 C C . TYR A 1 357 ? 20.752 65.316 54.810 1.00 32.08 1182 TYR A C 1
ATOM 2727 O O . TYR A 1 357 ? 20.564 64.983 53.646 1.00 29.05 1182 TYR A O 1
ATOM 2736 N N . LEU A 1 358 ? 21.957 65.280 55.381 1.00 27.73 1183 LEU A N 1
ATOM 2737 C CA . LEU A 1 358 ? 23.150 64.874 54.637 1.00 27.65 1183 LEU A CA 1
ATOM 2738 C C . LEU A 1 358 ? 23.180 63.409 54.295 1.00 26.83 1183 LEU A C 1
ATOM 2739 O O . LEU A 1 358 ? 23.744 63.025 53.282 1.00 31.08 1183 LEU A O 1
ATOM 2744 N N . PHE A 1 359 ? 22.620 62.592 55.170 1.00 27.39 1184 PHE A N 1
ATOM 2745 C CA . PHE A 1 359 ? 22.632 61.158 54.980 1.00 24.14 1184 PHE A CA 1
ATOM 2746 C C . PHE A 1 359 ? 21.224 60.644 54.685 1.00 30.59 1184 PHE A C 1
ATOM 2747 O O . PHE A 1 359 ? 20.237 61.140 55.219 1.00 26.55 1184 PHE A O 1
ATOM 2755 N N . ASP A 1 360 ? 21.194 59.619 53.848 1.00 25.89 1185 ASP A N 1
ATOM 2756 C CA . ASP A 1 360 ? 20.008 58.886 53.438 1.00 24.03 1185 ASP A CA 1
ATOM 2757 C C . ASP A 1 360 ? 20.146 57.422 53.821 1.00 21.42 1185 ASP A C 1
ATOM 2758 O O . ASP A 1 360 ? 21.251 56.886 53.824 1.00 26.20 1185 ASP A O 1
ATOM 2763 N N . ARG A 1 361 ? 19.027 56.750 54.052 1.00 23.65 1186 ARG A N 1
ATOM 2764 C CA . ARG A 1 361 ? 19.027 55.297 54.091 1.00 24.44 1186 ARG A CA 1
ATOM 2765 C C . ARG A 1 361 ? 19.002 54.859 52.645 1.00 25.60 1186 ARG A C 1
ATOM 2766 O O . ARG A 1 361 ? 17.933 54.762 52.033 1.00 27.10 1186 ARG A O 1
ATOM 2774 N N . SER A 1 362 ? 20.178 54.657 52.084 1.00 21.03 1187 SER A N 1
ATOM 2775 C CA . SER A 1 362 ? 20.349 54.573 50.647 1.00 24.93 1187 SER A CA 1
ATOM 2776 C C . SER A 1 362 ? 20.313 53.117 50.142 1.00 26.91 1187 SER A C 1
ATOM 2777 O O . SER A 1 362 ? 21.049 52.247 50.627 1.00 21.89 1187 SER A O 1
ATOM 2780 N N . GLY A 1 363 ? 19.454 52.848 49.173 1.00 24.05 1188 GLY A N 1
ATOM 2781 C CA . GLY A 1 363 ? 19.273 51.488 48.681 1.00 19.60 1188 GLY A CA 1
ATOM 2782 C C . GLY A 1 363 ? 20.404 51.054 47.795 1.00 21.38 1188 GLY A C 1
ATOM 2783 O O . GLY A 1 363 ? 20.841 51.818 46.943 1.00 22.76 1188 GLY A O 1
ATOM 2784 N N . LEU A 1 364 ? 20.896 49.837 47.997 1.00 18.76 1189 LEU A N 1
ATOM 2785 C CA . LEU A 1 364 ? 21.918 49.302 47.113 1.00 21.68 1189 LEU A CA 1
ATOM 2786 C C . LEU A 1 364 ? 21.283 48.940 45.761 1.00 22.62 1189 LEU A C 1
ATOM 2787 O O . LEU A 1 364 ? 21.766 49.355 44.712 1.00 21.49 1189 LEU A O 1
ATOM 2792 N N . ILE A 1 365 ? 20.234 48.143 45.803 1.00 22.06 1190 ILE A N 1
ATOM 2793 C CA . ILE A 1 365 ? 19.351 47.960 44.651 1.00 21.74 1190 ILE A CA 1
ATOM 2794 C C . ILE A 1 365 ? 18.075 48.799 44.883 1.00 23.72 1190 ILE A C 1
ATOM 2795 O O . ILE A 1 365 ? 17.257 48.576 45.819 1.00 23.27 1190 ILE A O 1
ATOM 2800 N N . ALA A 1 366 ? 17.948 49.818 44.036 1.00 26.81 1191 ALA A N 1
ATOM 2801 C CA . ALA A 1 366 ? 16.877 50.805 44.181 1.00 27.16 1191 ALA A CA 1
ATOM 2802 C C . ALA A 1 366 ? 15.495 50.198 44.223 1.00 33.32 1191 ALA A C 1
ATOM 2803 O O . ALA A 1 366 ? 15.201 49.190 43.565 1.00 25.30 1191 ALA A O 1
ATOM 2805 N N . ASP A 1 367 ? 14.630 50.838 45.009 1.00 25.47 1192 ASP A N 1
ATOM 2806 C CA . ASP A 1 367 ? 13.222 50.538 45.007 1.00 24.88 1192 ASP A CA 1
ATOM 2807 C C . ASP A 1 367 ? 12.647 50.457 43.579 1.00 25.00 1192 ASP A C 1
ATOM 2808 O O . ASP A 1 367 ? 11.831 49.588 43.256 1.00 27.81 1192 ASP A O 1
ATOM 2813 N N . SER A 1 368 ? 13.062 51.394 42.744 1.00 29.30 1193 SER A N 1
ATOM 2814 C CA . SER A 1 368 ? 12.505 51.489 41.374 1.00 35.68 1193 SER A CA 1
ATOM 2815 C C . SER A 1 368 ? 12.883 50.292 40.481 1.00 34.87 1193 SER A C 1
ATOM 2816 O O . SER A 1 368 ? 12.231 50.014 39.459 1.00 30.46 1193 SER A O 1
ATOM 2819 N N . LEU A 1 369 ? 13.967 49.613 40.853 1.00 25.25 1194 LEU A N 1
ATOM 2820 C CA . LEU A 1 369 ? 14.439 48.433 40.137 1.00 24.99 1194 LEU A CA 1
ATOM 2821 C C . LEU A 1 369 ? 13.894 47.130 40.720 1.00 27.58 1194 LEU A C 1
ATOM 2822 O O . LEU A 1 369 ? 14.171 46.049 40.204 1.00 27.31 1194 LEU A O 1
ATOM 2827 N N . GLY A 1 370 ? 13.099 47.225 41.786 1.00 23.84 1195 GLY A N 1
ATOM 2828 C CA . GLY A 1 370 ? 12.584 46.031 42.433 1.00 24.91 1195 GLY A CA 1
ATOM 2829 C C . GLY A 1 370 ? 13.238 45.737 43.791 1.00 24.31 1195 GLY A C 1
ATOM 2830 O O . GLY A 1 370 ? 12.906 44.741 44.457 1.00 28.40 1195 GLY A O 1
ATOM 2831 N N . GLY A 1 371 ? 14.110 46.627 44.237 1.00 27.55 1196 GLY A N 1
ATOM 2832 C CA . GLY A 1 371 ? 14.773 46.459 45.539 1.00 22.61 1196 GLY A CA 1
ATOM 2833 C C . GLY A 1 371 ? 13.803 46.596 46.699 1.00 23.75 1196 GLY A C 1
ATOM 2834 O O . GLY A 1 371 ? 12.785 47.284 46.583 1.00 27.94 1196 GLY A O 1
ATOM 2835 N N . ARG A 1 372 ? 14.122 45.938 47.819 1.00 26.01 1197 ARG A N 1
ATOM 2836 C CA . ARG A 1 372 ? 13.264 45.934 49.014 1.00 25.19 1197 ARG A CA 1
ATOM 2837 C C . ARG A 1 372 ? 13.980 46.678 50.127 1.00 23.70 1197 ARG A C 1
ATOM 2838 O O . ARG A 1 372 ? 15.212 46.703 50.150 1.00 20.19 1197 ARG A O 1
ATOM 2841 N N . PRO A 1 373 ? 13.215 47.325 51.027 1.00 26.64 1198 PRO A N 1
ATOM 2842 C CA . PRO A 1 373 ? 13.782 48.101 52.143 1.00 30.58 1198 PRO A CA 1
ATOM 2843 C C . PRO A 1 373 ? 14.271 47.269 53.351 1.00 31.96 1198 PRO A C 1
ATOM 2844 O O . PRO A 1 373 ? 14.081 47.668 54.493 1.00 36.47 1198 PRO A O 1
ATOM 2848 N N . PHE A 1 374 ? 14.880 46.123 53.104 1.00 28.86 1199 PHE A N 1
ATOM 2849 C CA . PHE A 1 374 ? 15.515 45.346 54.167 1.00 23.05 1199 PHE A CA 1
ATOM 2850 C C . PHE A 1 374 ? 16.778 46.110 54.567 1.00 20.97 1199 PHE A C 1
ATOM 2851 O O . PHE A 1 374 ? 17.402 46.778 53.720 1.00 20.58 1199 PHE A O 1
ATOM 2859 N N . ARG A 1 375 ? 17.194 45.983 55.829 1.00 19.85 1200 ARG A N 1
ATOM 2860 C CA . ARG A 1 375 ? 18.478 46.550 56.244 1.00 23.41 1200 ARG A CA 1
ATOM 2861 C C . ARG A 1 375 ? 19.616 46.060 55.351 1.00 23.83 1200 ARG A C 1
ATOM 2862 O O . ARG A 1 375 ? 20.577 46.796 55.027 1.00 21.15 1200 ARG A O 1
ATOM 2870 N N . ASN A 1 376 ? 19.494 44.821 54.897 1.00 20.59 1201 ASN A N 1
ATOM 2871 C CA . ASN A 1 376 ? 20.537 44.223 54.074 1.00 20.39 1201 ASN A CA 1
ATOM 2872 C C . ASN A 1 376 ? 20.734 44.937 52.724 1.00 19.07 1201 ASN A C 1
ATOM 2873 O O . ASN A 1 376 ? 21.722 44.697 52.033 1.00 19.55 1201 ASN A O 1
ATOM 2878 N N . ASN A 1 377 ? 19.735 45.732 52.327 1.00 17.46 1202 ASN A N 1
ATOM 2879 C CA . ASN A 1 377 ? 19.776 46.451 51.071 1.00 20.04 1202 ASN A CA 1
ATOM 2880 C C . ASN A 1 377 ? 19.991 47.939 51.265 1.00 21.56 1202 ASN A C 1
ATOM 2881 O O . ASN A 1 377 ? 19.717 48.715 50.364 1.00 23.73 1202 ASN A O 1
ATOM 2886 N N . LEU A 1 378 ? 20.438 48.342 52.460 1.00 20.59 1203 LEU A N 1
ATOM 2887 C CA . LEU A 1 378 ? 20.637 49.755 52.759 1.00 18.54 1203 LEU A CA 1
ATOM 2888 C C . LEU A 1 378 ? 22.043 50.050 53.262 1.00 24.76 1203 LEU A C 1
ATOM 2889 O O . LEU A 1 378 ? 22.643 49.245 53.988 1.00 20.08 1203 LEU A O 1
ATOM 2894 N N . ILE A 1 379 ? 22.544 51.228 52.903 1.00 19.96 1204 ILE A N 1
ATOM 2895 C CA . ILE A 1 379 ? 23.746 51.750 53.530 1.00 21.75 1204 ILE A CA 1
ATOM 2896 C C . ILE A 1 379 ? 23.459 53.152 54.026 1.00 23.46 1204 ILE A C 1
ATOM 2897 O O . ILE A 1 379 ? 22.471 53.778 53.641 1.00 22.23 1204 ILE A O 1
ATOM 2902 N N . THR A 1 380 ? 24.316 53.628 54.921 1.00 21.25 1205 THR A N 1
ATOM 2903 C CA . THR A 1 380 ? 24.278 55.015 55.332 1.00 20.04 1205 THR A CA 1
ATOM 2904 C C . THR A 1 380 ? 25.037 55.767 54.256 1.00 21.97 1205 THR A C 1
ATOM 2905 O O . THR A 1 380 ? 26.268 55.764 54.225 1.00 23.55 1205 THR A O 1
ATOM 2909 N N . GLY A 1 381 ? 24.288 56.395 53.361 1.00 25.25 1206 GLY A N 1
ATOM 2910 C CA . GLY A 1 381 ? 24.856 57.025 52.185 1.00 25.03 1206 GLY A CA 1
ATOM 2911 C C . GLY A 1 381 ? 24.528 58.497 52.207 1.00 26.02 1206 GLY A C 1
ATOM 2912 O O . GLY A 1 381 ? 23.521 58.889 52.777 1.00 32.97 1206 GLY A O 1
ATOM 2913 N N . THR A 1 382 ? 25.370 59.331 51.607 1.00 26.98 1207 THR A N 1
ATOM 2914 C CA . THR A 1 382 ? 25.068 60.746 51.583 1.00 25.12 1207 THR A CA 1
ATOM 2915 C C . THR A 1 382 ? 23.986 60.970 50.532 1.00 31.83 1207 THR A C 1
ATOM 2916 O O . THR A 1 382 ? 23.831 60.158 49.617 1.00 26.43 1207 THR A O 1
ATOM 2920 N N . ARG A 1 383 ? 23.273 62.082 50.628 1.00 29.11 1208 ARG A N 1
ATOM 2921 C CA . ARG A 1 383 ? 22.267 62.407 49.638 1.00 31.26 1208 ARG A CA 1
ATOM 2922 C C . ARG A 1 383 ? 22.903 62.526 48.269 1.00 36.40 1208 ARG A C 1
ATOM 2923 O O . ARG A 1 383 ? 22.353 62.066 47.266 1.00 37.22 1208 ARG A O 1
ATOM 2931 N N . THR A 1 384 ? 24.076 63.141 48.224 1.00 30.69 1209 THR A N 1
ATOM 2932 C CA . THR A 1 384 ? 24.859 63.179 46.983 1.00 35.86 1209 THR A CA 1
ATOM 2933 C C . THR A 1 384 ? 25.174 61.788 46.426 1.00 36.46 1209 THR A C 1
ATOM 2934 O O . THR A 1 384 ? 25.002 61.551 45.241 1.00 33.88 1209 THR A O 1
ATOM 2938 N N . GLN A 1 385 ? 25.637 60.877 47.276 1.00 31.05 1210 GLN A N 1
ATOM 2939 C CA . GLN A 1 385 ? 25.886 59.495 46.866 1.00 26.65 1210 GLN A CA 1
ATOM 2940 C C . GLN A 1 385 ? 24.641 58.885 46.238 1.00 31.13 1210 GLN A C 1
ATOM 2941 O O . GLN A 1 385 ? 24.718 58.162 45.233 1.00 29.88 1210 GLN A O 1
ATOM 2947 N N . ASN A 1 386 ? 23.486 59.192 46.824 1.00 31.38 1211 ASN A N 1
ATOM 2948 C CA . ASN A 1 386 ? 22.245 58.552 46.388 1.00 29.07 1211 ASN A CA 1
ATOM 2949 C C . ASN A 1 386 ? 21.661 59.170 45.114 1.00 33.40 1211 ASN A C 1
ATOM 2950 O O . ASN A 1 386 ? 21.278 58.440 44.198 1.00 36.25 1211 ASN A O 1
ATOM 2955 N N . VAL A 1 387 ? 21.595 60.493 45.013 1.00 33.10 1212 VAL A N 1
ATOM 2956 C CA . VAL A 1 387 ? 20.970 61.105 43.825 1.00 33.22 1212 VAL A CA 1
ATOM 2957 C C . VAL A 1 387 ? 21.821 62.134 43.082 1.00 36.64 1212 VAL A C 1
ATOM 2958 O O . VAL A 1 387 ? 21.317 62.808 42.164 1.00 38.63 1212 VAL A O 1
ATOM 2962 N N . GLY A 1 388 ? 23.095 62.261 43.457 1.00 36.06 1213 GLY A N 1
ATOM 2963 C CA . GLY A 1 388 ? 23.928 63.321 42.909 1.00 35.64 1213 GLY A CA 1
ATOM 2964 C C . GLY A 1 388 ? 23.204 64.644 43.060 1.00 50.36 1213 GLY A C 1
ATOM 2965 O O . GLY A 1 388 ? 22.673 64.939 44.132 1.00 44.03 1213 GLY A O 1
ATOM 2966 N N . ASN A 1 389 ? 23.146 65.428 41.987 1.00 44.88 1214 ASN A N 1
ATOM 2967 C CA . ASN A 1 389 ? 22.375 66.674 41.987 1.00 47.02 1214 ASN A CA 1
ATOM 2968 C C . ASN A 1 389 ? 20.915 66.467 41.593 1.00 49.14 1214 ASN A C 1
ATOM 2969 O O . ASN A 1 389 ? 20.221 67.422 41.240 1.00 55.29 1214 ASN A O 1
ATOM 2974 N N . ASN A 1 390 ? 20.460 65.216 41.652 1.00 48.08 1215 ASN A N 1
ATOM 2975 C CA . ASN A 1 390 ? 19.065 64.884 41.387 1.00 47.86 1215 ASN A CA 1
ATOM 2976 C C . ASN A 1 390 ? 18.623 65.315 39.978 1.00 56.74 1215 ASN A C 1
ATOM 2977 O O . ASN A 1 390 ? 17.503 65.802 39.774 1.00 56.27 1215 ASN A O 1
ATOM 2982 N N . ASP A 1 391 ? 19.524 65.129 39.017 1.00 49.80 1216 ASP A N 1
ATOM 2983 C CA . ASP A 1 391 ? 19.298 65.527 37.627 1.00 60.82 1216 ASP A CA 1
ATOM 2984 C C . ASP A 1 391 ? 19.614 64.372 36.660 1.00 62.37 1216 ASP A C 1
ATOM 2985 O O . ASP A 1 391 ? 19.873 64.596 35.473 1.00 53.43 1216 ASP A O 1
ATOM 2990 N N . ARG A 1 392 ? 19.600 63.148 37.197 1.00 55.67 1217 ARG A N 1
ATOM 2991 C CA . ARG A 1 392 ? 19.766 61.904 36.428 1.00 47.53 1217 ARG A CA 1
ATOM 2992 C C . ARG A 1 392 ? 21.185 61.720 35.896 1.00 51.87 1217 ARG A C 1
ATOM 2993 O O . ARG A 1 392 ? 21.430 60.819 35.090 1.00 56.99 1217 ARG A O 1
ATOM 2994 N N . LYS A 1 393 ? 22.120 62.552 36.355 1.00 49.01 1218 LYS A N 1
ATOM 2995 C CA . LYS A 1 393 ? 23.482 62.548 35.818 1.00 48.43 1218 LYS A CA 1
ATOM 2996 C C . LYS A 1 393 ? 24.545 62.080 36.839 1.00 48.10 1218 LYS A C 1
ATOM 2997 O O . LYS A 1 393 ? 25.693 61.845 36.468 1.00 44.84 1218 LYS A O 1
ATOM 2999 N N . GLY A 1 394 ? 24.177 61.927 38.112 1.00 47.89 1219 GLY A N 1
ATOM 3000 C CA . GLY A 1 394 ? 25.156 61.544 39.125 1.00 36.52 1219 GLY A CA 1
ATOM 3001 C C . GLY A 1 394 ? 24.623 60.657 40.235 1.00 34.47 1219 GLY A C 1
ATOM 3002 O O . GLY A 1 394 ? 23.420 60.415 40.344 1.00 32.32 1219 GLY A O 1
ATOM 3003 N N . GLY A 1 395 ? 25.528 60.166 41.077 1.00 34.66 1220 GLY A N 1
ATOM 3004 C CA . GLY A 1 395 ? 25.141 59.291 42.172 1.00 31.46 1220 GLY A CA 1
ATOM 3005 C C . GLY A 1 395 ? 24.605 57.959 41.659 1.00 32.11 1220 GLY A C 1
ATOM 3006 O O . GLY A 1 395 ? 24.754 57.628 40.466 1.00 31.24 1220 GLY A O 1
ATOM 3007 N N . MET A 1 396 ? 24.001 57.209 42.570 1.00 24.58 1221 MET A N 1
ATOM 3008 C CA . MET A 1 396 ? 23.324 55.965 42.273 1.00 29.80 1221 MET A CA 1
ATOM 3009 C C . MET A 1 396 ? 22.264 56.229 41.213 1.00 31.75 1221 MET A C 1
ATOM 3010 O O . MET A 1 396 ? 21.985 55.383 40.375 1.00 27.63 1221 MET A O 1
ATOM 3015 N N . GLN A 1 397 ? 21.651 57.411 41.285 1.00 28.51 1222 GLN A N 1
ATOM 3016 C CA . GLN A 1 397 ? 20.551 57.738 40.401 1.00 30.01 1222 GLN A CA 1
ATOM 3017 C C . GLN A 1 397 ? 20.962 57.675 38.924 1.00 30.62 1222 GLN A C 1
ATOM 3018 O O . GLN A 1 397 ? 20.140 57.346 38.056 1.00 31.51 1222 GLN A O 1
ATOM 3024 N N . TYR A 1 398 ? 22.208 58.034 38.629 1.00 29.16 1223 TYR A N 1
ATOM 3025 C CA . TYR A 1 398 ? 22.693 57.997 37.244 1.00 35.55 1223 TYR A CA 1
ATOM 3026 C C . TYR A 1 398 ? 22.561 56.608 36.623 1.00 41.56 1223 TYR A C 1
ATOM 3027 O O . TYR A 1 398 ? 22.017 56.459 35.513 1.00 30.39 1223 TYR A O 1
ATOM 3036 N N . ILE A 1 399 ? 23.064 55.590 37.319 1.00 32.97 1224 ILE A N 1
ATOM 3037 C CA . ILE A 1 399 ? 23.066 54.251 36.753 1.00 27.71 1224 ILE A CA 1
ATOM 3038 C C . ILE A 1 399 ? 21.684 53.601 36.894 1.00 29.41 1224 ILE A C 1
ATOM 3039 O O . ILE A 1 399 ? 21.248 52.847 36.017 1.00 26.00 1224 ILE A O 1
ATOM 3044 N N . GLU A 1 400 ? 20.944 53.944 37.936 1.00 24.36 1225 GLU A N 1
ATOM 3045 C CA . GLU A 1 400 ? 19.565 53.469 38.057 1.00 24.01 1225 GLU A CA 1
ATOM 3046 C C . GLU A 1 400 ? 18.678 53.962 36.924 1.00 30.38 1225 GLU A C 1
ATOM 3047 O O . GLU A 1 400 ? 17.924 53.190 36.329 1.00 28.57 1225 GLU A O 1
ATOM 3053 N N . ASN A 1 401 ? 18.748 55.255 36.642 1.00 27.13 1226 ASN A N 1
ATOM 3054 C CA . ASN A 1 401 ? 17.933 55.833 35.579 1.00 32.23 1226 ASN A CA 1
ATOM 3055 C C . ASN A 1 401 ? 18.379 55.339 34.191 1.00 32.53 1226 ASN A C 1
ATOM 3056 O O . ASN A 1 401 ? 17.558 55.184 33.277 1.00 30.42 1226 ASN A O 1
ATOM 3061 N N . LYS A 1 402 ? 19.672 55.082 34.034 1.00 28.82 1227 LYS A N 1
ATOM 3062 C CA . LYS A 1 402 ? 20.178 54.532 32.788 1.00 26.25 1227 LYS A CA 1
ATOM 3063 C C . LYS A 1 402 ? 19.578 53.166 32.510 1.00 30.49 1227 LYS A C 1
ATOM 3064 O O . LYS A 1 402 ? 19.158 52.879 31.393 1.00 29.85 1227 LYS A O 1
ATOM 3070 N N . VAL A 1 403 ? 19.525 52.329 33.536 1.00 22.28 1228 VAL A N 1
ATOM 3071 C CA . VAL A 1 403 ? 18.869 51.031 33.448 1.00 21.12 1228 VAL A CA 1
ATOM 3072 C C . VAL A 1 403 ? 17.366 51.175 33.223 1.00 32.96 1228 VAL A C 1
ATOM 3073 O O . VAL A 1 403 ? 16.805 50.507 32.342 1.00 24.82 1228 VAL A O 1
ATOM 3077 N N . LEU A 1 404 ? 16.707 52.055 33.979 1.00 28.02 1229 LEU A N 1
ATOM 3078 C CA . LEU A 1 404 ? 15.254 52.238 33.821 1.00 27.11 1229 LEU A CA 1
ATOM 3079 C C . LEU A 1 404 ? 14.909 52.660 32.412 1.00 29.90 1229 LEU A C 1
ATOM 3080 O O . LEU A 1 404 ? 13.974 52.136 31.795 1.00 28.25 1229 LEU A O 1
ATOM 3085 N N . ASP A 1 405 ? 15.643 53.647 31.919 1.00 26.62 1230 ASP A N 1
ATOM 3086 C CA . ASP A 1 405 ? 15.338 54.243 30.636 1.00 30.75 1230 ASP A CA 1
ATOM 3087 C C . ASP A 1 405 ? 15.581 53.235 29.487 1.00 36.82 1230 ASP A C 1
ATOM 3088 O O . ASP A 1 405 ? 14.868 53.243 28.471 1.00 32.88 1230 ASP A O 1
ATOM 3093 N N . HIS A 1 406 ? 16.601 52.395 29.648 1.00 28.82 1231 HIS A N 1
ATOM 3094 C CA . HIS A 1 406 ? 16.981 51.452 28.588 1.00 29.18 1231 HIS A CA 1
ATOM 3095 C C . HIS A 1 406 ? 15.896 50.392 28.491 1.00 32.40 1231 HIS A C 1
ATOM 3096 O O . HIS A 1 406 ? 15.429 50.049 27.420 1.00 27.82 1231 HIS A O 1
ATOM 3103 N N . ILE A 1 407 ? 15.464 49.896 29.646 1.00 25.29 1232 ILE A N 1
ATOM 3104 C CA . ILE A 1 407 ? 14.439 48.853 29.657 1.00 28.38 1232 ILE A CA 1
ATOM 3105 C C . ILE A 1 407 ? 13.120 49.430 29.176 1.00 34.61 1232 ILE A C 1
ATOM 3106 O O . ILE A 1 407 ? 12.353 48.762 28.469 1.00 29.11 1232 ILE A O 1
ATOM 3111 N N . LYS A 1 408 ? 12.854 50.684 29.517 1.00 30.48 1233 LYS A N 1
ATOM 3112 C CA . LYS A 1 408 ? 11.672 51.345 28.970 1.00 32.20 1233 LYS A CA 1
ATOM 3113 C C . LYS A 1 408 ? 11.682 51.361 27.430 1.00 31.59 1233 LYS A C 1
ATOM 3114 O O . LYS A 1 408 ? 10.657 51.113 26.799 1.00 32.54 1233 LYS A O 1
ATOM 3117 N N . ARG A 1 409 ? 12.837 51.638 26.827 1.00 30.88 1234 ARG A N 1
ATOM 3118 C CA . ARG A 1 409 ? 12.932 51.710 25.362 1.00 30.47 1234 ARG A CA 1
ATOM 3119 C C . ARG A 1 409 ? 13.225 50.346 24.708 1.00 33.52 1234 ARG A C 1
ATOM 3120 O O . ARG A 1 409 ? 13.217 50.234 23.488 1.00 32.07 1234 ARG A O 1
ATOM 3125 N N . ASN A 1 410 ? 13.454 49.321 25.525 1.00 25.97 1235 ASN A N 1
ATOM 3126 C CA . ASN A 1 410 ? 13.765 47.975 25.060 1.00 25.87 1235 ASN A CA 1
ATOM 3127 C C . ASN A 1 410 ? 13.120 46.988 26.010 1.00 25.38 1235 ASN A C 1
ATOM 3128 O O . ASN A 1 410 ? 13.815 46.340 26.800 1.00 27.18 1235 ASN A O 1
ATOM 3133 N N . PRO A 1 411 ? 11.789 46.880 25.954 1.00 25.59 1236 PRO A N 1
ATOM 3134 C CA . PRO A 1 411 ? 11.052 46.197 27.021 1.00 26.87 1236 PRO A CA 1
ATOM 3135 C C . PRO A 1 411 ? 11.344 44.708 27.215 1.00 27.99 1236 PRO A C 1
ATOM 3136 O O . PRO A 1 411 ? 11.027 44.203 28.289 1.00 32.08 1236 PRO A O 1
ATOM 3140 N N . LYS A 1 412 ? 11.928 44.029 26.231 1.00 24.20 1237 LYS A N 1
ATOM 3141 C CA . LYS A 1 412 ? 12.224 42.608 26.353 1.00 23.73 1237 LYS A CA 1
ATOM 3142 C C . LYS A 1 412 ? 13.675 42.376 26.832 1.00 28.69 1237 LYS A C 1
ATOM 3143 O O . LYS A 1 412 ? 14.126 41.244 27.016 1.00 29.92 1237 LYS A O 1
ATOM 3149 N N . VAL A 1 413 ? 14.382 43.457 27.107 1.00 26.49 1238 VAL A N 1
ATOM 3150 C CA . VAL A 1 413 ? 15.767 43.344 27.540 1.00 24.11 1238 VAL A CA 1
ATOM 3151 C C . VAL A 1 413 ? 15.822 43.303 29.065 1.00 31.49 1238 VAL A C 1
ATOM 3152 O O . VAL A 1 413 ? 15.019 43.946 29.731 1.00 24.47 1238 VAL A O 1
ATOM 3156 N N . HIS A 1 414 ? 16.743 42.527 29.623 1.00 27.17 1239 HIS A N 1
ATOM 3157 C CA . HIS A 1 414 ? 16.916 42.497 31.080 1.00 23.12 1239 HIS A CA 1
ATOM 3158 C C . HIS A 1 414 ? 18.327 42.930 31.416 1.00 23.25 1239 HIS A C 1
ATOM 3159 O O . HIS A 1 414 ? 19.194 43.003 30.533 1.00 21.93 1239 HIS A O 1
ATOM 3166 N N . VAL A 1 415 ? 18.551 43.256 32.677 1.00 23.89 1240 VAL A N 1
ATOM 3167 C CA . VAL A 1 415 ? 19.844 43.824 33.078 1.00 24.16 1240 VAL A CA 1
ATOM 3168 C C . VAL A 1 415 ? 20.373 43.123 34.306 1.00 26.62 1240 VAL A C 1
ATOM 3169 O O . VAL A 1 415 ? 19.718 43.068 35.333 1.00 25.42 1240 VAL A O 1
ATOM 3173 N N . TYR A 1 416 ? 21.544 42.525 34.156 1.00 21.62 1241 TYR A N 1
ATOM 3174 C CA . TYR A 1 416 ? 22.278 41.988 35.264 1.00 18.76 1241 TYR A CA 1
ATOM 3175 C C . TYR A 1 416 ? 22.813 43.162 36.054 1.00 18.88 1241 TYR A C 1
ATOM 3176 O O . TYR A 1 416 ? 23.527 43.991 35.510 1.00 21.96 1241 TYR A O 1
ATOM 3185 N N . TYR A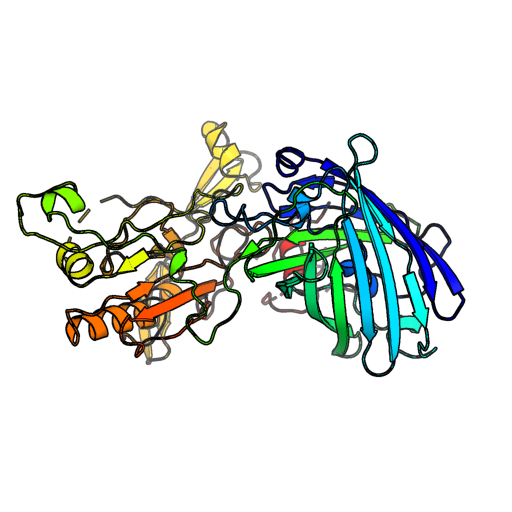 1 417 ? 22.465 43.241 37.337 1.00 23.56 1242 TYR A N 1
ATOM 3186 C CA . TYR A 1 417 ? 22.736 44.432 38.135 1.00 21.12 1242 TYR A CA 1
ATOM 3187 C C . TYR A 1 417 ? 23.318 44.036 39.500 1.00 19.48 1242 TYR A C 1
ATOM 3188 O O . TYR A 1 417 ? 22.779 43.173 40.172 1.00 23.41 1242 TYR A O 1
ATOM 3197 N N . LYS A 1 418 ? 24.417 44.664 39.882 1.00 18.54 1243 LYS A N 1
ATOM 3198 C CA A LYS A 1 418 ? 25.057 44.371 41.154 0.37 20.45 1243 LYS A CA 1
ATOM 3199 C CA B LYS A 1 418 ? 25.069 44.364 41.145 0.63 20.40 1243 LYS A CA 1
ATOM 3200 C C . LYS A 1 418 ? 25.550 45.645 41.806 1.00 21.43 1243 LYS A C 1
ATOM 3201 O O . LYS A 1 418 ? 26.163 46.479 41.157 1.00 22.60 1243 LYS A O 1
ATOM 3212 N N . ALA A 1 419 ? 25.294 45.778 43.106 1.00 21.27 1244 ALA A N 1
ATOM 3213 C CA . ALA A 1 419 ? 25.799 46.919 43.862 1.00 20.09 1244 ALA A CA 1
ATOM 3214 C C . ALA A 1 419 ? 26.683 46.382 44.981 1.00 22.05 1244 ALA A C 1
ATOM 3215 O O . ALA A 1 419 ? 26.238 45.575 45.780 1.00 24.71 1244 ALA A O 1
ATOM 3217 N N . THR A 1 420 ? 27.922 46.864 45.022 1.00 20.19 1245 THR A N 1
ATOM 3218 C CA . THR A 1 420 ? 28.965 46.335 45.894 1.00 19.63 1245 THR A CA 1
ATOM 3219 C C . THR A 1 420 ? 29.468 47.483 46.766 1.00 18.30 1245 THR A C 1
ATOM 3220 O O . THR A 1 420 ? 30.226 48.335 46.289 1.00 21.11 1245 THR A O 1
ATOM 3224 N N A PRO A 1 421 ? 29.024 47.537 48.023 0.52 19.51 1246 PRO A N 1
ATOM 3225 N N B PRO A 1 421 ? 29.055 47.526 48.045 0.48 19.51 1246 PRO A N 1
ATOM 3226 C CA A PRO A 1 421 ? 29.642 48.535 48.897 0.52 19.62 1246 PRO A CA 1
ATOM 3227 C CA B PRO A 1 421 ? 29.624 48.580 48.894 0.48 19.61 1246 PRO A CA 1
ATOM 3228 C C A PRO A 1 421 ? 31.131 48.263 49.059 0.52 19.70 1246 PRO A C 1
ATOM 3229 C C B PRO A 1 421 ? 31.082 48.300 49.255 0.48 19.78 1246 PRO A C 1
ATOM 3230 O O A PRO A 1 421 ? 31.559 47.106 49.065 0.52 18.66 1246 PRO A O 1
ATOM 3231 O O B PRO A 1 421 ? 31.442 47.178 49.609 0.48 20.02 1246 PRO A O 1
ATOM 3238 N N . VAL A 1 422 ? 31.901 49.332 49.155 1.00 16.62 1247 VAL A N 1
ATOM 3239 C CA . VAL A 1 422 ? 33.342 49.230 49.409 1.00 18.38 1247 VAL A CA 1
ATOM 3240 C C . VAL A 1 422 ? 33.666 49.806 50.795 1.00 20.31 1247 VAL A C 1
ATOM 3241 O O . VAL A 1 422 ? 33.481 50.999 51.033 1.00 20.61 1247 VAL A O 1
ATOM 3245 N N . TYR A 1 423 ? 34.155 48.951 51.691 1.00 19.42 1248 TYR A N 1
ATOM 3246 C CA . TYR A 1 423 ? 34.562 49.353 53.032 1.00 18.76 1248 TYR A CA 1
ATOM 3247 C C . TYR A 1 423 ? 36.072 49.247 53.212 1.00 21.59 1248 TYR A C 1
ATOM 3248 O O . TYR A 1 423 ? 36.735 48.481 52.503 1.00 22.02 1248 TYR A O 1
ATOM 3257 N N . GLN A 1 424 ? 36.602 50.022 54.154 1.00 20.67 1249 GLN A N 1
ATOM 3258 C CA . GLN A 1 424 ? 37.981 49.865 54.590 1.00 23.43 1249 GLN A CA 1
ATOM 3259 C C . GLN A 1 424 ? 37.971 49.609 56.063 1.00 20.08 1249 GLN A C 1
ATOM 3260 O O . GLN A 1 424 ? 37.177 50.213 56.776 1.00 21.82 1249 GLN A O 1
ATOM 3266 N N . GLY A 1 425 ? 38.848 48.726 56.517 1.00 22.94 1250 GLY A N 1
ATOM 3267 C CA . GLY A 1 425 ? 38.926 48.405 57.922 1.00 20.13 1250 GLY A CA 1
ATOM 3268 C C . GLY A 1 425 ? 37.577 47.979 58.464 1.00 24.47 1250 GLY A C 1
ATOM 3269 O O . GLY A 1 425 ? 36.818 47.279 57.792 1.00 21.24 1250 GLY A O 1
ATOM 3270 N N . SER A 1 426 ? 37.300 48.378 59.698 1.00 22.06 1251 SER A N 1
ATOM 3271 C CA . SER A 1 426 ? 36.035 48.063 60.353 1.00 24.29 1251 SER A CA 1
ATOM 3272 C C . SER A 1 426 ? 35.023 49.203 60.217 1.00 18.42 1251 SER A C 1
ATOM 3273 O O . SER A 1 426 ? 34.028 49.244 60.953 1.00 23.45 1251 SER A O 1
ATOM 3276 N N . GLU A 1 427 ? 35.293 50.129 59.307 1.00 18.17 1252 GLU A N 1
ATOM 3277 C CA . GLU A 1 427 ? 34.466 51.323 59.138 1.00 20.56 1252 GLU A CA 1
ATOM 3278 C C . GLU A 1 427 ? 33.026 50.951 58.841 1.00 24.16 1252 GLU A C 1
ATOM 3279 O O . GLU A 1 427 ? 32.764 50.061 58.033 1.00 20.82 1252 GLU A O 1
ATOM 3285 N N . LEU A 1 428 ? 32.087 51.653 59.468 1.00 20.41 1253 LEU A N 1
ATOM 3286 C CA . LEU A 1 428 ? 30.685 51.287 59.336 1.00 21.25 1253 LEU A CA 1
ATOM 3287 C C . LEU A 1 428 ? 29.994 51.917 58.144 1.00 20.53 1253 LEU A C 1
ATOM 3288 O O . LEU A 1 428 ? 28.951 51.429 57.731 1.00 22.19 1253 LEU A O 1
ATOM 3293 N N . LEU A 1 429 ? 30.539 53.015 57.630 1.00 21.53 1254 LEU A N 1
ATOM 3294 C CA . LEU A 1 429 ? 30.068 53.599 56.380 1.00 18.28 1254 LEU A CA 1
ATOM 3295 C C . LEU A 1 429 ? 30.970 53.166 55.258 1.00 22.07 1254 LEU A C 1
ATOM 3296 O O . LEU A 1 429 ? 32.205 53.239 55.375 1.00 19.40 1254 LEU A O 1
ATOM 3301 N N . PRO A 1 430 ? 30.372 52.751 54.135 1.00 19.77 1255 PRO A N 1
ATOM 3302 C CA . PRO A 1 430 ? 31.237 52.504 52.976 1.00 17.91 1255 PRO A CA 1
ATOM 3303 C C . PRO A 1 430 ? 31.837 53.800 52.417 1.00 21.17 1255 PRO A C 1
ATOM 3304 O O . PRO A 1 430 ? 31.214 54.848 52.478 1.00 21.59 1255 PRO A O 1
ATOM 3308 N N . ARG A 1 431 ? 33.038 53.719 51.844 1.00 18.13 1256 ARG A N 1
ATOM 3309 C CA . ARG A 1 431 ? 33.648 54.865 51.189 1.00 19.56 1256 ARG A CA 1
ATOM 3310 C C . ARG A 1 431 ? 33.057 55.076 49.792 1.00 22.63 1256 ARG A C 1
ATOM 3311 O O . ARG A 1 431 ? 33.119 56.169 49.231 1.00 24.05 1256 ARG A O 1
ATOM 3319 N N . ALA A 1 432 ? 32.499 54.011 49.239 1.00 19.04 1257 ALA A N 1
ATOM 3320 C CA . ALA A 1 432 ? 31.983 54.040 47.881 1.00 20.25 1257 ALA A CA 1
ATOM 3321 C C . ALA A 1 432 ? 31.078 52.851 47.653 1.00 20.13 1257 ALA A C 1
ATOM 3322 O O . ALA A 1 432 ? 31.034 51.912 48.460 1.00 20.20 1257 ALA A O 1
ATOM 3324 N N . VAL A 1 433 ? 30.318 52.913 46.560 1.00 21.02 1258 VAL A N 1
ATOM 3325 C CA . VAL A 1 433 ? 29.568 51.764 46.057 1.00 18.91 1258 VAL A CA 1
ATOM 3326 C C . VAL A 1 433 ? 29.957 51.580 44.586 1.00 21.60 1258 VAL A C 1
ATOM 3327 O O . VAL A 1 433 ? 29.921 52.533 43.823 1.00 22.47 1258 VAL A O 1
ATOM 3331 N N . LEU A 1 434 ? 30.337 50.359 44.228 1.00 19.20 1259 LEU A N 1
ATOM 3332 C CA . LEU A 1 434 ? 30.592 49.996 42.851 1.00 21.12 1259 LEU A CA 1
ATOM 3333 C C . LEU A 1 434 ? 29.322 49.396 42.272 1.00 21.03 1259 LEU A C 1
ATOM 3334 O O . LEU A 1 434 ? 28.835 48.403 42.774 1.00 21.22 1259 LEU A O 1
ATOM 3339 N N . VAL A 1 435 ? 28.772 50.009 41.234 1.00 21.62 1260 VAL A N 1
ATOM 3340 C CA . VAL A 1 435 ? 27.557 49.488 40.622 1.00 17.77 1260 VAL A CA 1
ATOM 3341 C C . VAL A 1 435 ? 27.894 48.999 39.230 1.00 20.27 1260 VAL A C 1
ATOM 3342 O O . VAL A 1 435 ? 28.406 49.767 38.430 1.00 21.38 1260 VAL A O 1
ATOM 3346 N N . SER A 1 436 ? 27.639 47.705 39.007 1.00 20.12 1261 SER A N 1
ATOM 3347 C CA . SER A 1 436 ? 27.849 47.023 37.722 1.00 20.61 1261 SER A CA 1
ATOM 3348 C C . SER A 1 436 ? 26.541 46.697 37.041 1.00 21.30 1261 SER A C 1
ATOM 3349 O O . SER A 1 436 ? 25.634 46.127 37.681 1.00 19.27 1261 SER A O 1
ATOM 3352 N N . ALA A 1 437 ? 26.438 47.021 35.745 1.00 20.86 1262 ALA A N 1
ATOM 3353 C CA . ALA A 1 437 ? 25.209 46.757 34.996 1.00 19.27 1262 ALA A CA 1
ATOM 3354 C C . ALA A 1 437 ? 25.566 46.260 33.596 1.00 19.19 1262 ALA A C 1
ATOM 3355 O O . ALA A 1 437 ? 26.404 46.875 32.914 1.00 20.86 1262 ALA A O 1
ATOM 3357 N N . LEU A 1 438 ? 24.971 45.133 33.217 1.00 20.16 1263 LEU A N 1
ATOM 3358 C CA . LEU A 1 438 ? 25.145 44.513 31.889 1.00 21.46 1263 LEU A CA 1
ATOM 3359 C C . LEU A 1 438 ? 23.771 44.175 31.357 1.00 18.98 1263 LEU A C 1
ATOM 3360 O O . LEU A 1 438 ? 23.067 43.331 31.929 1.00 20.14 1263 LEU A O 1
ATOM 3365 N N . SER A 1 439 ? 23.365 44.866 30.308 1.00 20.62 1264 SER A N 1
ATOM 3366 C CA . SER A 1 439 ? 22.067 44.563 29.678 1.00 22.96 1264 SER A CA 1
ATOM 3367 C C . SER A 1 439 ? 22.222 43.378 28.770 1.00 26.63 1264 SER A C 1
ATOM 3368 O O . SER A 1 439 ? 23.322 43.130 28.242 1.00 21.26 1264 SER A O 1
ATOM 3371 N N . SER A 1 440 ? 21.117 42.683 28.512 1.00 24.14 1265 SER A N 1
ATOM 3372 C CA . SER A 1 440 ? 21.176 41.444 27.752 1.00 25.38 1265 SER A CA 1
ATOM 3373 C C . SER A 1 440 ? 21.366 41.698 26.250 1.00 27.69 1265 SER A C 1
ATOM 3374 O O . SER A 1 440 ? 21.578 40.759 25.491 1.00 28.30 1265 SER A O 1
ATOM 3377 N N . ASP A 1 441 ? 21.284 42.959 25.837 1.00 22.23 1266 ASP A N 1
ATOM 3378 C CA . ASP A 1 441 ? 21.599 43.349 24.464 1.00 25.35 1266 ASP A CA 1
ATOM 3379 C C . ASP A 1 441 ? 22.994 44.018 24.350 1.00 25.81 1266 ASP A C 1
ATOM 3380 O O . ASP A 1 441 ? 23.408 44.400 23.252 1.00 22.32 1266 ASP A O 1
ATOM 3385 N N . GLY A 1 442 ? 23.658 44.168 25.494 1.00 21.90 1267 GLY A N 1
ATOM 3386 C CA . GLY A 1 442 ? 25.040 44.619 25.585 1.00 19.85 1267 GLY A CA 1
ATOM 3387 C C . GLY A 1 442 ? 25.229 46.115 25.588 1.00 22.79 1267 GLY A C 1
ATOM 3388 O O . GLY A 1 442 ? 26.342 46.588 25.759 1.00 27.41 1267 GLY A O 1
ATOM 3389 N N . PHE A 1 443 ? 24.168 46.884 25.389 1.00 18.56 1268 PHE A N 1
ATOM 3390 C CA . PHE A 1 443 ? 24.355 48.327 25.258 1.00 19.23 1268 PHE A CA 1
ATOM 3391 C C . PHE A 1 443 ? 24.683 49.014 26.580 1.00 25.53 1268 PHE A C 1
ATOM 3392 O O . PHE A 1 443 ? 25.298 50.075 26.567 1.00 28.39 1268 PHE A O 1
ATOM 3400 N N . ILE A 1 444 ? 24.271 48.429 27.703 1.00 27.51 1269 ILE A N 1
ATOM 3401 C CA . ILE A 1 444 ? 24.792 48.844 29.010 1.00 20.70 1269 ILE A CA 1
ATOM 3402 C C . ILE A 1 444 ? 25.814 47.809 29.425 1.00 24.47 1269 ILE A C 1
ATOM 3403 O O . ILE A 1 444 ? 25.521 46.616 29.483 1.00 21.37 1269 ILE A O 1
ATOM 3408 N N . ASP A 1 445 ? 27.029 48.270 29.685 1.00 23.66 1270 ASP A N 1
ATOM 3409 C CA . ASP A 1 445 ? 28.118 47.389 30.077 1.00 20.83 1270 ASP A CA 1
ATOM 3410 C C . ASP A 1 445 ? 29.131 48.220 30.836 1.00 23.35 1270 ASP A C 1
ATOM 3411 O O . ASP A 1 445 ? 30.128 48.662 30.273 1.00 21.80 1270 ASP A O 1
ATOM 3416 N N . GLU A 1 446 ? 28.869 48.454 32.109 1.00 22.47 1271 GLU A N 1
ATOM 3417 C CA . GLU A 1 446 ? 29.724 49.338 32.868 1.00 22.63 1271 GLU A CA 1
ATOM 3418 C C . GLU A 1 446 ? 29.684 49.065 34.363 1.00 20.65 1271 GLU A C 1
ATOM 3419 O O . GLU A 1 446 ? 28.719 48.496 34.895 1.00 20.35 1271 GLU A O 1
ATOM 3425 N N . THR A 1 447 ? 30.778 49.462 35.001 1.00 19.42 1272 THR A N 1
ATOM 3426 C CA . THR A 1 447 ? 30.877 49.562 36.457 1.00 16.36 1272 THR A CA 1
ATOM 3427 C C . THR A 1 447 ? 31.220 51.013 36.749 1.00 21.81 1272 THR A C 1
ATOM 3428 O O . THR A 1 447 ? 32.191 51.559 36.181 1.00 22.22 1272 THR A O 1
ATOM 3432 N N A VAL A 1 448 ? 30.425 51.634 37.614 0.69 19.58 1273 VAL A N 1
ATOM 3433 N N B VAL A 1 448 ? 30.435 51.623 37.633 0.31 19.69 1273 VAL A N 1
ATOM 3434 C CA A VAL A 1 448 ? 30.664 53.003 38.050 0.69 23.91 1273 VAL A CA 1
ATOM 3435 C CA B VAL A 1 448 ? 30.646 53.000 38.068 0.31 23.91 1273 VAL A CA 1
ATOM 3436 C C A VAL A 1 448 ? 31.023 52.963 39.534 0.69 24.00 1273 VAL A C 1
ATOM 3437 C C B VAL A 1 448 ? 30.951 53.027 39.559 0.31 24.01 1273 VAL A C 1
ATOM 3438 O O A VAL A 1 448 ? 30.518 52.118 40.266 0.69 23.20 1273 VAL A O 1
ATOM 3439 O O B VAL A 1 448 ? 30.310 52.320 40.337 0.31 23.56 1273 VAL A O 1
ATOM 3446 N N . ARG A 1 449 ? 31.916 53.854 39.951 1.00 22.10 1274 ARG A N 1
ATOM 3447 C CA . ARG A 1 449 ? 32.261 54.010 41.363 1.00 22.74 1274 ARG A CA 1
ATOM 3448 C C . ARG A 1 449 ? 31.511 55.208 41.867 1.00 26.71 1274 ARG A C 1
ATOM 3449 O O . ARG A 1 449 ? 31.744 56.311 41.392 1.00 25.81 1274 ARG A O 1
ATOM 3457 N N . VAL A 1 450 ? 30.618 55.007 42.829 1.00 25.71 1275 VAL A N 1
ATOM 3458 C CA . VAL A 1 450 ? 29.822 56.108 43.343 1.00 21.58 1275 VAL A CA 1
ATOM 3459 C C . VAL A 1 450 ? 30.391 56.406 44.731 1.00 28.30 1275 VAL A C 1
ATOM 3460 O O . VAL A 1 450 ? 30.324 55.552 45.614 1.00 27.03 1275 VAL A O 1
ATOM 3464 N N . PHE A 1 451 ? 30.991 57.583 44.899 1.00 25.22 1276 PHE A N 1
ATOM 3465 C CA . PHE A 1 451 ? 31.625 57.926 46.162 1.00 23.98 1276 PHE A CA 1
ATOM 3466 C C . PHE A 1 451 ? 30.600 58.300 47.213 1.00 22.62 1276 PHE A C 1
ATOM 3467 O O . PHE A 1 451 ? 29.592 58.980 46.931 1.00 23.64 1276 PHE A O 1
ATOM 3475 N N . ASN A 1 452 ? 30.891 57.887 48.437 1.00 24.40 1277 ASN A N 1
ATOM 3476 C CA . ASN A 1 452 ? 30.005 58.167 49.544 1.00 25.02 1277 ASN A CA 1
ATOM 3477 C C . ASN A 1 452 ? 30.523 59.393 50.257 1.00 32.82 1277 ASN A C 1
ATOM 3478 O O . ASN A 1 452 ? 31.140 59.301 51.310 1.00 32.57 1277 ASN A O 1
ATOM 3483 N N . ASN A 1 453 ? 30.342 60.547 49.635 1.00 27.92 1278 ASN A N 1
ATOM 3484 C CA . ASN A 1 453 ? 30.829 61.782 50.239 1.00 30.43 1278 ASN A CA 1
ATOM 3485 C C . ASN A 1 453 ? 29.901 62.948 49.971 1.00 36.66 1278 ASN A C 1
ATOM 3486 O O . ASN A 1 453 ? 28.918 62.826 49.251 1.00 29.33 1278 ASN A O 1
ATOM 3491 N N . VAL A 1 454 ? 30.212 64.085 50.568 1.00 32.58 1279 VAL A N 1
ATOM 3492 C CA . VAL A 1 454 ? 29.459 65.303 50.303 1.00 37.47 1279 VAL A CA 1
ATOM 3493 C C . VAL A 1 454 ? 30.414 66.480 50.459 1.00 50.88 1279 VAL A C 1
ATOM 3494 O O . VAL A 1 454 ? 31.178 66.547 51.425 1.00 42.06 1279 VAL A O 1
ATOM 3498 N N . ALA A 1 455 ? 30.368 67.396 49.501 1.00 44.05 1280 ALA A N 1
ATOM 3499 C CA . ALA A 1 455 ? 31.295 68.513 49.474 1.00 42.06 1280 ALA A CA 1
ATOM 3500 C C . ALA A 1 455 ? 31.162 69.350 50.720 1.00 41.88 1280 ALA A C 1
ATOM 3501 O O . ALA A 1 455 ? 30.059 69.722 51.115 1.00 47.09 1280 ALA A O 1
ATOM 3503 N N . GLY A 1 456 ? 32.303 69.632 51.336 1.00 44.50 1281 GLY A N 1
ATOM 3504 C CA . GLY A 1 456 ? 32.375 70.594 52.415 1.00 49.11 1281 GLY A CA 1
ATOM 3505 C C . GLY A 1 456 ? 32.396 69.974 53.795 1.00 54.70 1281 GLY A C 1
ATOM 3506 O O . GLY A 1 456 ? 32.728 70.649 54.768 1.00 50.33 1281 GLY A O 1
ATOM 3507 N N . PHE A 1 457 ? 32.054 68.693 53.888 1.00 39.57 1282 PHE A N 1
ATOM 3508 C CA . PHE A 1 457 ? 31.964 68.045 55.184 1.00 41.16 1282 PHE A CA 1
ATOM 3509 C C . PHE A 1 457 ? 32.964 66.910 55.272 1.00 38.68 1282 PHE A C 1
ATOM 3510 O O . PHE A 1 457 ? 33.252 66.247 54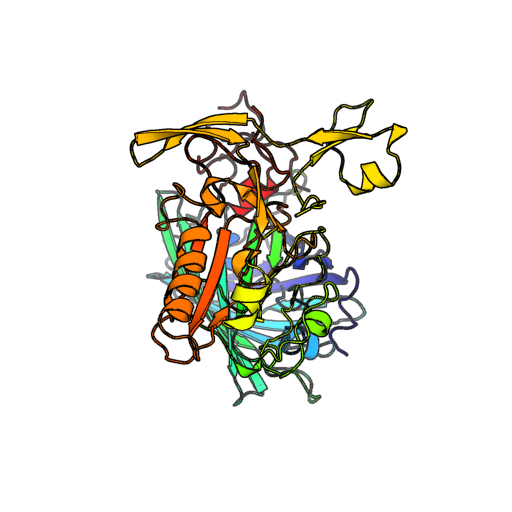.283 1.00 41.14 1282 PHE A O 1
ATOM 3518 N N . ASN A 1 458 ? 33.482 66.711 56.474 1.00 42.05 1283 ASN A N 1
ATOM 3519 C CA . ASN A 1 458 ? 34.388 65.620 56.792 1.00 43.39 1283 ASN A CA 1
ATOM 3520 C C . ASN A 1 458 ? 33.650 64.486 57.480 1.00 35.09 1283 ASN A C 1
ATOM 3521 O O . ASN A 1 458 ? 33.376 64.527 58.678 1.00 32.92 1283 ASN A O 1
ATOM 3526 N N . ILE A 1 459 ? 33.336 63.464 56.702 1.00 28.46 1284 ILE A N 1
ATOM 3527 C CA . ILE A 1 459 ? 32.597 62.337 57.214 1.00 29.60 1284 ILE A CA 1
ATOM 3528 C C . ILE A 1 459 ? 33.450 61.402 58.090 1.00 26.64 1284 ILE A C 1
ATOM 3529 O O . ILE A 1 459 ? 34.612 61.118 57.795 1.00 29.71 1284 ILE A O 1
ATOM 3534 N N . ASP A 1 460 ? 32.844 60.952 59.182 1.00 26.07 1285 ASP A N 1
ATOM 3535 C CA . ASP A 1 460 ? 33.429 59.948 60.072 1.00 31.95 1285 ASP A CA 1
ATOM 3536 C C . ASP A 1 460 ? 33.027 58.560 59.559 1.00 25.72 1285 ASP A C 1
ATOM 3537 O O . ASP A 1 460 ? 31.944 58.085 59.889 1.00 25.07 1285 ASP A O 1
ATOM 3542 N N . TYR A 1 461 ? 33.866 57.916 58.738 1.00 27.96 1286 TYR A N 1
ATOM 3543 C CA . TYR A 1 461 ? 33.467 56.631 58.121 1.00 26.22 1286 TYR A CA 1
ATOM 3544 C C . TYR A 1 461 ? 33.463 55.510 59.151 1.00 23.53 1286 TYR A C 1
ATOM 3545 O O . TYR A 1 461 ? 32.721 54.511 59.040 1.00 22.00 1286 TYR A O 1
ATOM 3554 N N . GLN A 1 462 ? 34.237 55.699 60.214 1.00 23.57 1287 GLN A N 1
ATOM 3555 C CA . GLN A 1 462 ? 34.344 54.653 61.220 1.00 23.79 1287 GLN A CA 1
ATOM 3556 C C . GLN A 1 462 ? 33.025 54.498 61.961 1.00 23.30 1287 GLN A C 1
ATOM 3557 O O . GLN A 1 462 ? 32.513 53.384 62.082 1.00 26.62 1287 GLN A O 1
ATOM 3563 N N . ASN A 1 463 ? 32.490 55.618 62.460 1.00 25.12 1288 ASN A N 1
ATOM 3564 C CA . ASN A 1 463 ? 31.315 55.614 63.333 1.00 23.15 1288 ASN A CA 1
ATOM 3565 C C . ASN A 1 463 ? 30.027 56.135 62.708 1.00 25.61 1288 ASN A C 1
ATOM 3566 O O . ASN A 1 463 ? 28.947 55.921 63.263 1.00 28.19 1288 ASN A O 1
ATOM 3571 N N . GLY A 1 464 ? 30.143 56.803 61.558 1.00 24.19 1289 GLY A N 1
ATOM 3572 C CA . GLY A 1 464 ? 29.049 57.560 60.988 1.00 21.88 1289 GLY A CA 1
ATOM 3573 C C . GLY A 1 464 ? 29.051 58.987 61.500 1.00 28.90 1289 GLY A C 1
ATOM 3574 O O . GLY A 1 464 ? 29.740 59.335 62.479 1.00 24.51 1289 GLY A O 1
ATOM 3575 N N . GLY A 1 465 ? 28.256 59.827 60.855 1.00 24.78 1290 GLY A N 1
ATOM 3576 C CA . GLY A 1 465 ? 28.247 61.243 61.165 1.00 33.68 1290 GLY A CA 1
ATOM 3577 C C . GLY A 1 465 ? 29.497 61.974 60.693 1.00 29.81 1290 GLY A C 1
ATOM 3578 O O . GLY A 1 465 ? 30.197 61.520 59.790 1.00 27.27 1290 GLY A O 1
ATOM 3579 N N . LEU A 1 466 ? 29.777 63.097 61.343 1.00 33.44 1291 LEU A N 1
ATOM 3580 C CA . LEU A 1 466 ? 30.928 63.937 61.027 1.00 32.84 1291 LEU A CA 1
ATOM 3581 C C . LEU A 1 466 ? 32.048 63.731 62.022 1.00 36.55 1291 LEU A C 1
ATOM 3582 O O . LEU A 1 466 ? 31.814 63.411 63.191 1.00 41.65 1291 LEU A O 1
ATOM 3587 N N . LEU A 1 467 ? 33.268 63.958 61.553 1.00 34.08 1292 LEU A N 1
ATOM 3588 C CA . LEU A 1 467 ? 34.429 63.928 62.415 1.00 43.95 1292 LEU A CA 1
ATOM 3589 C C . LEU A 1 467 ? 34.366 65.096 63.382 1.00 52.34 1292 LEU A C 1
ATOM 3590 O O . LEU A 1 467 ? 34.114 66.225 62.976 1.00 41.83 1292 LEU A O 1
ATOM 3595 N N . SER A 1 468 ? 34.604 64.807 64.657 1.00 54.58 1293 SER A N 1
ATOM 3596 C CA A SER A 1 468 ? 34.561 65.812 65.716 0.43 59.43 1293 SER A CA 1
ATOM 3597 C CA B SER A 1 468 ? 34.549 65.829 65.697 0.57 59.46 1293 SER A CA 1
ATOM 3598 C C . SER A 1 468 ? 35.881 66.570 65.811 1.00 63.65 1293 SER A C 1
ATOM 3599 O O . SER A 1 468 ? 36.914 66.090 65.348 1.00 61.96 1293 SER A O 1
ATOM 3604 N N . SER A 1 469 ? 35.843 67.749 66.420 1.00 68.48 1294 SER A N 1
ATOM 3605 C CA . SER A 1 469 ? 37.036 68.571 66.593 1.00 75.01 1294 SER A CA 1
ATOM 3606 C C . SER A 1 469 ? 38.119 67.840 67.382 1.00 76.17 1294 SER A C 1
ATOM 3607 O O . SER A 1 469 ? 38.939 68.466 68.054 1.00 85.71 1294 SER A O 1
ATOM 3610 N N . SER A 1 511 ? 48.027 47.707 70.470 1.00 69.56 1336 SER A N 1
ATOM 3611 C CA . SER A 1 511 ? 46.846 48.566 70.540 1.00 76.87 1336 SER A CA 1
ATOM 3612 C C . SER A 1 511 ? 47.089 49.916 69.849 1.00 76.62 1336 SER A C 1
ATOM 3613 O O . SER A 1 511 ? 48.207 50.438 69.861 1.00 72.50 1336 SER A O 1
ATOM 3615 N N . LEU A 1 512 ? 46.040 50.472 69.247 1.00 73.18 1337 LEU A N 1
ATOM 3616 C CA . LEU A 1 512 ? 46.123 51.777 68.592 1.00 72.29 1337 LEU A CA 1
ATOM 3617 C C . LEU A 1 512 ? 45.364 52.820 69.409 1.00 72.61 1337 LEU A C 1
ATOM 3618 O O . LEU A 1 512 ? 44.590 52.471 70.300 1.00 75.16 1337 LEU A O 1
ATOM 3623 N N . GLN A 1 513 ? 45.600 54.095 69.111 1.00 70.47 1338 GLN A N 1
ATOM 3624 C CA . GLN A 1 513 ? 44.999 55.194 69.867 1.00 82.71 1338 GLN A CA 1
ATOM 3625 C C . GLN A 1 513 ? 43.592 55.545 69.373 1.00 84.27 1338 GLN A C 1
ATOM 3626 O O . GLN A 1 513 ? 43.313 55.525 68.169 1.00 71.46 1338 GLN A O 1
ATOM 3632 N N . ASP A 1 514 ? 42.714 55.873 70.319 1.00 87.12 1339 ASP A N 1
ATOM 3633 C CA . ASP A 1 514 ? 41.329 56.219 70.004 1.00 88.43 1339 ASP A CA 1
ATOM 3634 C C . ASP A 1 514 ? 41.236 57.559 69.281 1.00 84.66 1339 ASP A C 1
ATOM 3635 O O . ASP A 1 514 ? 40.344 57.764 68.457 1.00 80.58 1339 ASP A O 1
ATOM 3640 N N . THR A 1 515 ? 42.159 58.466 69.597 1.00 86.48 1340 THR A N 1
ATOM 3641 C CA . THR A 1 515 ? 42.154 59.810 69.023 1.00 90.23 1340 THR A CA 1
ATOM 3642 C C . THR A 1 515 ? 43.562 60.279 68.655 1.00 89.79 1340 THR A C 1
ATOM 3643 O O . THR A 1 515 ? 44.434 60.422 69.522 1.00 84.00 1340 THR A O 1
ATOM 3647 N N . VAL A 1 516 ? 43.766 60.500 67.357 1.00 83.74 1341 VAL A N 1
ATOM 3648 C CA . VAL A 1 516 ? 44.942 61.198 66.842 1.00 92.80 1341 VAL A CA 1
ATOM 3649 C C . VAL A 1 516 ? 44.484 62.473 66.127 1.00 91.80 1341 VAL A C 1
ATOM 3650 O O . VAL A 1 516 ? 43.297 62.639 65.837 1.00 85.62 1341 VAL A O 1
ATOM 3654 N N . TYR A 1 517 ? 45.428 63.365 65.843 1.00 91.48 1342 TYR A N 1
ATOM 3655 C CA . TYR A 1 517 ? 45.099 64.688 65.321 1.00 92.87 1342 TYR A CA 1
ATOM 3656 C C . TYR A 1 517 ? 45.671 64.936 63.924 1.00 88.87 1342 TYR A C 1
ATOM 3657 O O . TYR A 1 517 ? 46.879 64.828 63.697 1.00 83.50 1342 TYR A O 1
ATOM 3666 N N . VAL A 1 518 ? 44.771 65.273 63.002 1.00 92.16 1343 VAL A N 1
ATOM 3667 C CA . VAL A 1 518 ? 45.108 65.566 61.609 1.00 88.99 1343 VAL A CA 1
ATOM 3668 C C . VAL A 1 518 ? 44.390 66.844 61.171 1.00 85.17 1343 VAL A C 1
ATOM 3669 O O . VAL A 1 518 ? 44.986 67.728 60.558 1.00 88.38 1343 VAL A O 1
ATOM 3673 N N . ASN A 1 521 ? 42.769 69.972 57.038 1.00 70.55 1346 ASN A N 1
ATOM 3674 C CA . ASN A 1 521 ? 41.646 69.753 57.940 1.00 79.69 1346 ASN A CA 1
ATOM 3675 C C . ASN A 1 521 ? 41.699 68.347 58.529 1.00 87.37 1346 ASN A C 1
ATOM 3676 O O . ASN A 1 521 ? 41.816 68.168 59.743 1.00 93.17 1346 ASN A O 1
ATOM 3678 N N . GLY A 1 522 ? 41.608 67.350 57.657 1.00 88.16 1347 GLY A N 1
ATOM 3679 C CA . GLY A 1 522 ? 41.736 65.960 58.055 1.00 81.00 1347 GLY A CA 1
ATOM 3680 C C . GLY A 1 522 ? 42.362 65.132 56.948 1.00 82.68 1347 GLY A C 1
ATOM 3681 O O . GLY A 1 522 ? 42.340 63.903 56.990 1.00 78.41 1347 GLY A O 1
ATOM 3682 N N . GLN A 1 523 ? 42.939 65.814 55.963 1.00 81.10 1348 GLN A N 1
ATOM 3683 C CA . GLN A 1 523 ? 43.502 65.158 54.788 1.00 93.29 1348 GLN A CA 1
ATOM 3684 C C . GLN A 1 523 ? 45.033 65.253 54.745 1.00 91.44 1348 GLN A C 1
ATOM 3685 O O . GLN A 1 523 ? 45.646 64.985 53.713 1.00 89.43 1348 GLN A O 1
ATOM 3687 N N . SER A 1 524 ? 45.647 65.625 55.866 1.00 99.77 1349 SER A N 1
ATOM 3688 C CA . SER A 1 524 ? 47.105 65.737 55.941 1.00 100.04 1349 SER A CA 1
ATOM 3689 C C . SER A 1 524 ? 47.766 64.362 55.997 1.00 97.01 1349 SER A C 1
ATOM 3690 O O . SER A 1 524 ? 47.207 63.417 56.556 1.00 94.16 1349 SER A O 1
ATOM 3693 N N . ASP A 1 525 ? 48.963 64.264 55.423 1.00 97.60 1350 ASP A N 1
ATOM 3694 C CA . ASP A 1 525 ? 49.695 63.004 55.366 1.00 89.79 1350 ASP A CA 1
ATOM 3695 C C . ASP A 1 525 ? 50.284 62.617 56.725 1.00 83.85 1350 ASP A C 1
ATOM 3696 O O . ASP A 1 525 ? 50.779 61.501 56.893 1.00 73.84 1350 ASP A O 1
ATOM 3698 N N . VAL A 1 526 ? 50.224 63.540 57.687 1.00 84.12 1351 VAL A N 1
ATOM 3699 C CA . VAL A 1 526 ? 50.810 63.328 59.014 1.00 83.62 1351 VAL A CA 1
ATOM 3700 C C . VAL A 1 526 ? 49.743 63.434 60.108 1.00 83.27 1351 VAL A C 1
ATOM 3701 O O . VAL A 1 526 ? 48.842 64.271 60.017 1.00 84.79 1351 VAL A O 1
ATOM 3705 N N . TYR A 1 527 ? 49.838 62.577 61.127 1.00 78.29 1352 TYR A N 1
ATOM 3706 C CA . TYR A 1 527 ? 48.969 62.669 62.308 1.00 83.65 1352 TYR A CA 1
ATOM 3707 C C . TYR A 1 527 ? 49.818 62.727 63.586 1.00 88.06 1352 TYR A C 1
ATOM 3708 O O . TYR A 1 527 ? 50.966 62.273 63.606 1.00 81.03 1352 TYR A O 1
ATOM 3717 N N . TRP A 1 528 ? 49.242 63.301 64.642 1.00 90.34 1353 TRP A N 1
ATOM 3718 C CA . TRP A 1 528 ? 49.930 63.485 65.922 1.00 92.11 1353 TRP A CA 1
ATOM 3719 C C . TRP A 1 528 ? 49.126 62.865 67.069 1.00 91.75 1353 TRP A C 1
ATOM 3720 O O . TRP A 1 528 ? 47.898 62.838 67.028 1.00 87.03 1353 TRP A O 1
ATOM 3731 N N . TYR A 1 529 ? 49.814 62.375 68.096 1.00 92.99 1354 TYR A N 1
ATOM 3732 C CA . TYR A 1 529 ? 49.129 61.851 69.276 1.00 95.93 1354 TYR A CA 1
ATOM 3733 C C . TYR A 1 529 ? 48.662 62.985 70.188 1.00 103.95 1354 TYR A C 1
ATOM 3734 O O . TYR A 1 529 ? 47.689 62.828 70.928 1.00 103.78 1354 TYR A O 1
ATOM 3743 N N . ASN A 1 530 ? 49.359 64.120 70.127 1.00 108.32 1355 ASN A N 1
ATOM 3744 C CA . ASN A 1 530 ? 49.048 65.278 70.967 1.00 111.60 1355 ASN A CA 1
ATOM 3745 C C . ASN A 1 530 ? 48.904 66.557 70.143 1.00 113.89 1355 ASN A C 1
ATOM 3746 O O . ASN A 1 530 ? 49.639 66.774 69.177 1.00 109.05 1355 ASN A O 1
ATOM 3751 N N . LYS A 1 531 ? 47.949 67.397 70.535 1.00 116.87 1356 LYS A N 1
ATOM 3752 C CA . LYS A 1 531 ? 47.639 68.616 69.793 1.00 113.87 1356 LYS A CA 1
ATOM 3753 C C . LYS A 1 531 ? 48.658 69.724 70.060 1.00 119.70 1356 LYS A C 1
ATOM 3754 O O . LYS A 1 531 ? 48.952 70.526 69.173 1.00 110.80 1356 LYS A O 1
ATOM 3756 N N . ASP A 1 532 ? 49.198 69.755 71.278 1.00 127.13 1357 ASP A N 1
ATOM 3757 C CA . ASP A 1 532 ? 50.158 70.784 71.682 1.00 126.13 1357 ASP A CA 1
ATOM 3758 C C . ASP A 1 532 ? 51.598 70.417 71.309 1.00 127.79 1357 ASP A C 1
ATOM 3759 O O . ASP A 1 532 ? 52.536 70.770 72.023 1.00 131.18 1357 ASP A O 1
ATOM 3761 N N . SER A 1 533 ? 51.759 69.706 70.194 1.00 127.30 1358 SER A N 1
ATOM 3762 C CA . SER A 1 533 ? 53.076 69.343 69.670 1.00 117.04 1358 SER A CA 1
ATOM 3763 C C . SER A 1 533 ? 53.256 69.855 68.239 1.00 113.83 1358 SER A C 1
ATOM 3764 O O . SER A 1 533 ? 54.352 69.797 67.684 1.00 114.94 1358 SER A O 1
ATOM 3767 N N . MET A 1 534 ? 52.175 70.360 67.651 1.00 115.77 1359 MET A N 1
ATOM 3768 C CA . MET A 1 534 ? 52.188 70.840 66.273 1.00 109.05 1359 MET A CA 1
ATOM 3769 C C . MET A 1 534 ? 52.685 72.283 66.194 1.00 95.60 1359 MET A C 1
ATOM 3774 C CA . GLU A 1 545 ? 40.362 64.466 65.063 1.00 70.32 1370 GLU A CA 1
ATOM 3775 C C . GLU A 1 545 ? 39.745 63.129 64.637 1.00 77.82 1370 GLU A C 1
ATOM 3776 O O . GLU A 1 545 ? 38.535 63.041 64.433 1.00 61.34 1370 GLU A O 1
ATOM 3777 N N . MET A 1 546 ? 40.584 62.099 64.504 1.00 83.79 1371 MET A N 1
ATOM 3778 C CA . MET A 1 546 ? 40.136 60.745 64.132 1.00 78.97 1371 MET A CA 1
ATOM 3779 C C . MET A 1 546 ? 40.941 59.662 64.868 1.00 81.40 1371 MET A C 1
ATOM 3780 O O . MET A 1 546 ? 41.899 59.963 65.576 1.00 78.13 1371 MET A O 1
ATOM 3785 N N . SER A 1 547 ? 40.555 58.401 64.696 1.00 71.77 1372 SER A N 1
ATOM 3786 C CA . SER A 1 547 ? 41.269 57.300 65.335 1.00 73.85 1372 SER A CA 1
ATOM 3787 C C . SER A 1 547 ? 42.561 57.007 64.586 1.00 71.31 1372 SER A C 1
ATOM 3788 O O . SER A 1 547 ? 42.668 57.285 63.386 1.00 59.59 1372 SER A O 1
ATOM 3791 N N . GLU A 1 548 ? 43.540 56.445 65.294 1.00 61.15 1373 GLU A N 1
ATOM 3792 C CA . GLU A 1 548 ? 44.816 56.103 64.670 1.00 66.73 1373 GLU A CA 1
ATOM 3793 C C . GLU A 1 548 ? 44.630 55.010 63.612 1.00 58.40 1373 GLU A C 1
ATOM 3794 O O . GLU A 1 548 ? 45.319 55.008 62.594 1.00 50.28 1373 GLU A O 1
ATOM 3800 N N . GLN A 1 549 ? 43.697 54.092 63.859 1.00 54.70 1374 GLN A N 1
ATOM 3801 C CA . GLN A 1 549 ? 43.441 52.974 62.948 1.00 62.69 1374 GLN A CA 1
ATOM 3802 C C . GLN A 1 549 ? 42.970 53.453 61.571 1.00 55.36 1374 GLN A C 1
ATOM 3803 O O . GLN A 1 549 ? 43.484 53.008 60.542 1.00 50.79 1374 GLN A O 1
ATOM 3809 N N . VAL A 1 550 ? 41.997 54.360 61.560 1.00 48.21 1375 VAL A N 1
ATOM 3810 C CA . VAL A 1 550 ? 41.516 54.940 60.312 1.00 52.78 1375 VAL A CA 1
ATOM 3811 C C . VAL A 1 550 ? 42.608 55.806 59.663 1.00 55.06 1375 VAL A C 1
ATOM 3812 O O . VAL A 1 550 ? 42.780 55.784 58.442 1.00 50.26 1375 VAL A O 1
ATOM 3816 N N . ALA A 1 551 ? 43.339 56.564 60.483 1.00 50.88 1376 ALA A N 1
ATOM 3817 C CA . ALA A 1 551 ? 44.427 57.411 59.990 1.00 57.66 1376 ALA A CA 1
ATOM 3818 C C . ALA A 1 551 ? 45.460 56.584 59.207 1.00 53.75 1376 ALA A C 1
ATOM 3819 O O . ALA A 1 551 ? 45.878 56.980 58.121 1.00 45.57 1376 ALA A O 1
ATOM 3821 N N . LEU A 1 552 ? 45.837 55.424 59.747 1.00 49.09 1377 LEU A N 1
ATOM 3822 C CA . LEU A 1 552 ? 46.855 54.571 59.129 1.00 45.58 1377 LEU A CA 1
ATOM 3823 C C . LEU A 1 552 ? 46.338 53.798 57.891 1.00 56.14 1377 LEU A C 1
ATOM 3824 O O . LEU A 1 552 ? 47.074 53.631 56.908 1.00 43.52 1377 LEU A O 1
ATOM 3829 N N . THR A 1 553 ? 45.092 53.323 57.921 1.00 45.74 1378 THR A N 1
ATOM 3830 C CA . THR A 1 553 ? 44.568 52.601 56.756 1.00 52.71 1378 THR A CA 1
ATOM 3831 C C . THR A 1 553 ? 44.354 53.572 55.574 1.00 55.70 1378 THR A C 1
ATOM 3832 O O . THR A 1 553 ? 44.259 53.144 54.416 1.00 49.13 1378 THR A O 1
ATOM 3836 N N . ARG A 1 554 ? 44.319 54.872 55.879 1.00 51.33 1379 ARG A N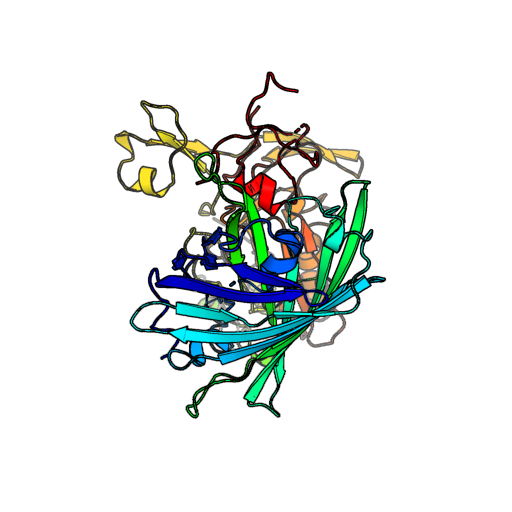 1
ATOM 3837 C CA . ARG A 1 554 ? 44.237 55.923 54.865 1.00 56.76 1379 ARG A CA 1
A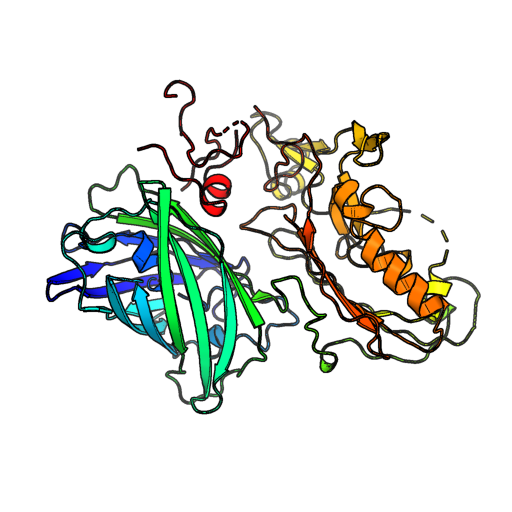TOM 3838 C C . ARG A 1 554 ? 45.623 56.437 54.413 1.00 61.56 1379 ARG A C 1
ATOM 3839 O O . ARG A 1 554 ? 45.717 57.452 53.719 1.00 58.46 1379 ARG A O 1
ATOM 3847 N N . GLY A 1 555 ? 46.687 55.735 54.801 1.00 53.57 1380 GLY A N 1
ATOM 3848 C CA . GLY A 1 555 ? 48.019 56.018 54.290 1.00 48.32 1380 GLY A CA 1
ATOM 3849 C C . GLY A 1 555 ? 48.801 57.088 55.040 1.00 54.82 1380 GLY A C 1
ATOM 3850 O O . GLY A 1 555 ? 49.926 57.409 54.660 1.00 50.96 1380 GLY A O 1
ATOM 3851 N N . LYS A 1 556 ? 48.212 57.650 56.093 1.00 59.68 1381 LYS A N 1
ATOM 3852 C CA . LYS A 1 556 ? 48.893 58.668 56.895 1.00 67.70 1381 LYS A CA 1
ATOM 3853 C C . LYS A 1 556 ? 49.959 58.016 57.778 1.00 68.20 1381 LYS A C 1
ATOM 3854 O O . LYS A 1 556 ? 49.925 56.805 58.016 1.00 56.50 1381 LYS A O 1
ATOM 3860 N N . HIS A 1 557 ? 50.903 58.825 58.251 1.00 66.54 1382 HIS A N 1
ATOM 3861 C CA . HIS A 1 557 ? 51.963 58.338 59.125 1.00 67.58 1382 HIS A CA 1
ATOM 3862 C C . HIS A 1 557 ? 52.099 59.240 60.353 1.00 71.50 1382 HIS A C 1
ATOM 3863 O O . HIS A 1 557 ? 51.741 60.419 60.314 1.00 71.21 1382 HIS A O 1
ATOM 3870 N N . HIS A 1 558 ? 52.598 58.672 61.447 1.00 70.89 1383 HIS A N 1
ATOM 3871 C CA . HIS A 1 558 ? 52.878 59.440 62.654 1.00 78.66 1383 HIS A CA 1
ATOM 3872 C C . HIS A 1 558 ? 54.036 60.414 62.390 1.00 83.06 1383 HIS A C 1
ATOM 3873 O O . HIS A 1 558 ? 54.930 60.120 61.593 1.00 76.29 1383 HIS A O 1
ATOM 3880 N N . SER A 1 559 ? 54.014 61.571 63.049 1.00 88.88 1384 SER A N 1
ATOM 3881 C CA . SER A 1 559 ? 55.056 62.579 62.853 1.00 97.84 1384 SER A CA 1
ATOM 3882 C C . SER A 1 559 ? 56.419 62.080 63.338 1.00 95.82 1384 SER A C 1
ATOM 3883 O O . SER A 1 559 ? 56.526 61.456 64.395 1.00 85.28 1384 SER A O 1
ATOM 3886 N N . THR A 1 560 ? 57.452 62.356 62.548 1.00 98.42 1385 THR A N 1
ATOM 3887 C CA . THR A 1 560 ? 58.817 61.988 62.902 1.00 98.84 1385 THR A CA 1
ATOM 3888 C C . THR A 1 560 ? 59.379 62.961 63.931 1.00 95.61 1385 THR A C 1
ATOM 3889 O O . THR A 1 560 ? 60.581 62.974 64.193 1.00 105.54 1385 THR A O 1
#

CATH classification: 2.40.155.10

Radius of gyration: 24.39 Å; Cα contacts (8 Å, |Δi|>4): 1307; chains: 1; bounding box: 79×60×58 Å

B-factor: mean 35.95, std 17.82, range [15.92, 131.18]

Secondary structure (P-SEA, 3-state):
ccccccccbbbbbbbbbcccccccbbbbbbbcccccccbbbbbbbccccccccccccccccccccccccccccccccccccccccbbbbbbbbbccccbbbbbbbbbccccccccccbbbbbccccccccccccccccbbbbbbbbbbbccccccccccbbbbbbccccbbbbbbbbbbbbbcccccccccccbbbbbbbbbbbcccccccbbbbbbbbbbbcccccccccccccccbbbbbbccccccccccccbbbbbbbbbbccccccccccbbbbbbcaaaaaaacccccccccbbbbcccccccccaaaaaaccccbbbbbccccccccccccccccccccccccccccccccccccccccccccccccccccccccaaaaaaaaaaaaaaccccccbbbbbbbbccccccccbbbbbbbcccccccbbbbbbcccccccccccccccccccccccccccccccccccccccccccaaaaaaacccccc